Protein AF-0000000083582501 (afdb_homodimer)

InterPro domains:
  IPR013695 Wall-associated receptor kinase [PF08488] (167-245)
  IPR025287 Wall-associated receptor kinase, galacturonan-binding domain [PF13947] (35-90)

Solvent-accessible surface area (backbone atoms only — not comparable to full-atom values): 35432 Å² total; per-residue (Å²): 134,87,72,83,75,77,77,77,78,76,77,77,78,73,78,75,77,75,76,70,76,74,73,76,71,78,72,73,83,39,75,48,90,84,42,56,54,52,31,48,87,65,35,54,37,57,71,54,29,13,46,52,87,80,23,31,46,89,58,72,79,31,44,32,43,66,41,68,88,40,89,62,25,41,31,22,51,85,89,36,39,52,63,42,65,46,83,88,32,37,33,31,28,55,34,72,66,11,28,28,29,41,45,93,84,67,50,73,52,61,45,70,38,72,47,82,48,63,86,84,41,40,51,25,44,26,41,86,45,23,31,38,37,32,40,10,38,40,26,41,29,36,32,23,63,41,67,88,65,78,33,45,21,35,24,19,10,17,42,89,52,73,86,75,42,48,67,67,43,53,33,12,40,37,14,15,41,25,55,43,51,76,75,35,44,33,33,38,36,34,33,40,48,83,62,66,27,66,86,34,47,90,62,31,32,44,24,36,24,33,58,29,24,53,93,78,59,73,54,46,66,66,64,42,37,82,86,19,63,66,73,70,63,48,61,34,52,29,37,30,33,48,38,80,36,80,43,44,46,75,64,40,59,73,39,67,87,73,35,59,57,50,7,88,40,31,40,74,41,68,56,101,63,13,16,43,48,36,44,36,91,70,31,45,72,33,17,55,18,47,71,89,59,3,24,36,68,60,67,55,60,65,57,57,42,43,48,49,46,46,48,42,45,49,45,44,53,47,46,48,49,49,48,52,52,51,55,62,56,59,58,67,77,106,129,92,69,84,66,82,80,73,90,74,80,79,78,74,75,76,74,74,74,72,75,71,74,75,72,78,78,69,84,40,76,48,91,83,42,57,54,52,30,47,87,65,34,56,37,58,69,53,29,13,46,52,88,79,22,31,47,88,59,74,79,30,42,33,45,67,42,68,88,40,90,59,27,42,30,23,51,84,88,35,38,51,63,42,66,45,83,89,32,37,34,32,29,54,35,73,66,11,28,26,27,42,45,92,86,68,51,71,52,62,46,69,36,72,46,82,47,62,87,83,40,39,52,26,44,26,41,86,48,23,30,39,36,31,41,10,37,38,26,42,29,38,32,23,51,44,69,90,64,78,36,44,23,34,24,20,11,16,43,90,50,74,87,75,43,50,67,68,43,55,33,12,42,39,15,15,42,25,56,43,52,76,74,29,43,31,32,39,35,35,33,39,48,82,60,66,27,67,88,34,48,90,62,29,30,45,23,37,23,34,58,28,24,54,91,77,59,74,55,46,66,66,64,43,37,83,86,19,61,67,74,70,63,49,61,33,52,28,39,32,32,49,37,78,36,81,44,46,47,72,64,39,58,72,38,69,86,73,36,59,56,50,7,88,40,32,40,74,42,67,56,98,63,12,18,42,46,38,43,37,89,70,31,45,74,31,17,53,20,48,70,91,59,4,24,36,69,60,66,54,60,65,57,55,45,44,46,51,46,45,47,42,45,48,45,45,52,47,46,48,48,49,48,51,54,50,53,61,58,60,58,65,80,104

Sequence (668 aa):
MACRQQYLLLLQLTPLIWLALAAAAAAASGAKSDCPQSCGNNVSIPFPFGIGDECHIGEPWFNLSCNDSFNPAKPFWGDLEILNISLQGQLTFSSPVAKDCYNRSGETEGYDVSIELDDDAPFTLSSTRTIFAAIGCDSQAYIYPFIDRNDATGCLSTCQGMGMVENKSCSGIGCCQASIPSGVKNLVMRVRSFYNHSKVLDFNPCSYAFLIDKDHFEFSVDDLSVNTRYERDEPVQVVLDWTIANQTCETARRDAKTFACKSENSLCNDTDHGYRCYCRGGYRGNPYLNGGDGCVGMISTNAMKMSTVAEKKYVKTQMEVITASAALTNLWHIMACRQQYLLLLQLTPLIWLALAAAAAAASGAKSDCPQSCGNNVSIPFPFGIGDECHIGEPWFNLSCNDSFNPAKPFWGDLEILNISLQGQLTFSSPVAKDCYNRSGETEGYDVSIELDDDAPFTLSSTRTIFAAIGCDSQAYIYPFIDRNDATGCLSTCQGMGMVENKSCSGIGCCQASIPSGVKNLVMRVRSFYNHSKVLDFNPCSYAFLIDKDHFEFSVDDLSVNTRYERDEPVQVVLDWTIANQTCETARRDAKTFACKSENSLCNDTDHGYRCYCRGGYRGNPYLNGGDGCVGMISTNAMKMSTVAEKKYVKTQMEVITASAALTNLWHI

pLDDT: mean 79.52, std 23.26, range [22.78, 97.88]

Radius of gyration: 39.03 Å; Cα contacts (8 Å, |Δi|>4): 1450; chains: 2; bounding box: 83×117×131 Å

Nearest PDB structures (foldseek):
  1znp-assembly4_D  TM=3.313E-01  e=1.031E+00  Agrobacterium fabrum str. C58
  7lzj-assembly1_C  TM=2.224E-01  e=4.431E-01  Klebsiella phage GH-K3
  7vyv-assembly1_B  TM=1.772E-01  e=5.871E-01  Klebsiella phage GH-K3
  6ey5-assembly1_A  TM=2.893E-01  e=5.271E+00  Porphyromonas gingivalis
  1znp-assembly4_D  TM=3.385E-01  e=1.033E+00  Agrobacterium fabrum str. C58

Foldseek 3Di:
DPPDPVPPCPPPPPPPPPPPPPPPPPPDQFQDPPWDQAAFPGAGLDPCATEDPSRHADDCQRYWHFAVVDHRTFIDRVPWTWDHDDLVFKTKTWAWKWKWFADPVGDIDTDKGKFADDPFAQKAFDLVFKKKKKFFAFKDKWKAQPVVPSDIDGAAAHEQDLVVDDWQDAPRHRMHIDTDDPPGRIMMMHMDGPVCCPRPCVAARMMIIDMAGPVPDIDDSCCRGPPHCNNVRGTHMTMMGGEPGQDAPVVLVVDVVNNQQSEPQKDWDADPRGIHIDGDPQWDADRRRYDPRHTHGPPPVVVVVCVVVVVVVVVVVVVCVVVVVVVVVVVPPD/DPDDCPDDDPPPPVPPPPPPPPPPPPPDQFQDPPWDQAAFPGAGLDPCATEDPSRHADDCQRYWHFAVVDHRTFIDRVPWTWDHDDLVFKTKTWAWKWKWFADPVGDIDTDKGKFADDPFAQKAFDQVFKKKKKFFQFKDKWKFQDVVPPDIDGAAAHEQDLVVDDWQDAPRHRMHIDTDDPPGRIMMMHMDGPVCCPRPCVAARMMIIDMAGPVPDIDDSCCRGPPHCNNVRGTHMTMMGGEPGQDAPVVLVVDVVNNQQAEPQKDWDADPRGIHIDGDPQWDADRRRYDPRHTHGPPPVVVVVCVVCVVVVVVVVVVCVVVVVVVVVVVPVD

Structure (mmCIF, N/CA/C/O backbone):
data_AF-0000000083582501-model_v1
#
loop_
_entity.id
_entity.type
_entity.pdbx_description
1 polymer 'Serine/threonine protein kinase'
#
loop_
_atom_site.group_PDB
_atom_site.id
_atom_site.type_symbol
_atom_site.label_atom_id
_atom_site.label_alt_id
_atom_site.label_comp_id
_atom_site.label_asym_id
_atom_site.label_entity_id
_atom_site.label_seq_id
_atom_site.pdbx_PDB_ins_code
_atom_site.Cartn_x
_atom_site.Cartn_y
_atom_site.Cartn_z
_atom_site.occupancy
_atom_site.B_iso_or_equiv
_atom_site.auth_seq_id
_atom_site.auth_comp_id
_atom_site.auth_asym_id
_atom_site.auth_atom_id
_atom_site.pdbx_PDB_model_num
ATOM 1 N N . MET A 1 1 ? 28.188 -22.578 -107.312 1 26.2 1 MET A N 1
ATOM 2 C CA . MET A 1 1 ? 29.234 -22.531 -106.312 1 26.2 1 MET A CA 1
ATOM 3 C C . MET A 1 1 ? 28.641 -22.641 -104.938 1 26.2 1 MET A C 1
ATOM 5 O O . MET A 1 1 ? 27.516 -22.219 -104.688 1 26.2 1 MET A O 1
ATOM 9 N N . ALA A 1 2 ? 29.406 -23.406 -104.062 1 26.7 2 ALA A N 1
ATOM 10 C CA . ALA A 1 2 ? 29.312 -24.297 -102.938 1 26.7 2 ALA A CA 1
ATOM 11 C C . ALA A 1 2 ? 29.109 -23.516 -101.625 1 26.7 2 ALA A C 1
ATOM 13 O O . ALA A 1 2 ? 30.078 -23.078 -101 1 26.7 2 ALA A O 1
ATOM 14 N N . CYS A 1 3 ? 28.297 -22.453 -101.812 1 25.05 3 CYS A N 1
ATOM 15 C CA . CYS A 1 3 ? 28.094 -21.484 -100.75 1 25.05 3 CYS A CA 1
ATOM 16 C C . CYS A 1 3 ? 27.844 -22.188 -99.438 1 25.05 3 CYS A C 1
ATOM 18 O O . CYS A 1 3 ? 27.094 -23.172 -99.375 1 25.05 3 CYS A O 1
ATOM 20 N N . ARG A 1 4 ? 28.719 -21.859 -98.5 1 25.12 4 ARG A N 1
ATOM 21 C CA . ARG A 1 4 ? 29.094 -22.094 -97.125 1 25.12 4 ARG A CA 1
ATOM 22 C C . ARG A 1 4 ? 27.875 -22.109 -96.188 1 25.12 4 ARG A C 1
ATOM 24 O O . ARG A 1 4 ? 27.188 -21.094 -96.062 1 25.12 4 ARG A O 1
ATOM 31 N N . GLN A 1 5 ? 27.094 -23.234 -96.188 1 26.12 5 GLN A N 1
ATOM 32 C CA . GLN A 1 5 ? 25.984 -23.844 -95.438 1 26.12 5 GLN A CA 1
ATOM 33 C C . GLN A 1 5 ? 26.188 -23.688 -93.938 1 26.12 5 GLN A C 1
ATOM 35 O O . GLN A 1 5 ? 26.578 -24.641 -93.25 1 26.12 5 GLN A O 1
ATOM 40 N N . GLN A 1 6 ? 27 -22.516 -93.562 1 27.92 6 GLN A N 1
ATOM 41 C CA . GLN A 1 6 ? 27.344 -22.531 -92.188 1 27.92 6 GLN A CA 1
ATOM 42 C C . GLN A 1 6 ? 26.109 -22.75 -91.312 1 27.92 6 GLN A C 1
ATOM 44 O O . GLN A 1 6 ? 25.109 -22.031 -91.438 1 27.92 6 GLN A O 1
ATOM 49 N N . TYR A 1 7 ? 25.875 -24.031 -90.875 1 26.28 7 TYR A N 1
ATOM 50 C CA . TYR A 1 7 ? 25.047 -24.812 -89.938 1 26.28 7 TYR A CA 1
ATOM 51 C C . TYR A 1 7 ? 24.984 -24.156 -88.562 1 26.28 7 TYR A C 1
ATOM 53 O O . TYR A 1 7 ? 25.953 -24.234 -87.812 1 26.28 7 TYR A O 1
ATOM 61 N N . LEU A 1 8 ? 24.781 -22.766 -88.5 1 27.66 8 LEU A N 1
ATOM 62 C CA . LEU A 1 8 ? 24.688 -22.094 -87.25 1 27.66 8 LEU A CA 1
ATOM 63 C C . LEU A 1 8 ? 23.781 -22.875 -86.25 1 27.66 8 LEU A C 1
ATOM 65 O O . LEU A 1 8 ? 22.625 -23.141 -86.562 1 27.66 8 LEU A O 1
ATOM 69 N N . LEU A 1 9 ? 24.391 -23.766 -85.375 1 27.27 9 LEU A N 1
ATOM 70 C CA . LEU A 1 9 ? 24.109 -24.594 -84.188 1 27.27 9 LEU A CA 1
ATOM 71 C C . LEU A 1 9 ? 23.281 -23.828 -83.188 1 27.27 9 LEU A C 1
ATOM 73 O O . LEU A 1 9 ? 23.812 -22.969 -82.5 1 27.27 9 LEU A O 1
ATOM 77 N N . LEU A 1 10 ? 22.234 -23.172 -83.562 1 27.42 10 LEU A N 1
ATOM 78 C CA . LEU A 1 10 ? 21.344 -22.516 -82.625 1 27.42 10 LEU A CA 1
ATOM 79 C C . LEU A 1 10 ? 20.906 -23.484 -81.562 1 27.42 10 LEU A C 1
ATOM 81 O O . LEU A 1 10 ? 20.172 -24.438 -81.812 1 27.42 10 LEU A O 1
ATOM 85 N N . LEU A 1 11 ? 21.844 -23.781 -80.5 1 27.53 11 LEU A N 1
ATOM 86 C CA . LEU A 1 11 ? 21.719 -24.5 -79.25 1 27.53 11 LEU A CA 1
ATOM 87 C C . LEU A 1 11 ? 20.469 -24.062 -78.5 1 27.53 11 LEU A C 1
ATOM 89 O O . LEU A 1 11 ? 20.312 -22.891 -78.125 1 27.53 11 LEU A O 1
ATOM 93 N N . GLN A 1 12 ? 19.359 -24.656 -78.75 1 29.11 12 GLN A N 1
ATOM 94 C CA . GLN A 1 12 ? 18.062 -24.656 -78.062 1 29.11 12 GLN A CA 1
ATOM 95 C C . GLN A 1 12 ? 18.219 -24.953 -76.562 1 29.11 12 GLN A C 1
ATOM 97 O O . GLN A 1 12 ? 18.547 -26.078 -76.188 1 29.11 12 GLN A O 1
ATOM 102 N N . LEU A 1 13 ? 18.953 -24.078 -75.75 1 29.7 13 LEU A N 1
ATOM 103 C CA . LEU A 1 13 ? 19.031 -24.234 -74.312 1 29.7 13 LEU A CA 1
ATOM 104 C C . LEU A 1 13 ? 17.641 -24.359 -73.688 1 29.7 13 LEU A C 1
ATOM 106 O O . LEU A 1 13 ? 16.828 -23.438 -73.812 1 29.7 13 LEU A O 1
ATOM 110 N N . THR A 1 14 ? 17.047 -25.516 -73.812 1 29.91 14 THR A N 1
ATOM 111 C CA . THR A 1 14 ? 15.812 -25.906 -73.125 1 29.91 14 THR A CA 1
ATOM 112 C C . THR A 1 14 ? 15.883 -25.594 -71.625 1 29.91 14 THR A C 1
ATOM 114 O O . THR A 1 14 ? 16.797 -26.062 -70.938 1 29.91 14 THR A O 1
ATOM 117 N N . PRO A 1 15 ? 15.43 -24.406 -71.188 1 32.72 15 PRO A N 1
ATOM 118 C CA . PRO A 1 15 ? 15.367 -24.094 -69.75 1 32.72 15 PRO A CA 1
ATOM 119 C C . PRO A 1 15 ? 14.656 -25.188 -68.938 1 32.72 15 PRO A C 1
ATOM 121 O O . PRO A 1 15 ? 13.492 -25.5 -69.188 1 32.72 15 PRO A O 1
ATOM 124 N N . LEU A 1 16 ? 15.344 -26.297 -68.562 1 29.67 16 LEU A N 1
ATOM 125 C CA . LEU A 1 16 ? 14.844 -27.25 -67.562 1 29.67 16 LEU A CA 1
ATOM 126 C C . LEU A 1 16 ? 14.289 -26.531 -66.375 1 29.67 16 LEU A C 1
ATOM 128 O O . LEU A 1 16 ? 15.023 -25.828 -65.688 1 29.67 16 LEU A O 1
ATOM 132 N N . ILE A 1 17 ? 13.062 -26.078 -66.438 1 30.77 17 ILE A N 1
ATOM 133 C CA . ILE A 1 17 ? 12.219 -25.609 -65.312 1 30.77 17 ILE A CA 1
ATOM 134 C C . ILE A 1 17 ? 12.32 -26.547 -64.125 1 30.77 17 ILE A C 1
ATOM 136 O O . ILE A 1 17 ? 11.914 -27.703 -64.25 1 30.77 17 ILE A O 1
ATOM 140 N N . TRP A 1 18 ? 13.508 -26.5 -63.406 1 28.08 18 TRP A N 1
ATOM 141 C CA . TRP A 1 18 ? 13.68 -27.156 -62.125 1 28.08 18 TRP A CA 1
ATOM 142 C C . TRP A 1 18 ? 12.461 -26.953 -61.25 1 28.08 18 TRP A C 1
ATOM 144 O O . TRP A 1 18 ? 12.141 -25.828 -60.875 1 28.08 18 TRP A O 1
ATOM 154 N N . LEU A 1 19 ? 11.469 -27.812 -61.406 1 29.83 19 LEU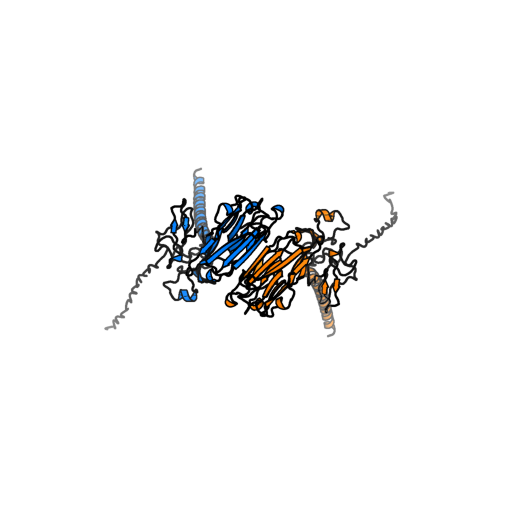 A N 1
ATOM 155 C CA . LEU A 1 19 ? 10.391 -28.031 -60.438 1 29.83 19 LEU A CA 1
ATOM 156 C C . LEU A 1 19 ? 10.945 -28.203 -59.031 1 29.83 19 LEU A C 1
ATOM 158 O O . LEU A 1 19 ? 11.539 -29.234 -58.719 1 29.83 19 LEU A O 1
ATOM 162 N N . ALA A 1 20 ? 11.672 -27.172 -58.531 1 27.52 20 ALA A N 1
ATOM 163 C CA . ALA A 1 20 ? 12.078 -27.281 -57.125 1 27.52 20 ALA A CA 1
ATOM 164 C C . ALA A 1 20 ? 10.914 -27.719 -56.25 1 27.52 20 ALA A C 1
ATOM 166 O O . ALA A 1 20 ? 9.883 -27.062 -56.188 1 27.52 20 ALA A O 1
ATOM 167 N N . LEU A 1 21 ? 10.727 -29.016 -56.062 1 27.2 21 LEU A N 1
ATOM 168 C CA . LEU A 1 21 ? 9.945 -29.625 -55 1 27.2 21 LEU A CA 1
ATOM 169 C C . LEU A 1 21 ? 10.203 -28.906 -53.656 1 27.2 21 LEU A C 1
ATOM 171 O O . LEU A 1 21 ? 11.32 -28.953 -53.125 1 27.2 21 LEU A O 1
ATOM 175 N N . ALA A 1 22 ? 9.688 -27.703 -53.531 1 27.77 22 ALA A N 1
ATOM 176 C CA . ALA A 1 22 ? 9.703 -27.094 -52.219 1 27.77 22 ALA A CA 1
ATOM 177 C C . ALA A 1 22 ? 9.25 -28.078 -51.156 1 27.77 22 ALA A C 1
ATOM 179 O O . ALA A 1 22 ? 8.125 -28.578 -51.188 1 27.77 22 ALA A O 1
ATOM 180 N N . ALA A 1 23 ? 10.133 -28.906 -50.625 1 28.11 23 ALA A N 1
ATOM 181 C CA . ALA A 1 23 ? 9.914 -29.719 -49.438 1 28.11 23 ALA A CA 1
ATOM 182 C C . ALA A 1 23 ? 9.305 -28.891 -48.312 1 28.11 23 ALA A C 1
ATOM 184 O O . ALA A 1 23 ? 9.883 -27.875 -47.906 1 28.11 23 ALA A O 1
ATOM 185 N N . ALA A 1 24 ? 7.969 -28.75 -48.312 1 27.25 24 ALA A N 1
ATOM 186 C CA . ALA A 1 24 ? 7.27 -28.312 -47.094 1 27.25 24 ALA A CA 1
ATOM 187 C C . ALA A 1 24 ? 7.867 -28.969 -45.875 1 27.25 24 ALA A C 1
ATOM 189 O O . ALA A 1 24 ? 7.809 -30.188 -45.688 1 27.25 24 ALA A O 1
ATOM 190 N N . ALA A 1 25 ? 9.023 -28.531 -45.469 1 29.78 25 ALA A N 1
ATOM 191 C CA . ALA A 1 25 ? 9.43 -28.969 -44.125 1 29.78 25 ALA A CA 1
ATOM 192 C C . ALA A 1 25 ? 8.258 -28.906 -43.156 1 29.78 25 ALA A C 1
ATOM 194 O O . ALA A 1 25 ? 7.551 -27.891 -43.062 1 29.78 25 ALA A O 1
ATOM 195 N N . ALA A 1 26 ? 7.691 -30.047 -42.812 1 29.16 26 ALA A N 1
ATOM 196 C CA . ALA A 1 26 ? 6.773 -30.281 -41.688 1 29.16 26 ALA A CA 1
ATOM 197 C C . ALA A 1 26 ? 7.207 -29.516 -40.438 1 29.16 26 ALA A C 1
ATOM 199 O O . ALA A 1 26 ? 8.25 -29.812 -39.844 1 29.16 26 ALA A O 1
ATOM 200 N N . ALA A 1 27 ? 7.242 -28.281 -40.5 1 32.94 27 ALA A N 1
ATOM 201 C CA . ALA A 1 27 ? 7.395 -27.484 -39.281 1 32.94 27 ALA A CA 1
ATOM 202 C C . ALA A 1 27 ? 6.621 -28.109 -38.125 1 32.94 27 ALA A C 1
ATOM 204 O O . ALA A 1 27 ? 5.414 -28.328 -38.219 1 32.94 27 ALA A O 1
ATOM 205 N N . ALA A 1 28 ? 7.227 -28.688 -37.188 1 35.44 28 ALA A N 1
ATOM 206 C CA . ALA A 1 28 ? 6.914 -29.469 -36 1 35.44 28 ALA A CA 1
ATOM 207 C C . ALA A 1 28 ? 5.738 -28.875 -35.25 1 35.44 28 ALA A C 1
ATOM 209 O O . ALA A 1 28 ? 5.301 -27.766 -35.531 1 35.44 28 ALA A O 1
ATOM 210 N N . SER A 1 29 ? 5.863 -28.766 -33.688 1 37.03 29 SER A N 1
ATOM 211 C CA . SER A 1 29 ? 4.941 -29.25 -32.656 1 37.03 29 SER A CA 1
ATOM 212 C C . SER A 1 29 ? 3.811 -28.25 -32.438 1 37.03 29 SER A C 1
ATOM 214 O O . SER A 1 29 ? 4 -27.234 -31.766 1 37.03 29 SER A O 1
ATOM 216 N N . GLY A 1 30 ? 3.273 -27.703 -33.312 1 45.03 30 GLY A N 1
ATOM 217 C CA . GLY A 1 30 ? 1.952 -27.125 -33.125 1 45.03 30 GLY A CA 1
ATOM 218 C C . GLY A 1 30 ? 1.086 -27.953 -32.188 1 45.03 30 GLY A C 1
ATOM 219 O O . GLY A 1 30 ? 1.403 -29.109 -31.891 1 45.03 30 GLY A O 1
ATOM 220 N N . ALA A 1 31 ? 0.278 -27.281 -31.281 1 53.59 31 ALA A N 1
ATOM 221 C CA . ALA A 1 31 ? -0.659 -28.094 -30.516 1 53.59 31 ALA A CA 1
ATOM 222 C C . ALA A 1 31 ? -1.246 -29.203 -31.375 1 53.59 31 ALA A C 1
ATOM 224 O O . ALA A 1 31 ? -1.714 -28.953 -32.5 1 53.59 31 ALA A O 1
ATOM 225 N N . LYS A 1 32 ? -0.812 -30.422 -31.203 1 59.59 32 LYS A N 1
ATOM 226 C CA . LYS A 1 32 ? -1.451 -31.562 -31.859 1 59.59 32 LYS A CA 1
ATOM 227 C C . LYS A 1 32 ? -2.971 -31.438 -31.812 1 59.59 32 LYS A C 1
ATOM 229 O O . LYS A 1 32 ? -3.533 -30.922 -30.844 1 59.59 32 LYS A O 1
ATOM 234 N N . SER A 1 33 ? -3.691 -31.547 -32.875 1 64.56 33 SER A N 1
ATOM 235 C CA . SER A 1 33 ? -5.137 -31.438 -33.031 1 64.56 33 SER A CA 1
ATOM 236 C C . SER A 1 33 ? -5.883 -32.188 -31.953 1 64.56 33 SER A C 1
ATOM 238 O O . SER A 1 33 ? -7.012 -31.828 -31.594 1 64.56 33 SER A O 1
ATOM 240 N N . ASP A 1 34 ? -5.234 -33.062 -31.203 1 84.19 34 ASP A N 1
ATOM 241 C CA . ASP A 1 34 ? -5.973 -33.906 -30.266 1 84.19 34 ASP A CA 1
ATOM 242 C C . ASP A 1 34 ? -5.809 -33.406 -28.844 1 84.19 34 ASP A C 1
ATOM 244 O O . ASP A 1 34 ? -6.301 -34.031 -27.891 1 84.19 34 ASP A O 1
ATOM 248 N N . CYS A 1 35 ? -5.23 -32.219 -28.734 1 91.88 35 CYS A N 1
ATOM 249 C CA . CYS A 1 35 ? -5.016 -31.703 -27.375 1 91.88 35 CYS A CA 1
ATOM 250 C C . CYS A 1 35 ? -6.223 -30.922 -26.891 1 91.88 35 CYS A C 1
ATOM 252 O O . CYS A 1 35 ? -6.742 -30.062 -27.594 1 91.88 35 CYS A O 1
ATOM 254 N N . PRO A 1 36 ? -6.734 -31.219 -25.656 1 93.06 36 PRO A N 1
ATOM 255 C CA . PRO A 1 36 ? -7.832 -30.406 -25.109 1 93.06 36 PRO A CA 1
ATOM 256 C C . PRO A 1 36 ? -7.484 -28.922 -25.047 1 93.06 36 PRO A C 1
ATOM 258 O O . PRO A 1 36 ? -6.391 -28.562 -24.594 1 93.06 36 PRO A O 1
ATOM 261 N N . GLN A 1 37 ? -8.43 -28.156 -25.453 1 92.75 37 GLN A N 1
ATOM 262 C CA . GLN A 1 37 ? -8.188 -26.719 -25.453 1 92.75 37 GLN A CA 1
ATOM 263 C C . GLN A 1 37 ? -8.852 -26.031 -24.266 1 92.75 37 GLN A C 1
ATOM 265 O O . GLN A 1 37 ? -8.711 -24.828 -24.078 1 92.75 37 GLN A O 1
ATOM 270 N N . SER A 1 38 ? -9.625 -26.766 -23.516 1 95.62 38 SER A N 1
ATOM 271 C CA . SER A 1 38 ? -10.297 -26.25 -22.344 1 95.62 38 SER A CA 1
ATOM 272 C C . SER A 1 38 ? -10.531 -27.344 -21.297 1 95.62 38 SER A C 1
ATOM 274 O O . SER A 1 38 ? -10.359 -28.516 -21.594 1 95.62 38 SER A O 1
ATOM 276 N N . CYS A 1 39 ? -10.766 -26.922 -20.141 1 96.81 39 CYS A N 1
ATOM 277 C CA . CYS A 1 39 ? -11.102 -27.828 -19.031 1 96.81 39 CYS A CA 1
ATOM 278 C C . CYS A 1 39 ? -12.344 -27.328 -18.297 1 96.81 39 CYS A C 1
ATOM 280 O O . CYS A 1 39 ? -12.453 -26.156 -17.969 1 96.81 39 CYS A O 1
ATOM 282 N N . GLY A 1 40 ? -13.266 -28.25 -18.031 1 93.5 40 GLY A N 1
ATOM 283 C CA . GLY A 1 40 ? -14.453 -27.922 -17.25 1 93.5 40 GLY A CA 1
ATOM 284 C C . GLY A 1 40 ? -15.328 -26.875 -17.906 1 93.5 40 GLY A C 1
ATOM 285 O O . GLY A 1 40 ? -15.68 -27 -19.078 1 93.5 40 GLY A O 1
ATOM 286 N N . ASN A 1 41 ? -15.727 -25.859 -17 1 84.19 41 ASN A N 1
ATOM 287 C CA . ASN A 1 41 ? -16.594 -24.781 -17.453 1 84.19 41 ASN A CA 1
ATOM 288 C C . ASN A 1 41 ? -15.852 -23.781 -18.312 1 84.19 41 ASN A C 1
ATOM 290 O O . ASN A 1 41 ? -15.883 -22.578 -18.047 1 84.19 41 ASN A O 1
ATOM 294 N N . ASN A 1 42 ? -15.141 -24.297 -19.219 1 86 42 ASN A N 1
ATOM 295 C CA . ASN A 1 42 ? -14.555 -23.562 -20.344 1 86 42 ASN A CA 1
ATOM 296 C C . ASN A 1 42 ? -13.359 -22.734 -19.906 1 86 42 ASN A C 1
ATOM 298 O O . ASN A 1 42 ? -13.211 -21.594 -20.344 1 86 42 ASN A O 1
ATOM 302 N N . VAL A 1 43 ? -12.578 -23.281 -18.969 1 95.44 43 VAL A N 1
ATOM 303 C CA . VAL A 1 43 ? -11.289 -22.641 -18.75 1 95.44 43 VAL A CA 1
ATOM 304 C C . VAL A 1 43 ? -10.359 -22.922 -19.922 1 95.44 43 VAL A C 1
ATOM 306 O O . VAL A 1 43 ? -10.023 -24.078 -20.188 1 95.44 43 VAL A O 1
ATOM 309 N N . SER A 1 44 ? -10.016 -21.875 -20.594 1 96.25 44 SER A N 1
ATOM 310 C CA . SER A 1 44 ? -9.164 -22.031 -21.766 1 96.25 44 SER A CA 1
ATOM 311 C C . SER A 1 44 ? -7.742 -22.406 -21.375 1 96.25 44 SER A C 1
ATOM 313 O O . SER A 1 44 ? -7.188 -21.859 -20.422 1 96.25 44 SER A O 1
ATOM 315 N N . ILE A 1 45 ? -7.211 -23.391 -22.125 1 96.81 45 ILE A N 1
ATOM 316 C CA . ILE A 1 45 ? -5.836 -23.844 -21.922 1 96.81 45 ILE A CA 1
ATOM 317 C C . ILE A 1 45 ? -5.027 -23.625 -23.188 1 96.81 45 ILE A C 1
ATOM 319 O O . ILE A 1 45 ? -4.84 -24.547 -23.984 1 96.81 45 ILE A O 1
ATOM 323 N N . PRO A 1 46 ? -4.535 -22.469 -23.297 1 95.38 46 PRO A N 1
ATOM 324 C CA . PRO A 1 46 ? -3.791 -22.188 -24.531 1 95.38 46 PRO A CA 1
ATOM 325 C C . PRO A 1 46 ? -2.354 -22.703 -24.469 1 95.38 46 PRO A C 1
ATOM 327 O O . PRO A 1 46 ? -1.726 -22.688 -23.406 1 95.38 46 PRO A O 1
ATOM 330 N N . PHE A 1 47 ? -1.908 -23.172 -25.609 1 94.12 47 PHE A N 1
ATOM 331 C CA . PHE A 1 47 ? -0.469 -23.391 -25.703 1 94.12 47 PHE A CA 1
ATOM 332 C C . PHE A 1 47 ? 0.293 -22.109 -25.375 1 94.12 47 PHE A C 1
ATOM 334 O O . PHE A 1 47 ? -0.128 -21.016 -25.75 1 94.12 47 PHE A O 1
ATOM 341 N N . PRO A 1 48 ? 1.37 -22.156 -24.578 1 95.06 48 PRO A N 1
ATOM 342 C CA . PRO A 1 48 ? 2.25 -23.312 -24.406 1 95.06 48 PRO A CA 1
ATOM 343 C C . PRO A 1 48 ? 1.794 -24.234 -23.281 1 95.06 48 PRO A C 1
ATOM 345 O O . PRO A 1 48 ? 2.426 -25.266 -23.031 1 95.06 48 PRO A O 1
ATOM 348 N N . PHE A 1 49 ? 0.707 -23.812 -22.594 1 96.38 49 PHE A N 1
ATOM 349 C CA . PHE A 1 49 ? 0.138 -24.734 -21.641 1 96.38 49 PHE A CA 1
ATOM 350 C C . PHE A 1 49 ? -0.613 -25.859 -22.344 1 96.38 49 PHE A C 1
ATOM 352 O O . PHE A 1 49 ? -1.032 -25.703 -23.484 1 96.38 49 PHE A O 1
ATOM 359 N N . GLY A 1 50 ? -0.725 -26.953 -21.656 1 95.94 50 GLY A N 1
ATOM 360 C CA . GLY A 1 50 ? -1.477 -28.062 -22.25 1 95.94 50 GLY A CA 1
ATOM 361 C C . GLY A 1 50 ? -1.881 -29.109 -21.219 1 95.94 50 GLY A C 1
ATOM 362 O O . GLY A 1 50 ? -1.428 -29.078 -20.078 1 95.94 50 GLY A O 1
ATOM 363 N N . ILE A 1 51 ? -2.805 -29.953 -21.609 1 94.56 51 ILE A N 1
ATOM 364 C CA . ILE A 1 51 ? -3.229 -31.094 -20.812 1 94.56 51 ILE A CA 1
ATOM 365 C C . ILE A 1 51 ? -2.754 -32.375 -21.469 1 94.56 51 ILE A C 1
ATOM 367 O O . ILE A 1 51 ? -3.189 -32.719 -22.562 1 94.56 51 ILE A O 1
ATOM 371 N N . GLY A 1 52 ? -1.924 -33.094 -20.766 1 89.25 52 GLY A N 1
ATOM 372 C CA . GLY A 1 52 ? -1.435 -34.344 -21.312 1 89.25 52 GLY A CA 1
ATOM 373 C C . GLY A 1 52 ? -0.069 -34.219 -21.953 1 89.25 52 GLY A C 1
ATOM 374 O O . GLY A 1 52 ? 0.372 -33.125 -22.281 1 89.25 52 GLY A O 1
ATOM 375 N N . ASP A 1 53 ? 0.424 -35.375 -22.172 1 85.12 53 ASP A N 1
ATOM 376 C CA . ASP A 1 53 ? 1.764 -35.438 -22.75 1 85.12 53 ASP A CA 1
ATOM 377 C C . ASP A 1 53 ? 1.771 -34.906 -24.172 1 85.12 53 ASP A C 1
ATOM 379 O O . ASP A 1 53 ? 0.824 -35.125 -24.938 1 85.12 53 ASP A O 1
ATOM 383 N N . GLU A 1 54 ? 2.691 -34.156 -24.625 1 87.69 54 GLU A N 1
ATOM 384 C CA . GLU A 1 54 ? 2.953 -33.625 -25.969 1 87.69 54 GLU A CA 1
ATOM 385 C C . GLU A 1 54 ? 2.016 -32.469 -26.312 1 87.69 54 GLU A C 1
ATOM 387 O O . GLU A 1 54 ? 1.913 -32.094 -27.484 1 87.69 54 GLU A O 1
ATOM 392 N N . CYS A 1 55 ? 1.242 -32.062 -25.297 1 93.44 55 CYS A N 1
ATOM 393 C CA . CYS A 1 55 ? 0.297 -31 -25.562 1 93.44 55 CYS A CA 1
ATOM 394 C C . CYS A 1 55 ? 0.81 -29.672 -25.016 1 93.44 55 CYS A C 1
ATOM 396 O O . CYS A 1 55 ? 0.098 -28.656 -25.047 1 93.44 55 CYS A O 1
ATOM 398 N N . HIS A 1 56 ? 1.936 -29.656 -24.484 1 94.12 56 HIS A N 1
ATOM 399 C CA . HIS A 1 56 ? 2.541 -28.469 -23.891 1 94.12 56 HIS A CA 1
ATOM 400 C C . HIS A 1 56 ? 3.98 -28.297 -24.359 1 94.12 56 HIS A C 1
ATOM 402 O O . HIS A 1 56 ? 4.551 -29.203 -24.984 1 94.12 56 HIS A O 1
ATOM 408 N N . ILE A 1 57 ? 4.418 -27.156 -24.031 1 90.38 57 ILE A N 1
ATOM 409 C CA . ILE A 1 57 ? 5.785 -26.891 -24.469 1 90.38 57 ILE A CA 1
ATOM 410 C C . ILE A 1 57 ? 6.77 -27.609 -23.547 1 90.38 57 ILE A C 1
ATOM 412 O O . ILE A 1 57 ? 6.676 -27.516 -22.328 1 90.38 57 ILE A O 1
ATOM 416 N N . GLY A 1 58 ? 7.746 -28.281 -24.125 1 76.81 58 GLY A N 1
ATOM 417 C CA . GLY A 1 58 ? 8.961 -28.75 -23.484 1 76.81 58 GLY A CA 1
ATOM 418 C C . GLY A 1 58 ? 8.711 -29.344 -22.109 1 76.81 58 GLY A C 1
ATOM 419 O O . GLY A 1 58 ? 7.887 -30.234 -21.938 1 76.81 58 GLY A O 1
ATOM 420 N N . GLU A 1 59 ? 9.047 -28.5 -20.984 1 71.62 59 GLU A N 1
ATOM 421 C CA . GLU A 1 59 ? 9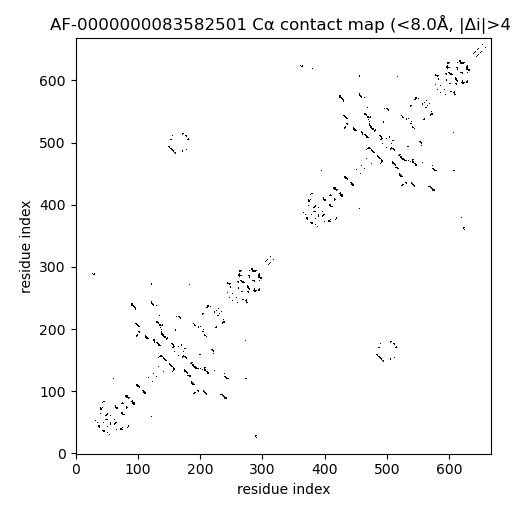.188 -28.891 -19.578 1 71.62 59 GLU A CA 1
ATOM 422 C C . GLU A 1 59 ? 7.828 -29.125 -18.938 1 71.62 59 GLU A C 1
ATOM 424 O O . GLU A 1 59 ? 6.832 -28.531 -19.344 1 71.62 59 GLU A O 1
ATOM 429 N N . PRO A 1 60 ? 7.871 -29.812 -17.859 1 84.31 60 PRO A N 1
ATOM 430 C CA . PRO A 1 60 ? 6.613 -30.25 -17.25 1 84.31 60 PRO A CA 1
ATOM 431 C C . PRO A 1 60 ? 5.848 -29.109 -16.594 1 84.31 60 PRO A C 1
ATOM 433 O O . PRO A 1 60 ? 4.68 -29.266 -16.234 1 84.31 60 PRO A O 1
ATOM 436 N N . TRP A 1 61 ? 6.398 -27.969 -16.656 1 89.38 61 TRP A N 1
ATOM 437 C CA . TRP A 1 61 ? 5.773 -26.875 -15.922 1 89.38 61 TRP A CA 1
ATOM 438 C C . TRP A 1 61 ? 4.523 -26.375 -16.641 1 89.38 61 TRP A C 1
ATOM 440 O O . TRP A 1 61 ? 3.664 -25.734 -16.047 1 89.38 61 TRP A O 1
ATOM 450 N N . PHE A 1 62 ? 4.445 -26.688 -17.844 1 94.69 62 PHE A N 1
ATOM 451 C CA . PHE A 1 62 ? 3.324 -26.172 -18.625 1 94.69 62 PHE A CA 1
ATOM 452 C C . PHE A 1 62 ? 2.266 -27.25 -18.812 1 94.69 62 PHE A C 1
ATOM 454 O O . PHE A 1 62 ? 1.274 -27.031 -19.516 1 94.69 62 PHE A O 1
ATOM 461 N N . ASN A 1 63 ? 2.49 -28.328 -18.172 1 94.94 63 ASN A N 1
ATOM 462 C CA . ASN A 1 63 ? 1.521 -29.422 -18.203 1 94.94 63 ASN A CA 1
ATOM 463 C C . ASN A 1 63 ? 0.489 -29.297 -17.094 1 94.94 63 ASN A C 1
ATOM 465 O O . ASN A 1 63 ? 0.84 -29.328 -15.914 1 94.94 63 ASN A O 1
ATOM 469 N N . LEU A 1 64 ? -0.746 -29.203 -17.438 1 95.62 64 LEU A N 1
ATOM 470 C CA . LEU A 1 64 ? -1.839 -29.141 -16.484 1 95.62 64 LEU A CA 1
ATOM 471 C C . LEU A 1 64 ? -2.633 -30.438 -16.453 1 95.62 64 LEU A C 1
ATOM 473 O O . LEU A 1 64 ? -2.543 -31.234 -17.391 1 95.62 64 LEU A O 1
ATOM 477 N N . SER A 1 65 ? -3.258 -30.625 -15.406 1 95.19 65 SER A N 1
ATOM 478 C CA . SER A 1 65 ? -4.219 -31.719 -15.32 1 95.19 65 SER A CA 1
ATOM 479 C C . SER A 1 65 ? -5.652 -31.188 -15.312 1 95.19 65 SER A C 1
ATOM 481 O O . SER A 1 65 ? -5.922 -30.109 -14.789 1 95.19 65 SER A O 1
ATOM 483 N N . CYS A 1 66 ? -6.496 -31.922 -15.914 1 97 66 CYS A N 1
ATOM 484 C CA . CYS A 1 66 ? -7.926 -31.641 -15.844 1 97 66 CYS A CA 1
ATOM 485 C C . CYS A 1 66 ? -8.633 -32.656 -14.945 1 97 66 CYS A C 1
ATOM 487 O O . CYS A 1 66 ? -8.906 -33.781 -15.359 1 97 66 CYS A O 1
ATOM 489 N N . ASN A 1 67 ? -8.922 -32.25 -13.742 1 96.56 67 ASN A N 1
ATOM 490 C CA . ASN A 1 67 ? -9.469 -33.125 -12.719 1 96.56 67 ASN A CA 1
ATOM 491 C C . ASN A 1 67 ? -10.977 -33.312 -12.867 1 96.56 67 ASN A C 1
ATOM 493 O O . ASN A 1 67 ? -11.734 -32.375 -12.562 1 96.56 67 ASN A O 1
ATOM 497 N N . ASP A 1 68 ? -11.406 -34.469 -13.211 1 93.88 68 ASP A N 1
ATOM 498 C CA . ASP A 1 68 ? -12.812 -34.719 -13.523 1 93.88 68 ASP A CA 1
ATOM 499 C C . ASP A 1 68 ? -13.57 -35.219 -12.297 1 93.88 68 ASP A C 1
ATOM 501 O O . ASP A 1 68 ? -14.758 -35.562 -12.383 1 93.88 68 ASP A O 1
ATOM 505 N N . SER A 1 69 ? -12.875 -35.25 -11.234 1 95.06 69 SER A N 1
ATOM 506 C CA . SER A 1 69 ? -13.594 -35.562 -10 1 95.06 69 SER A CA 1
ATOM 507 C C . SER A 1 69 ? -14.469 -34.406 -9.555 1 95.06 69 SER A C 1
ATOM 509 O O . SER A 1 69 ? -15.367 -34.562 -8.727 1 95.06 69 SER A O 1
ATOM 511 N N . PHE A 1 70 ? -14.07 -33.312 -10.047 1 93.62 70 PHE A N 1
ATOM 512 C CA . PHE A 1 70 ? -14.93 -32.156 -9.844 1 93.62 70 PHE A CA 1
ATOM 513 C C . PHE A 1 70 ? -15.961 -32.031 -10.961 1 93.62 70 PHE A C 1
ATOM 515 O O . PHE A 1 70 ? -15.742 -32.531 -12.062 1 93.62 70 PHE A O 1
ATOM 522 N N . ASN A 1 71 ? -17.109 -31.406 -10.578 1 93.44 71 ASN A N 1
ATOM 523 C CA . ASN A 1 71 ? -18.141 -31.141 -11.57 1 93.44 71 ASN A CA 1
ATOM 524 C C . ASN A 1 71 ? -18.562 -29.688 -11.586 1 93.44 71 ASN A C 1
ATOM 526 O O . ASN A 1 71 ? -19.25 -29.219 -10.672 1 93.44 71 ASN A O 1
ATOM 530 N N . PRO A 1 72 ? -18.266 -29.047 -12.555 1 94.94 72 PRO A N 1
ATOM 531 C CA . PRO A 1 72 ? -17.453 -29.375 -13.742 1 94.94 72 PRO A CA 1
ATOM 532 C C . PRO A 1 72 ? -15.992 -29.625 -13.406 1 94.94 72 PRO A C 1
ATOM 534 O O . PRO A 1 72 ? -15.523 -29.266 -12.328 1 94.94 72 PRO A O 1
ATOM 537 N N . ALA A 1 73 ? -15.32 -30.266 -14.359 1 96.62 73 ALA A N 1
ATOM 538 C CA . ALA A 1 73 ? -13.898 -30.547 -14.188 1 96.62 73 ALA A CA 1
ATOM 539 C C . ALA A 1 73 ? -13.109 -29.266 -13.969 1 96.62 73 ALA A C 1
ATOM 541 O O . ALA A 1 73 ? -13.508 -28.188 -14.438 1 96.62 73 ALA A O 1
ATOM 542 N N . LYS A 1 74 ? -11.969 -29.359 -13.219 1 96.81 74 LYS A N 1
ATOM 543 C CA . LYS A 1 74 ? -11.141 -28.203 -12.898 1 96.81 74 LYS A CA 1
ATOM 544 C C . LYS A 1 74 ? -9.688 -28.422 -13.305 1 96.81 74 LYS A C 1
ATOM 546 O O . LYS A 1 74 ? -9.148 -29.516 -13.109 1 96.81 74 LYS A O 1
ATOM 551 N N . PRO A 1 75 ? -9.125 -27.406 -13.898 1 97.19 75 PRO A N 1
ATOM 552 C CA . PRO A 1 75 ? -7.699 -27.531 -14.219 1 97.19 75 PRO A CA 1
ATOM 553 C C . PRO A 1 75 ? -6.797 -27.281 -13.016 1 97.19 75 PRO A C 1
ATOM 555 O O . PRO A 1 75 ? -7.09 -26.406 -12.195 1 97.19 75 PRO A O 1
ATOM 558 N N . PHE A 1 76 ? -5.676 -28.062 -12.945 1 95.88 76 PHE A N 1
ATOM 559 C CA . PHE A 1 76 ? -4.754 -27.938 -11.828 1 95.88 76 PHE A CA 1
ATOM 560 C C . PHE A 1 76 ? -3.309 -27.922 -12.305 1 95.88 76 PHE A C 1
ATOM 562 O O . PHE A 1 76 ? -2.951 -28.656 -13.234 1 95.88 76 PHE A O 1
ATOM 569 N N . TRP A 1 77 ? -2.549 -27.094 -11.75 1 93.38 77 TRP A N 1
ATOM 570 C CA . TRP A 1 77 ? -1.096 -27.234 -11.734 1 93.38 77 TRP A CA 1
ATOM 571 C C . TRP A 1 77 ? -0.608 -27.734 -10.375 1 93.38 77 TRP A C 1
ATOM 573 O O . TRP A 1 77 ? -0.592 -26.984 -9.398 1 93.38 77 TRP A O 1
ATOM 583 N N . GLY A 1 78 ? -0.2 -28.938 -10.422 1 88.94 78 GLY A N 1
ATOM 584 C CA . GLY A 1 78 ? -0.037 -29.516 -9.094 1 88.94 78 GLY A CA 1
ATOM 585 C C . GLY A 1 78 ? -1.305 -29.469 -8.266 1 88.94 78 GLY A C 1
ATOM 586 O O . GLY A 1 78 ? -2.361 -29.922 -8.711 1 88.94 78 GLY A O 1
ATOM 587 N N . ASP A 1 79 ? -1.199 -28.781 -7.172 1 89.19 79 ASP A N 1
ATOM 588 C CA . ASP A 1 79 ? -2.35 -28.688 -6.277 1 89.19 79 ASP A CA 1
ATOM 589 C C . ASP A 1 79 ? -3.062 -27.344 -6.441 1 89.19 79 ASP A C 1
ATOM 591 O O . ASP A 1 79 ? -4.086 -27.094 -5.805 1 89.19 79 ASP A O 1
ATOM 595 N N . LEU A 1 80 ? -2.588 -26.609 -7.363 1 92.69 80 LEU A N 1
ATOM 596 C CA . LEU A 1 80 ? -3.17 -25.281 -7.547 1 92.69 80 LEU A CA 1
ATOM 597 C C . LEU A 1 80 ? -4.254 -25.312 -8.617 1 92.69 80 LEU A C 1
ATOM 599 O O . LEU A 1 80 ? -3.988 -25.672 -9.773 1 92.69 80 LEU A O 1
ATOM 603 N N . GLU A 1 81 ? -5.422 -24.969 -8.242 1 95.56 81 GLU A N 1
ATOM 604 C CA . GLU A 1 81 ? -6.488 -24.844 -9.234 1 95.56 81 GLU A CA 1
ATOM 605 C C . GLU A 1 81 ? -6.289 -23.594 -10.109 1 95.56 81 GLU A C 1
ATOM 607 O O . GLU A 1 81 ? -6.246 -22.484 -9.602 1 95.56 81 GLU A O 1
ATOM 612 N N . ILE A 1 82 ? -6.242 -23.828 -11.375 1 96.62 82 ILE A N 1
ATOM 613 C CA . ILE A 1 82 ? -6.047 -22.734 -12.32 1 96.62 82 ILE A CA 1
ATOM 614 C C . ILE A 1 82 ? -7.402 -22.172 -12.758 1 96.62 82 ILE A C 1
ATOM 616 O O . ILE A 1 82 ? -8.305 -22.938 -13.109 1 96.62 82 ILE A O 1
ATOM 620 N N . LEU A 1 83 ? -7.461 -20.844 -12.719 1 96.38 83 LEU A N 1
ATOM 621 C CA . LEU A 1 83 ? -8.734 -20.203 -13.039 1 96.38 83 LEU A CA 1
ATOM 622 C C . LEU A 1 83 ? -8.695 -19.578 -14.43 1 96.38 83 LEU A C 1
ATOM 624 O O . LEU A 1 83 ? -9.711 -19.531 -15.125 1 96.38 83 LEU A O 1
ATOM 628 N N . ASN A 1 84 ? -7.625 -19.062 -14.75 1 96.38 84 ASN A N 1
ATOM 629 C CA . ASN A 1 84 ? -7.461 -18.406 -16.047 1 96.38 84 ASN A CA 1
ATOM 630 C C . ASN A 1 84 ? -5.992 -18.328 -16.453 1 96.38 84 ASN A C 1
ATOM 632 O O . ASN A 1 84 ? -5.109 -18.234 -15.602 1 96.38 84 ASN A O 1
ATOM 636 N N . ILE A 1 85 ? -5.789 -18.391 -17.797 1 96.56 85 ILE A N 1
ATOM 637 C CA . ILE A 1 85 ? -4.445 -18.25 -18.344 1 96.56 85 ILE A CA 1
ATOM 638 C C . ILE A 1 85 ? -4.453 -17.188 -19.438 1 96.56 85 ILE A C 1
ATOM 640 O O . ILE A 1 85 ? -5.246 -17.266 -20.391 1 96.56 85 ILE A O 1
ATOM 644 N N . SER A 1 86 ? -3.615 -16.219 -19.266 1 94.81 86 SER A N 1
ATOM 645 C CA . SER A 1 86 ? -3.428 -15.219 -20.312 1 94.81 86 SER A CA 1
ATOM 646 C C . SER A 1 86 ? -2.094 -15.398 -21.016 1 94.81 86 SER A C 1
ATOM 648 O O . SER A 1 86 ? -1.068 -15.641 -20.375 1 94.81 86 SER A O 1
ATOM 650 N N . LEU A 1 87 ? -2.1 -15.242 -22.312 1 93.5 87 LEU A N 1
ATOM 651 C CA . LEU A 1 87 ? -0.877 -15.367 -23.094 1 93.5 87 LEU A CA 1
ATOM 652 C C . LEU A 1 87 ? 0.038 -14.172 -22.875 1 93.5 87 LEU A C 1
ATOM 654 O O . LEU A 1 87 ? 1.206 -14.195 -23.281 1 93.5 87 LEU A O 1
ATOM 658 N N . GLN A 1 88 ? -0.477 -13.203 -22.172 1 90.12 88 GLN A N 1
ATOM 659 C CA . GLN A 1 88 ? 0.322 -12.016 -21.875 1 90.12 88 GLN A CA 1
ATOM 660 C C . GLN A 1 88 ? 1.212 -12.242 -20.656 1 90.12 88 GLN A C 1
ATOM 662 O O . GLN A 1 88 ? 1.942 -11.344 -20.234 1 90.12 88 GLN A O 1
ATOM 667 N N . GLY A 1 89 ? 1.158 -13.398 -20.109 1 94.75 89 GLY A N 1
ATOM 668 C CA . GLY A 1 89 ? 2.178 -13.734 -19.141 1 94.75 89 GLY A CA 1
ATOM 669 C C . GLY A 1 89 ? 1.622 -13.906 -17.734 1 94.75 89 GLY A C 1
ATOM 670 O O . GLY A 1 89 ? 2.377 -13.914 -16.75 1 94.75 89 GLY A O 1
ATOM 671 N N . GLN A 1 90 ? 0.312 -14.031 -17.641 1 96.31 90 GLN A N 1
ATOM 672 C CA . GLN A 1 90 ? -0.256 -14.156 -16.312 1 96.31 90 GLN A CA 1
ATOM 673 C C . GLN A 1 90 ? -1.239 -15.32 -16.234 1 96.31 90 GLN A C 1
ATOM 675 O O . GLN A 1 90 ? -1.85 -15.688 -17.234 1 96.31 90 GLN A O 1
ATOM 680 N N . LEU A 1 91 ? -1.255 -15.914 -15.109 1 96.5 91 LEU A N 1
ATOM 681 C CA . LEU A 1 91 ? -2.297 -16.891 -14.812 1 96.5 91 LEU A CA 1
ATOM 682 C C . LEU A 1 91 ? -2.871 -16.672 -13.422 1 96.5 91 LEU A C 1
ATOM 684 O O . LEU A 1 91 ? -2.17 -16.203 -12.523 1 96.5 91 LEU A O 1
ATOM 688 N N . THR A 1 92 ? -4.098 -16.906 -13.273 1 97.19 92 THR A N 1
ATOM 689 C CA . THR A 1 92 ? -4.762 -16.766 -11.984 1 97.19 92 THR A CA 1
ATOM 690 C C . THR A 1 92 ? -5.078 -18.125 -11.383 1 97.19 92 THR A C 1
ATOM 692 O O . THR A 1 92 ? -5.406 -19.078 -12.102 1 97.19 92 THR A O 1
ATOM 695 N N . PHE A 1 93 ? -4.957 -18.234 -10.117 1 96.81 93 PHE A N 1
ATOM 696 C CA . PHE A 1 93 ? -5.242 -19.484 -9.445 1 96.81 93 PHE A CA 1
ATOM 697 C C . PHE A 1 93 ? -5.961 -19.25 -8.125 1 96.81 93 PHE A C 1
ATOM 699 O O . PHE A 1 93 ? -6.023 -18.109 -7.645 1 96.81 93 PHE A O 1
ATOM 706 N N . SER A 1 94 ? -6.539 -20.297 -7.613 1 96.06 94 SER A N 1
ATOM 707 C CA . SER A 1 94 ? -7.25 -20.266 -6.34 1 96.06 94 SER A CA 1
ATOM 708 C C . SER A 1 94 ? -6.301 -20.5 -5.168 1 96.06 94 SER A C 1
ATOM 710 O O . SER A 1 94 ? -5.551 -21.484 -5.168 1 96.06 94 SER A O 1
ATOM 712 N N . SER A 1 95 ? -6.367 -19.609 -4.203 1 94.75 95 SER A N 1
ATOM 713 C CA . SER A 1 95 ? -5.469 -19.703 -3.057 1 94.75 95 SER A CA 1
ATOM 714 C C . SER A 1 95 ? -6.246 -19.766 -1.747 1 94.75 95 SER A C 1
ATOM 716 O O . SER A 1 95 ? -7.281 -19.125 -1.601 1 94.75 95 SER A O 1
ATOM 718 N N . PRO A 1 96 ? -5.676 -20.5 -0.854 1 93.19 96 PRO A N 1
ATOM 719 C CA . PRO A 1 96 ? -6.332 -20.594 0.451 1 93.19 96 PRO A CA 1
ATOM 720 C C . PRO A 1 96 ? -6.121 -19.344 1.302 1 93.19 96 PRO A C 1
ATOM 722 O O . PRO A 1 96 ? -5.32 -18.469 0.943 1 93.19 96 PRO A O 1
ATOM 725 N N . VAL A 1 97 ? -6.914 -19.312 2.438 1 95.38 97 VAL A N 1
ATOM 726 C CA . VAL A 1 97 ? -6.902 -18.203 3.373 1 95.38 97 VAL A CA 1
ATOM 727 C C . VAL A 1 97 ? -6.457 -18.672 4.75 1 95.38 97 VAL A C 1
ATOM 729 O O . VAL A 1 97 ? -6.953 -19.688 5.254 1 95.38 97 VAL A O 1
ATOM 732 N N . ALA A 1 98 ? -5.441 -17.969 5.281 1 96 98 ALA A N 1
ATOM 733 C CA . ALA A 1 98 ? -5.066 -18.234 6.668 1 96 98 ALA A CA 1
ATOM 734 C C . ALA A 1 98 ? -6.078 -17.641 7.637 1 96 98 ALA A C 1
ATOM 736 O O . ALA A 1 98 ? -6.688 -16.594 7.348 1 96 98 ALA A O 1
ATOM 737 N N . LYS A 1 99 ? -6.246 -18.25 8.805 1 94.44 99 LYS A N 1
ATOM 738 C CA . LYS A 1 99 ? -7.223 -17.719 9.75 1 94.44 99 LYS A CA 1
ATOM 739 C C . LYS A 1 99 ? -6.797 -17.969 11.188 1 94.44 99 LYS A C 1
ATOM 741 O O . LYS A 1 99 ? -5.973 -18.844 11.453 1 94.44 99 LYS A O 1
ATOM 746 N N . ASP A 1 100 ? -7.172 -17.172 12.023 1 95 100 ASP A N 1
ATOM 747 C CA . ASP A 1 100 ? -7.082 -17.25 13.477 1 95 100 ASP A CA 1
ATOM 748 C C . ASP A 1 100 ? -8.391 -16.828 14.133 1 95 100 ASP A C 1
ATOM 750 O O . ASP A 1 100 ? -8.766 -15.648 14.086 1 95 100 ASP A O 1
ATOM 754 N N . CYS A 1 101 ? -9.062 -17.859 14.68 1 92.19 101 CYS A N 1
ATOM 755 C CA . CYS A 1 101 ? -10.367 -17.609 15.273 1 92.19 101 CYS A CA 1
ATOM 756 C C . CYS A 1 101 ? -10.406 -18.047 16.734 1 92.19 101 CYS A C 1
ATOM 758 O O . CYS A 1 101 ? -9.719 -18.984 17.109 1 92.19 101 CYS A O 1
ATOM 760 N N . TYR A 1 102 ? -11.141 -17.234 17.406 1 85.5 102 TYR A N 1
ATOM 761 C CA . TYR A 1 102 ? -11.367 -17.594 18.812 1 85.5 102 TYR A CA 1
ATOM 762 C C . TYR A 1 102 ? -12.852 -17.781 19.094 1 85.5 102 TYR A C 1
ATOM 764 O O . TYR A 1 102 ? -13.68 -16.969 18.688 1 85.5 102 TYR A O 1
ATOM 772 N N . ASN A 1 103 ? -13.164 -18.953 19.469 1 71.19 103 ASN A N 1
ATOM 773 C CA . ASN A 1 103 ? -14.562 -19.156 19.859 1 71.19 103 ASN A CA 1
ATOM 774 C C . ASN A 1 103 ? -14.781 -18.844 21.328 1 71.19 103 ASN A C 1
ATOM 776 O O . ASN A 1 103 ? -13.828 -18.672 22.094 1 71.19 103 ASN A O 1
ATOM 780 N N . ARG A 1 104 ? -15.953 -18.625 21.609 1 62.34 104 ARG A N 1
ATOM 781 C CA . ARG A 1 104 ? -16.391 -18.25 22.953 1 62.34 104 ARG A CA 1
ATOM 782 C C . ARG A 1 104 ? -15.961 -19.312 23.969 1 62.34 104 ARG A C 1
ATOM 784 O O . ARG A 1 104 ? -15.781 -19 25.156 1 62.34 104 ARG A O 1
ATOM 791 N N . SER A 1 105 ? -15.852 -20.406 23.469 1 62.19 105 SER A N 1
ATOM 792 C CA . SER A 1 105 ? -15.484 -21.453 24.422 1 62.19 105 SER A CA 1
ATOM 793 C C . SER A 1 105 ? -13.984 -21.453 24.688 1 62.19 105 SER A C 1
ATOM 795 O O . SER A 1 105 ? -13.492 -22.25 25.5 1 62.19 105 SER A O 1
ATOM 797 N N . GLY A 1 106 ? -13.266 -20.625 24.109 1 60.62 106 GLY A N 1
ATOM 798 C CA . GLY A 1 106 ? -11.844 -20.453 24.375 1 60.62 106 GLY A CA 1
ATOM 799 C C . GLY A 1 106 ? -10.969 -21.219 23.391 1 60.62 106 GLY A C 1
ATOM 800 O O . GLY A 1 106 ? -9.742 -21.219 23.531 1 60.62 106 GLY A O 1
ATOM 801 N N . GLU A 1 107 ? -11.57 -21.922 22.531 1 65.81 107 GLU A N 1
ATOM 802 C CA . GLU A 1 107 ? -10.719 -22.703 21.625 1 65.81 107 GLU A CA 1
ATOM 803 C C . GLU A 1 107 ? -10.312 -21.875 20.406 1 65.81 107 GLU A C 1
ATOM 805 O O . GLU A 1 107 ? -11.117 -21.109 19.859 1 65.81 107 GLU A O 1
ATOM 810 N N . THR A 1 108 ? -9.008 -21.828 20.25 1 69 108 THR A N 1
ATOM 811 C CA . THR A 1 108 ? -8.438 -21.156 19.078 1 69 108 THR A CA 1
ATOM 812 C C . THR A 1 108 ? -8.375 -22.094 17.891 1 69 108 THR A C 1
ATOM 814 O O . THR A 1 108 ? -7.973 -23.25 18.016 1 69 108 THR A O 1
ATOM 817 N N . GLU A 1 109 ? -9.133 -21.672 16.859 1 82.38 109 GLU A N 1
ATOM 818 C CA . GLU A 1 109 ? -8.977 -22.375 15.578 1 82.38 109 GLU A CA 1
ATOM 819 C C . GLU A 1 109 ? -8.242 -21.5 14.562 1 82.38 109 GLU A C 1
ATOM 821 O O . GLU A 1 109 ? -8.633 -20.359 14.32 1 82.38 109 GLU A O 1
ATOM 826 N N . GLY A 1 110 ? -7.004 -21.922 14.266 1 84.81 110 GLY A N 1
ATOM 827 C CA . GLY A 1 110 ? -6.246 -21.188 13.266 1 84.81 110 GLY A CA 1
ATOM 828 C C . GLY A 1 110 ? -5.281 -22.062 12.492 1 84.81 110 GLY A C 1
ATOM 829 O O . GLY A 1 110 ? -4.902 -23.141 12.953 1 84.81 110 GLY A O 1
ATOM 830 N N . TYR A 1 111 ? -5.121 -21.75 11.273 1 88.94 111 TYR A N 1
ATOM 831 C CA . TYR A 1 111 ? -4.09 -22.438 10.508 1 88.94 111 TYR A CA 1
ATOM 832 C C . TYR A 1 111 ? -3.344 -21.469 9.594 1 88.94 111 TYR A C 1
ATOM 834 O O . TYR A 1 111 ? -3.908 -20.469 9.148 1 88.94 111 TYR A O 1
ATOM 842 N N . ASP A 1 112 ? -2.121 -21.781 9.461 1 93.12 112 ASP A N 1
ATOM 843 C CA . ASP A 1 112 ? -1.253 -21.109 8.484 1 93.12 112 ASP A CA 1
ATOM 844 C C . ASP A 1 112 ? -1.413 -21.734 7.102 1 93.12 112 ASP A C 1
ATOM 846 O O . ASP A 1 112 ? -1.908 -22.859 6.969 1 93.12 112 ASP A O 1
ATOM 850 N N . VAL A 1 113 ? -1.108 -20.938 6.145 1 93.38 113 VAL A N 1
ATOM 851 C CA . VAL A 1 113 ? -1.198 -21.453 4.781 1 93.38 113 VAL A CA 1
ATOM 852 C C . VAL A 1 113 ? 0.115 -21.188 4.043 1 93.38 113 VAL A C 1
ATOM 854 O O . VAL A 1 113 ? 0.809 -20.219 4.324 1 93.38 113 VAL A O 1
ATOM 857 N N . SER A 1 114 ? 0.363 -22.141 3.139 1 92.5 114 SER A N 1
ATOM 858 C CA . SER A 1 114 ? 1.573 -22 2.336 1 92.5 114 SER A CA 1
ATOM 859 C C . SER A 1 114 ? 1.265 -22.094 0.846 1 92.5 114 SER A C 1
ATOM 861 O O . SER A 1 114 ? 0.292 -22.75 0.449 1 92.5 114 SER A O 1
ATOM 863 N N . ILE A 1 115 ? 1.988 -21.328 0.14 1 91.56 115 ILE A N 1
ATOM 864 C CA . ILE A 1 115 ? 2.059 -21.484 -1.31 1 91.56 115 ILE A CA 1
ATOM 865 C C . ILE A 1 115 ? 3.465 -21.922 -1.716 1 91.56 115 ILE A C 1
ATOM 867 O O . ILE A 1 115 ? 4.449 -21.266 -1.349 1 91.56 115 ILE A O 1
ATOM 871 N N . GLU A 1 116 ? 3.467 -22.984 -2.424 1 89.56 116 GLU A N 1
ATOM 872 C CA . GLU A 1 116 ? 4.75 -23.547 -2.832 1 89.56 116 GLU A CA 1
ATOM 873 C C . GLU A 1 116 ? 4.801 -23.781 -4.34 1 89.56 116 GLU A C 1
ATOM 875 O O . GLU A 1 116 ? 4.082 -24.625 -4.867 1 89.56 116 GLU A O 1
ATOM 880 N N . LEU A 1 117 ? 5.656 -22.969 -4.871 1 89.06 117 LEU A N 1
ATOM 881 C CA . LEU A 1 117 ? 5.949 -23.188 -6.285 1 89.06 117 LEU A CA 1
ATOM 882 C C . LEU A 1 117 ? 7.312 -23.844 -6.465 1 89.06 117 LEU A C 1
ATOM 884 O O . LEU A 1 117 ? 8.211 -23.641 -5.645 1 89.06 117 LEU A O 1
ATOM 888 N N . ASP A 1 118 ? 7.395 -24.688 -7.43 1 85.5 118 ASP A N 1
ATOM 889 C CA . ASP A 1 118 ? 8.688 -25.266 -7.746 1 85.5 118 ASP A CA 1
ATOM 890 C C . ASP A 1 118 ? 9.719 -24.188 -8.07 1 85.5 118 ASP A C 1
ATOM 892 O O . ASP A 1 118 ? 9.453 -23.297 -8.875 1 85.5 118 ASP A O 1
ATOM 896 N N . ASP A 1 119 ? 10.898 -24.312 -7.457 1 85 119 ASP A N 1
ATOM 897 C CA . ASP A 1 119 ? 11.945 -23.312 -7.625 1 85 119 ASP A CA 1
ATOM 898 C C . ASP A 1 119 ? 12.375 -23.203 -9.086 1 85 119 ASP A C 1
ATOM 900 O O . ASP A 1 119 ? 12.781 -22.125 -9.547 1 85 119 ASP A O 1
ATOM 904 N N . ASP A 1 120 ? 12.234 -24.266 -9.766 1 86.38 120 ASP A N 1
ATOM 905 C CA . ASP A 1 120 ? 12.695 -24.297 -11.148 1 86.38 120 ASP A CA 1
ATOM 906 C C . ASP A 1 120 ? 11.594 -23.844 -12.109 1 86.38 120 ASP A C 1
ATOM 908 O O . ASP A 1 120 ? 11.852 -23.578 -13.281 1 86.38 120 ASP A O 1
ATOM 912 N N . ALA A 1 121 ? 10.414 -23.766 -11.539 1 88.75 121 ALA A N 1
ATOM 913 C CA . ALA A 1 121 ? 9.312 -23.328 -12.391 1 88.75 121 ALA A CA 1
ATOM 914 C C . ALA A 1 121 ? 9.484 -21.859 -12.797 1 88.75 121 ALA A C 1
ATOM 916 O O . ALA A 1 121 ? 9.891 -21.031 -11.984 1 88.75 121 ALA A O 1
ATOM 917 N N . PRO A 1 122 ? 9.234 -21.609 -14.078 1 91.25 122 PRO A N 1
ATOM 918 C CA . PRO A 1 122 ? 9.367 -20.219 -14.516 1 91.25 122 PRO A CA 1
ATOM 919 C C . PRO A 1 122 ? 8.148 -19.375 -14.156 1 91.25 122 PRO A C 1
ATOM 921 O O . PRO A 1 122 ? 7.641 -18.625 -15 1 91.25 122 PRO A O 1
ATOM 924 N N . PHE A 1 123 ? 7.68 -19.547 -12.938 1 92.69 123 PHE A N 1
ATOM 925 C CA . PHE A 1 123 ? 6.535 -18.844 -12.383 1 92.69 123 PHE A CA 1
ATOM 926 C C . PHE A 1 123 ? 6.922 -18.094 -11.117 1 92.69 123 PHE A C 1
ATOM 928 O O . PHE A 1 123 ? 7.762 -18.562 -10.344 1 92.69 123 PHE A O 1
ATOM 935 N N . THR A 1 124 ? 6.391 -16.922 -10.93 1 93.38 124 THR A N 1
ATOM 936 C CA . THR A 1 124 ? 6.496 -16.172 -9.68 1 93.38 124 THR A CA 1
ATOM 937 C C . THR A 1 124 ? 5.164 -15.523 -9.32 1 93.38 124 THR A C 1
ATOM 939 O O . THR A 1 124 ? 4.336 -15.266 -10.203 1 93.38 124 THR A O 1
ATOM 942 N N . LEU A 1 125 ? 5.035 -15.312 -8.055 1 94.75 125 LEU A N 1
ATOM 943 C CA . LEU A 1 125 ? 3.893 -14.492 -7.676 1 94.75 125 LEU A CA 1
ATOM 944 C C . LEU A 1 125 ? 4.016 -13.086 -8.258 1 94.75 125 LEU A C 1
ATOM 946 O O . LEU A 1 125 ? 5.098 -12.5 -8.242 1 94.75 125 LEU A O 1
ATOM 950 N N . SER A 1 126 ? 2.896 -12.641 -8.812 1 96.12 126 SER A N 1
ATOM 951 C CA . SER A 1 126 ? 2.926 -11.312 -9.406 1 96.12 126 SER A CA 1
ATOM 952 C C . SER A 1 126 ? 2.977 -10.227 -8.344 1 96.12 126 SER A C 1
ATOM 954 O O . SER A 1 126 ? 1.979 -9.969 -7.668 1 96.12 126 SER A O 1
ATOM 956 N N . SER A 1 127 ? 4.051 -9.492 -8.25 1 92.56 127 SER A N 1
ATOM 957 C CA . SER A 1 127 ? 4.188 -8.453 -7.242 1 92.56 127 SER A CA 1
ATOM 958 C C . SER A 1 127 ? 3.414 -7.195 -7.637 1 92.56 127 SER A C 1
ATOM 960 O O . SER A 1 127 ? 3.17 -6.324 -6.801 1 92.56 127 SER A O 1
ATOM 962 N N . THR A 1 128 ? 3.027 -7.121 -8.891 1 92.31 128 THR A N 1
ATOM 963 C CA . THR A 1 128 ? 2.324 -5.934 -9.359 1 92.31 128 THR A CA 1
ATOM 964 C C . THR A 1 128 ? 0.813 -6.125 -9.266 1 92.31 128 THR A C 1
ATOM 966 O O . THR A 1 128 ? 0.067 -5.152 -9.133 1 92.31 128 THR A O 1
ATOM 969 N N . ARG A 1 129 ? 0.412 -7.332 -9.266 1 96.62 129 ARG A N 1
ATOM 970 C CA . ARG A 1 129 ? -1.028 -7.559 -9.32 1 96.62 129 ARG A CA 1
ATOM 971 C C . ARG A 1 129 ? -1.532 -8.203 -8.031 1 96.62 129 ARG A C 1
ATOM 973 O O . ARG A 1 129 ? -2.738 -8.227 -7.773 1 96.62 129 ARG A O 1
ATOM 980 N N . THR A 1 130 ? -0.624 -8.68 -7.328 1 96.12 130 THR A N 1
ATOM 981 C CA . THR A 1 130 ? -1 -9.391 -6.109 1 96.12 130 THR A CA 1
ATOM 982 C C . THR A 1 130 ? -0.643 -8.57 -4.871 1 96.12 130 THR A C 1
ATOM 984 O O . THR A 1 130 ? 0.438 -7.98 -4.805 1 96.12 130 THR A O 1
ATOM 987 N N . ILE A 1 131 ? -1.611 -8.547 -3.898 1 95.81 131 ILE A N 1
ATOM 988 C CA . ILE A 1 131 ? -1.348 -7.91 -2.613 1 95.81 131 ILE A CA 1
ATOM 989 C C . ILE A 1 131 ? -1.605 -8.898 -1.481 1 95.81 131 ILE A C 1
ATOM 991 O O . ILE A 1 131 ? -2.357 -9.867 -1.649 1 95.81 131 ILE A O 1
ATOM 995 N N . PHE A 1 132 ? -0.849 -8.656 -0.443 1 96.75 132 PHE A N 1
ATOM 996 C CA . PHE A 1 132 ? -1.116 -9.352 0.809 1 96.75 132 PHE A CA 1
ATOM 997 C C . PHE A 1 132 ? -2.098 -8.562 1.669 1 96.75 132 PHE A C 1
ATOM 999 O O . PHE A 1 132 ? -1.858 -7.398 1.984 1 96.75 132 PHE A O 1
ATOM 1006 N N . ALA A 1 133 ? -3.227 -9.211 2.057 1 97.31 133 ALA A N 1
ATOM 1007 C CA . ALA A 1 133 ? -4.254 -8.508 2.822 1 97.31 133 ALA A CA 1
ATOM 1008 C C . ALA A 1 133 ? -4.641 -9.305 4.07 1 97.31 133 ALA A C 1
ATOM 1010 O O . ALA A 1 133 ? -4.5 -10.523 4.102 1 97.31 133 ALA A O 1
ATOM 1011 N N . ALA A 1 134 ? -5.082 -8.578 5.027 1 97.44 134 ALA A N 1
ATOM 1012 C CA . ALA A 1 134 ? -5.645 -9.195 6.227 1 97.44 134 ALA A CA 1
ATOM 1013 C C . ALA A 1 134 ? -6.914 -8.469 6.664 1 97.44 134 ALA A C 1
ATOM 1015 O O . ALA A 1 134 ? -7.012 -7.25 6.547 1 97.44 134 ALA A O 1
ATOM 1016 N N . ILE A 1 135 ? -7.828 -9.242 7.117 1 97.12 135 ILE A N 1
ATOM 1017 C CA . ILE A 1 135 ? -9.102 -8.727 7.609 1 97.12 135 ILE A CA 1
ATOM 1018 C C . ILE A 1 135 ? -9.289 -9.125 9.07 1 97.12 135 ILE A C 1
ATOM 1020 O O . ILE A 1 135 ? -9.133 -10.297 9.422 1 97.12 135 ILE A O 1
ATOM 1024 N N . GLY A 1 136 ? -9.609 -8.133 9.844 1 96.31 136 GLY A N 1
ATOM 1025 C CA . GLY A 1 136 ? -9.875 -8.375 11.25 1 96.31 136 GLY A CA 1
ATOM 1026 C C . GLY A 1 136 ? -9.656 -7.152 12.117 1 96.31 136 GLY A C 1
ATOM 1027 O O . GLY A 1 136 ? -8.93 -6.234 11.727 1 96.31 136 GLY A O 1
ATOM 1028 N N . CYS A 1 137 ? -10.203 -7.164 13.289 1 94.75 137 CYS A N 1
ATOM 1029 C CA . CYS A 1 137 ? -10.102 -6.016 14.188 1 94.75 137 CYS A CA 1
ATOM 1030 C C . CYS A 1 137 ? -9.109 -6.285 15.312 1 94.75 137 CYS A C 1
ATOM 1032 O O . CYS A 1 137 ? -9.016 -5.508 16.266 1 94.75 137 CYS A O 1
ATOM 1034 N N . ASP A 1 138 ? -8.422 -7.328 15.273 1 94.19 138 ASP A N 1
ATOM 1035 C CA . ASP A 1 138 ? -7.348 -7.738 16.172 1 94.19 138 ASP A CA 1
ATOM 1036 C C . ASP A 1 138 ? -6.363 -8.664 15.461 1 94.19 138 ASP A C 1
ATOM 1038 O O . ASP A 1 138 ? -6.23 -9.836 15.82 1 94.19 138 ASP A O 1
ATOM 1042 N N . SER A 1 139 ? -5.668 -8.086 14.5 1 95.44 139 SER A N 1
ATOM 1043 C CA . SER A 1 139 ? -4.988 -8.977 13.562 1 95.44 139 SER A CA 1
ATOM 1044 C C . SER A 1 139 ? -3.557 -8.516 13.305 1 95.44 139 SER A C 1
ATOM 1046 O O . SER A 1 139 ? -3.324 -7.355 12.953 1 95.44 139 SER A O 1
ATOM 1048 N N . GLN A 1 140 ? -2.648 -9.383 13.492 1 94.44 140 GLN A N 1
ATOM 1049 C CA . GLN A 1 140 ? -1.276 -9.297 13 1 94.44 140 GLN A CA 1
ATOM 1050 C C . GLN A 1 140 ? -1.023 -10.312 11.891 1 94.44 140 GLN A C 1
ATOM 1052 O O . GLN A 1 140 ? -1.014 -11.516 12.133 1 94.44 140 GLN A O 1
ATOM 1057 N N . ALA A 1 141 ? -0.803 -9.773 10.727 1 96.81 141 ALA A N 1
ATOM 1058 C CA . ALA A 1 141 ? -0.644 -10.664 9.586 1 96.81 141 ALA A CA 1
ATOM 1059 C C . ALA A 1 141 ? 0.8 -10.672 9.094 1 96.81 141 ALA A C 1
ATOM 1061 O O . ALA A 1 141 ? 1.415 -9.617 8.938 1 96.81 141 ALA A O 1
ATOM 1062 N N . TYR A 1 142 ? 1.258 -11.891 8.812 1 94.06 142 TYR A N 1
ATOM 1063 C CA . TYR A 1 142 ? 2.646 -12.086 8.406 1 94.06 142 TYR A CA 1
ATOM 1064 C C . TYR A 1 142 ? 2.732 -12.883 7.117 1 94.06 142 TYR A C 1
ATOM 1066 O O . TYR A 1 142 ? 1.943 -13.805 6.898 1 94.06 142 TYR A O 1
ATOM 1074 N N . ILE A 1 143 ? 3.625 -12.508 6.379 1 93.56 143 ILE A N 1
ATOM 1075 C CA . ILE A 1 143 ? 4.016 -13.352 5.262 1 93.56 143 ILE A CA 1
ATOM 1076 C C . ILE A 1 143 ? 5.523 -13.602 5.305 1 93.56 143 ILE A C 1
ATOM 1078 O O . ILE A 1 143 ? 6.297 -12.703 5.645 1 93.56 143 ILE A O 1
ATOM 1082 N N . TYR A 1 144 ? 5.926 -14.695 5.105 1 90.44 144 TYR A N 1
ATOM 1083 C CA . TYR A 1 144 ? 7.324 -15.109 5.043 1 90.44 144 TYR A CA 1
ATOM 1084 C C . TYR A 1 144 ? 7.727 -15.461 3.617 1 90.44 144 TYR A C 1
ATOM 1086 O O . TYR A 1 144 ? 7.602 -16.625 3.197 1 90.44 144 TYR A O 1
ATOM 1094 N N . PRO A 1 145 ? 8.266 -14.148 3.088 1 79.12 145 PRO A N 1
ATOM 1095 C CA . PRO A 1 145 ? 8.648 -14.383 1.693 1 79.12 145 PRO A CA 1
ATOM 1096 C C . PRO A 1 145 ? 9.992 -15.094 1.562 1 79.12 145 PRO A C 1
ATOM 1098 O O . PRO A 1 145 ? 10.945 -14.773 2.283 1 79.12 145 PRO A O 1
ATOM 1101 N N . PHE A 1 146 ? 10.211 -16.188 1.276 1 71.75 146 PHE A N 1
ATOM 1102 C CA . PHE A 1 146 ? 11.414 -17 1.106 1 71.75 146 PHE A CA 1
ATOM 1103 C C . PHE A 1 146 ? 11.633 -17.906 2.311 1 71.75 146 PHE A C 1
ATOM 1105 O O . PHE A 1 146 ? 12.469 -17.625 3.168 1 71.75 146 PHE A O 1
ATOM 1112 N N . ILE A 1 147 ? 10.914 -18.797 2.4 1 62.59 147 ILE A N 1
ATOM 1113 C CA . ILE A 1 147 ? 10.75 -19.703 3.523 1 62.59 147 ILE A CA 1
ATOM 1114 C C . ILE A 1 147 ? 12.109 -20 4.152 1 62.59 147 ILE A C 1
ATOM 1116 O O . ILE A 1 147 ? 12.227 -20.125 5.375 1 62.59 147 ILE A O 1
ATOM 1120 N N . ASP A 1 148 ? 13.07 -19.969 3.459 1 62.12 148 ASP A N 1
ATOM 1121 C CA . ASP A 1 148 ? 14.383 -20.344 3.971 1 62.12 148 ASP A CA 1
ATOM 1122 C C . ASP A 1 148 ? 15 -19.219 4.797 1 62.12 148 ASP A C 1
ATOM 1124 O O . ASP A 1 148 ? 15.969 -19.438 5.527 1 62.12 148 ASP A O 1
ATOM 1128 N N . ARG A 1 149 ? 14.484 -18.062 4.777 1 63.72 149 ARG A N 1
ATOM 1129 C CA . ARG A 1 149 ? 15.18 -16.938 5.375 1 63.72 149 ARG A CA 1
ATOM 1130 C C . ARG A 1 149 ? 14.469 -16.453 6.637 1 63.72 149 ARG A C 1
ATOM 1132 O O . ARG A 1 149 ? 15.039 -15.695 7.426 1 63.72 149 ARG A O 1
ATOM 1139 N N . ASN A 1 150 ? 13.492 -16.969 7.066 1 65.38 150 ASN A N 1
ATOM 1140 C CA . ASN A 1 150 ? 12.711 -16.609 8.25 1 65.38 150 ASN A CA 1
ATOM 1141 C C . ASN A 1 150 ? 12.414 -15.117 8.281 1 65.38 150 ASN A C 1
ATOM 1143 O O . ASN A 1 150 ? 12.258 -14.531 9.359 1 65.38 150 ASN A O 1
ATOM 1147 N N . ASP A 1 151 ? 12.508 -14.391 7.227 1 76.88 151 ASP A N 1
ATOM 1148 C CA . ASP A 1 151 ? 12.148 -12.977 7.125 1 76.88 151 ASP A CA 1
ATOM 1149 C C . ASP A 1 151 ? 10.641 -12.805 6.926 1 76.88 151 ASP A C 1
ATOM 1151 O O . ASP A 1 151 ? 10.039 -13.492 6.102 1 76.88 151 ASP A O 1
ATOM 1155 N N . ALA A 1 152 ? 10.094 -12.008 7.875 1 84.69 152 ALA A N 1
ATOM 1156 C CA . ALA A 1 152 ? 8.656 -11.812 7.773 1 84.69 152 ALA A CA 1
ATOM 1157 C C . ALA A 1 152 ? 8.328 -10.375 7.379 1 84.69 152 ALA A C 1
ATOM 1159 O O . ALA A 1 152 ? 9.055 -9.445 7.738 1 84.69 152 ALA A O 1
ATOM 1160 N N . THR A 1 153 ? 7.426 -10.227 6.496 1 88.81 153 THR A N 1
ATOM 1161 C CA . THR A 1 153 ? 6.75 -8.953 6.262 1 88.81 153 THR A CA 1
ATOM 1162 C C . THR A 1 153 ? 5.25 -9.086 6.512 1 88.81 153 THR A C 1
ATOM 1164 O O . THR A 1 153 ? 4.762 -10.172 6.816 1 88.81 153 THR A O 1
ATOM 1167 N N . GLY A 1 154 ? 4.598 -7.922 6.527 1 94.44 154 GLY A N 1
ATOM 1168 C CA . GLY A 1 154 ? 3.17 -8.008 6.785 1 94.44 154 GLY A CA 1
ATOM 1169 C C . GLY A 1 154 ? 2.549 -6.672 7.152 1 94.44 154 GLY A C 1
ATOM 1170 O O . GLY A 1 154 ? 3.092 -5.617 6.82 1 94.44 154 GLY A O 1
ATOM 1171 N N . CYS A 1 155 ? 1.337 -6.793 7.68 1 95.12 155 CYS A N 1
ATOM 1172 C CA . CYS A 1 155 ? 0.558 -5.617 8.047 1 95.12 155 CYS A CA 1
ATOM 1173 C C . CYS A 1 155 ? -0.297 -5.891 9.281 1 95.12 155 CYS A C 1
ATOM 1175 O O . CYS A 1 155 ? -0.406 -7.039 9.719 1 95.12 155 CYS A O 1
ATOM 1177 N N . LEU A 1 156 ? -0.8 -4.84 9.828 1 94.5 156 LEU A N 1
ATOM 1178 C CA . LEU A 1 156 ? -1.585 -4.922 11.055 1 94.5 156 LEU A CA 1
ATOM 1179 C C . LEU A 1 156 ? -2.939 -4.242 10.875 1 94.5 156 LEU A C 1
ATOM 1181 O O . LEU A 1 156 ? -3.031 -3.193 10.234 1 94.5 156 LEU A O 1
ATOM 1185 N N . SER A 1 157 ? -3.957 -4.836 11.477 1 94.94 157 SER A N 1
ATOM 1186 C CA . SER A 1 157 ? -5.297 -4.258 11.43 1 94.94 157 SER A CA 1
ATOM 1187 C C . SER A 1 157 ? -5.992 -4.359 12.781 1 94.94 157 SER A C 1
ATOM 1189 O O . SER A 1 157 ? -6.016 -5.43 13.398 1 94.94 157 SER A O 1
ATOM 1191 N N . THR A 1 158 ? -6.543 -3.246 13.227 1 93.25 158 THR A N 1
ATOM 1192 C CA . THR A 1 158 ? -7.301 -3.221 14.477 1 93.25 158 THR A CA 1
ATOM 1193 C C . THR A 1 158 ? -8.547 -2.348 14.336 1 93.25 158 THR A C 1
ATOM 1195 O O . THR A 1 158 ? -8.609 -1.484 13.453 1 93.25 158 THR A O 1
ATOM 1198 N N . CYS A 1 159 ? -9.547 -2.627 15.078 1 91.38 159 CYS A N 1
ATOM 1199 C CA . CYS A 1 159 ? -10.703 -1.76 15.25 1 91.38 159 CYS A CA 1
ATOM 1200 C C . CYS A 1 159 ? -11.484 -2.129 16.5 1 91.38 159 CYS A C 1
ATOM 1202 O O . CYS A 1 159 ? -11.414 -3.268 16.969 1 91.38 159 CYS A O 1
ATOM 1204 N N . GLN A 1 160 ? -12.156 -1.213 17.062 1 88.38 160 GLN A N 1
ATOM 1205 C CA . GLN A 1 160 ? -12.891 -1.455 18.297 1 88.38 160 GLN A CA 1
ATOM 1206 C C . GLN A 1 160 ? -14.375 -1.691 18.031 1 88.38 160 GLN A C 1
ATOM 1208 O O . GLN A 1 160 ? -15.125 -2.062 18.922 1 88.38 160 GLN A O 1
ATOM 1213 N N . GLY A 1 161 ? -14.781 -1.419 16.859 1 87.56 161 GLY A N 1
ATOM 1214 C CA . GLY A 1 161 ? -16.172 -1.607 16.469 1 87.56 161 GLY A CA 1
ATOM 1215 C C . GLY A 1 161 ? -16.406 -1.41 14.984 1 87.56 161 GLY A C 1
ATOM 1216 O O . GLY A 1 161 ? -15.555 -0.838 14.289 1 87.56 161 GLY A O 1
ATOM 1217 N N . MET A 1 162 ? -17.578 -1.785 14.617 1 86.06 162 MET A N 1
ATOM 1218 C CA . MET A 1 162 ? -17.906 -1.748 13.195 1 86.06 162 MET A CA 1
ATOM 1219 C C . MET A 1 162 ? -18.125 -0.315 12.719 1 86.06 162 MET A C 1
ATOM 1221 O O . MET A 1 162 ? -17.938 -0.009 11.539 1 86.06 162 MET A O 1
ATOM 1225 N N . GLY A 1 163 ? -18.438 0.511 13.609 1 83.19 163 GLY A N 1
ATOM 1226 C CA . GLY A 1 163 ? -18.734 1.893 13.266 1 83.19 163 GLY A CA 1
ATOM 1227 C C . GLY A 1 163 ? -17.516 2.658 12.789 1 83.19 163 GLY A C 1
ATOM 1228 O O . GLY A 1 163 ? -17.641 3.693 12.133 1 83.19 163 GLY A O 1
ATOM 1229 N N . MET A 1 164 ? -16.406 2.176 13.023 1 81.31 164 MET A N 1
ATOM 1230 C CA . MET A 1 164 ? -15.164 2.871 12.672 1 81.31 164 MET A CA 1
ATOM 1231 C C . MET A 1 164 ? -14.641 2.404 11.32 1 81.31 164 MET A C 1
ATOM 1233 O O . MET A 1 164 ? -13.695 2.984 10.773 1 81.31 164 MET A O 1
ATOM 1237 N N . VAL A 1 165 ? -15.289 1.376 10.867 1 88.69 165 VAL A N 1
ATOM 1238 C CA . VAL A 1 165 ? -14.766 0.727 9.672 1 88.69 165 VAL A CA 1
ATOM 1239 C C . VAL A 1 165 ? -15.461 1.291 8.43 1 88.69 165 VAL A C 1
ATOM 1241 O O . VAL A 1 165 ? -16.672 1.548 8.453 1 88.69 165 VAL A O 1
ATOM 1244 N N . GLU A 1 166 ? -14.656 1.545 7.48 1 88.94 166 GLU A N 1
ATOM 1245 C CA . GLU A 1 166 ? -15.18 2.098 6.234 1 88.94 166 GLU A CA 1
ATOM 1246 C C . GLU A 1 166 ? -15.023 1.106 5.082 1 88.94 166 GLU A C 1
ATOM 1248 O O . GLU A 1 166 ? -13.961 0.504 4.914 1 88.94 166 GLU A O 1
ATOM 1253 N N . ASN A 1 167 ? -16.156 1.002 4.328 1 91.94 167 ASN A N 1
ATOM 1254 C CA . ASN A 1 167 ? -16.078 0.169 3.131 1 91.94 167 ASN A CA 1
ATOM 1255 C C . ASN A 1 167 ? -14.992 0.661 2.174 1 91.94 167 ASN A C 1
ATOM 1257 O O . ASN A 1 167 ? -14.766 1.866 2.053 1 91.94 167 ASN A O 1
ATOM 1261 N N . LYS A 1 168 ? -14.297 -0.27 1.542 1 91.88 168 LYS A N 1
ATOM 1262 C CA . LYS A 1 168 ? -13.336 -0.037 0.471 1 91.88 168 LYS A CA 1
ATOM 1263 C C . LYS A 1 168 ? -12.047 0.582 1.014 1 91.88 168 LYS A C 1
ATOM 1265 O O . LYS A 1 168 ? -11.195 1.027 0.243 1 91.88 168 LYS A O 1
ATOM 1270 N N . SER A 1 169 ? -12.008 0.681 2.33 1 90.94 169 SER A N 1
ATOM 1271 C CA . SER A 1 169 ? -10.781 1.167 2.963 1 90.94 169 SER A CA 1
ATOM 1272 C C . SER A 1 169 ? -10.016 0.029 3.625 1 90.94 169 SER A C 1
ATOM 1274 O O . SER A 1 169 ? -10.547 -0.661 4.496 1 90.94 169 SER A O 1
ATOM 1276 N N . CYS A 1 170 ? -8.797 -0.115 3.201 1 95.06 170 CYS A N 1
ATOM 1277 C CA . CYS A 1 170 ? -7.945 -1.146 3.785 1 95.06 170 CYS A CA 1
ATOM 1278 C C . CYS A 1 170 ? -6.629 -0.555 4.273 1 95.06 170 CYS A C 1
ATOM 1280 O O . CYS A 1 170 ? -5.559 -0.931 3.789 1 95.06 170 CYS A O 1
ATOM 1282 N N . SER A 1 171 ? -6.84 0.284 5.27 1 91.25 171 SER A N 1
ATOM 1283 C CA . SER A 1 171 ? -5.715 1.098 5.711 1 91.25 171 SER A CA 1
ATOM 1284 C C . SER A 1 171 ? -5.406 0.861 7.188 1 91.25 171 SER A C 1
ATOM 1286 O O . SER A 1 171 ? -4.941 1.766 7.883 1 91.25 171 SER A O 1
ATOM 1288 N N . GLY A 1 172 ? -5.871 -0.325 7.668 1 92.62 172 GLY A N 1
ATOM 1289 C CA . GLY A 1 172 ? -5.453 -0.689 9.008 1 92.62 172 GLY A CA 1
ATOM 1290 C C . GLY A 1 172 ? -6.602 -0.737 10 1 92.62 172 GLY A C 1
ATOM 1291 O O . GLY A 1 172 ? -6.426 -1.158 11.148 1 92.62 172 GLY A O 1
ATOM 1292 N N . ILE A 1 173 ? -7.723 -0.225 9.594 1 92.44 173 ILE A N 1
ATOM 1293 C CA . ILE A 1 173 ? -8.914 -0.308 10.43 1 92.44 173 ILE A CA 1
ATOM 1294 C C . ILE A 1 173 ? -9.859 -1.375 9.883 1 92.44 173 ILE A C 1
ATOM 1296 O O . ILE A 1 173 ? -10.617 -1.117 8.945 1 92.44 173 ILE A O 1
ATOM 1300 N N . GLY A 1 174 ? -9.789 -2.549 10.5 1 95 174 GLY A N 1
ATOM 1301 C CA . GLY A 1 174 ? -10.617 -3.66 10.055 1 95 174 GLY A CA 1
ATOM 1302 C C . GLY A 1 174 ? -10.016 -4.414 8.875 1 95 174 GLY A C 1
ATOM 1303 O O . GLY A 1 174 ? -10.391 -5.559 8.609 1 95 174 GLY A O 1
ATOM 1304 N N . CYS A 1 175 ? -9.141 -3.775 8.188 1 96.62 175 CYS A N 1
ATOM 1305 C CA . CYS A 1 175 ? -8.445 -4.352 7.039 1 96.62 175 CYS A CA 1
ATOM 1306 C C . CYS A 1 175 ? -7.09 -3.689 6.824 1 96.62 175 CYS A C 1
ATOM 1308 O O . CYS A 1 175 ? -6.969 -2.469 6.934 1 96.62 175 CYS A O 1
ATOM 1310 N N . CYS A 1 176 ? -6.082 -4.453 6.5 1 96.75 176 CYS A N 1
ATOM 1311 C CA . CYS A 1 176 ? -4.777 -3.914 6.137 1 96.75 176 CYS A CA 1
ATOM 1312 C C . CYS A 1 176 ? -4.203 -4.641 4.926 1 96.75 176 CYS A C 1
ATOM 1314 O O . CYS A 1 176 ? -4.688 -5.711 4.551 1 96.75 176 CYS A O 1
ATOM 1316 N N . GLN A 1 177 ? -3.225 -4.02 4.352 1 95.81 177 GLN A N 1
ATOM 1317 C CA . GLN A 1 177 ? -2.607 -4.652 3.191 1 95.81 177 GLN A CA 1
ATOM 1318 C C . GLN A 1 177 ? -1.136 -4.266 3.07 1 95.81 177 GLN A C 1
ATOM 1320 O O . GLN A 1 177 ? -0.707 -3.256 3.633 1 95.81 177 GLN A O 1
ATOM 1325 N N . ALA A 1 178 ? -0.425 -5.09 2.367 1 94.06 178 ALA A N 1
ATOM 1326 C CA . ALA A 1 178 ? 0.99 -4.875 2.072 1 94.06 178 ALA A CA 1
ATOM 1327 C C . ALA A 1 178 ? 1.354 -5.43 0.699 1 94.06 178 ALA A C 1
ATOM 1329 O O . ALA A 1 178 ? 0.725 -6.375 0.218 1 94.06 178 ALA A O 1
ATOM 1330 N N . SER A 1 179 ? 2.371 -4.793 0.141 1 91.81 179 SER A N 1
ATOM 1331 C CA . SER A 1 179 ? 2.896 -5.336 -1.107 1 91.81 179 SER A CA 1
ATOM 1332 C C . SER A 1 179 ? 3.799 -6.539 -0.852 1 91.81 179 SER A C 1
ATOM 1334 O O . SER A 1 179 ? 4.305 -6.715 0.259 1 91.81 179 SER A O 1
ATOM 1336 N N . ILE A 1 180 ? 3.941 -7.301 -1.887 1 91.38 180 ILE A N 1
ATOM 1337 C CA . ILE A 1 180 ? 4.859 -8.43 -1.771 1 91.38 180 ILE A CA 1
ATOM 1338 C C . ILE A 1 180 ? 6.105 -8.164 -2.613 1 91.38 180 ILE A C 1
ATOM 1340 O O . ILE A 1 180 ? 6.031 -7.527 -3.664 1 91.38 180 ILE A O 1
ATOM 1344 N N . PRO A 1 181 ? 7.188 -8.688 -2.178 1 87.88 181 PRO A N 1
ATOM 1345 C CA . PRO A 1 181 ? 8.406 -8.5 -2.969 1 87.88 181 PRO A CA 1
ATOM 1346 C C . PRO A 1 181 ? 8.352 -9.219 -4.312 1 87.88 181 PRO A C 1
ATOM 1348 O O . PRO A 1 181 ? 7.602 -10.188 -4.469 1 87.88 181 PRO A O 1
ATOM 1351 N N . SER A 1 182 ? 9.188 -8.758 -5.18 1 86.81 182 SER A N 1
ATOM 1352 C CA . SER A 1 182 ? 9.297 -9.422 -6.477 1 86.81 182 SER A CA 1
ATOM 1353 C C . SER A 1 182 ? 10.047 -10.742 -6.363 1 86.81 182 SER A C 1
ATOM 1355 O O . SER A 1 182 ? 10.891 -10.914 -5.488 1 86.81 182 SER A O 1
ATOM 1357 N N . GLY A 1 183 ? 9.609 -11.656 -7.223 1 85.81 183 GLY A N 1
ATOM 1358 C CA . GLY A 1 183 ? 10.367 -12.891 -7.363 1 85.81 183 GLY A CA 1
ATOM 1359 C C . GLY A 1 183 ? 9.961 -13.961 -6.359 1 85.81 183 GLY A C 1
ATOM 1360 O O . GLY A 1 183 ? 10.602 -15 -6.266 1 85.81 183 GLY A O 1
ATOM 1361 N N . VAL A 1 184 ? 8.883 -13.727 -5.691 1 89.75 184 VAL A N 1
ATOM 1362 C CA . VAL A 1 184 ? 8.461 -14.672 -4.66 1 89.75 184 VAL A CA 1
ATOM 1363 C C . VAL A 1 184 ? 7.852 -15.906 -5.316 1 89.75 184 VAL A C 1
ATOM 1365 O O . VAL A 1 184 ? 7 -15.797 -6.199 1 89.75 184 VAL A O 1
ATOM 1368 N N . LYS A 1 185 ? 8.32 -17.094 -4.844 1 90.19 185 LYS A N 1
ATOM 1369 C CA . LYS A 1 185 ? 7.797 -18.359 -5.332 1 90.19 185 LYS A CA 1
ATOM 1370 C C . LYS A 1 185 ? 7.125 -19.156 -4.207 1 90.19 185 LYS A C 1
ATOM 1372 O O . LYS A 1 185 ? 6.113 -19.812 -4.426 1 90.19 185 LYS A O 1
ATOM 1377 N N . ASN A 1 186 ? 7.773 -19.016 -3.174 1 90.88 186 ASN A N 1
ATOM 1378 C CA . ASN A 1 186 ? 7.309 -19.75 -1.997 1 90.88 186 ASN A CA 1
ATOM 1379 C C . ASN A 1 186 ? 7.074 -18.797 -0.817 1 90.88 186 ASN A C 1
ATOM 1381 O O . ASN A 1 186 ? 7.844 -17.859 -0.602 1 90.88 186 ASN A O 1
ATOM 1385 N N . LEU A 1 187 ? 5.914 -19.156 -0.14 1 92.31 187 LEU A N 1
ATOM 1386 C CA . LEU A 1 187 ? 5.695 -18.312 1.036 1 92.31 187 LEU A CA 1
ATOM 1387 C C . LEU A 1 187 ? 4.75 -19 2.02 1 92.31 187 LEU A C 1
ATOM 1389 O O . LEU A 1 187 ? 4.078 -19.969 1.667 1 92.31 187 LEU A O 1
ATOM 1393 N N . VAL A 1 188 ? 4.867 -18.516 3.215 1 93.81 188 VAL A N 1
ATOM 1394 C CA . VAL A 1 188 ? 3.932 -18.875 4.27 1 93.81 188 VAL A CA 1
ATOM 1395 C C . VAL A 1 188 ? 3.176 -17.641 4.75 1 93.81 188 VAL A C 1
ATOM 1397 O O . VAL A 1 188 ? 3.764 -16.578 4.91 1 93.81 188 VAL A O 1
ATOM 1400 N N . MET A 1 189 ? 1.91 -17.781 4.863 1 94.94 189 MET A N 1
ATOM 1401 C CA . MET A 1 189 ? 1.069 -16.734 5.414 1 94.94 189 MET A CA 1
ATOM 1402 C C . MET A 1 189 ? 0.533 -17.125 6.789 1 94.94 189 MET A C 1
ATOM 1404 O O . MET A 1 189 ? 0.097 -18.266 6.988 1 94.94 189 MET A O 1
ATOM 1408 N N . ARG A 1 190 ? 0.663 -16.156 7.609 1 95.12 190 ARG A N 1
ATOM 1409 C CA . ARG A 1 190 ? 0.212 -16.359 8.984 1 95.12 190 ARG A CA 1
ATOM 1410 C C . ARG A 1 190 ? -0.532 -15.141 9.508 1 95.12 190 ARG A C 1
ATOM 1412 O O . ARG A 1 190 ? -0.169 -14.008 9.188 1 95.12 190 ARG A O 1
ATOM 1419 N N . VAL A 1 191 ? -1.611 -15.461 10.32 1 96.44 191 VAL A N 1
ATOM 1420 C CA . VAL A 1 191 ? -2.289 -14.367 11.008 1 96.44 191 VAL A CA 1
ATOM 1421 C C . VAL A 1 191 ? -2.543 -14.75 12.461 1 96.44 191 VAL A C 1
ATOM 1423 O O . VAL A 1 191 ? -2.826 -15.914 12.766 1 96.44 191 VAL A O 1
ATOM 1426 N N . ARG A 1 192 ? -2.32 -13.758 13.312 1 93.56 192 ARG A N 1
ATOM 1427 C CA . ARG A 1 192 ? -2.529 -13.945 14.75 1 93.56 192 ARG A CA 1
ATOM 1428 C C . ARG A 1 192 ? -3.225 -12.734 15.359 1 93.56 192 ARG A C 1
ATOM 1430 O O . ARG A 1 192 ? -3.146 -11.625 14.82 1 93.56 192 ARG A O 1
ATOM 1437 N N . SER A 1 193 ? -3.896 -13.023 16.406 1 93.31 193 SER A N 1
ATOM 1438 C CA . SER A 1 193 ? -4.512 -11.945 17.172 1 93.31 193 SER A CA 1
ATOM 1439 C C . SER A 1 193 ? -3.539 -11.375 18.203 1 93.31 193 SER A C 1
ATOM 1441 O O . SER A 1 193 ? -2.729 -12.109 18.766 1 93.31 193 SER A O 1
ATOM 1443 N N . PHE A 1 194 ? -3.668 -10.039 18.469 1 89 194 PHE A N 1
ATOM 1444 C CA . PHE A 1 194 ? -2.885 -9.398 19.516 1 89 194 PHE A CA 1
ATOM 1445 C C . PHE A 1 194 ? -3.33 -9.883 20.891 1 89 194 PHE A C 1
ATOM 1447 O O . PHE A 1 194 ? -2.5 -10.109 21.781 1 89 194 PHE A O 1
ATOM 1454 N N . TYR A 1 195 ? -4.648 -10.062 21.031 1 88.75 195 TYR A N 1
ATOM 1455 C CA . TYR A 1 195 ? -5.23 -10.312 22.359 1 88.75 195 TYR A CA 1
ATOM 1456 C C . TYR A 1 195 ? -6.199 -11.484 22.312 1 88.75 195 TYR A C 1
ATOM 1458 O O . TYR A 1 195 ? -7.227 -11.477 22.984 1 88.75 195 TYR A O 1
ATOM 1466 N N . ASN A 1 196 ? -6 -12.336 21.5 1 89.25 196 ASN A N 1
ATOM 1467 C CA . ASN A 1 196 ? -6.844 -13.508 21.328 1 89.25 196 ASN A CA 1
ATOM 1468 C C . ASN A 1 196 ? -8.297 -13.125 21.062 1 89.25 196 ASN A C 1
ATOM 1470 O O . ASN A 1 196 ? -9.219 -13.758 21.578 1 89.25 196 ASN A O 1
ATOM 1474 N N . HIS A 1 197 ? -8.516 -12.023 20.484 1 91.5 197 HIS A N 1
ATOM 1475 C CA . HIS A 1 197 ? -9.82 -11.508 20.062 1 91.5 197 HIS A CA 1
ATOM 1476 C C . HIS A 1 197 ? -10.703 -11.219 21.281 1 91.5 197 HIS A C 1
ATOM 1478 O O . HIS A 1 197 ? -11.93 -11.172 21.156 1 91.5 197 HIS A O 1
ATOM 1484 N N . SER A 1 198 ? -10.156 -11.078 22.359 1 88.88 198 SER A N 1
ATOM 1485 C CA . SER A 1 198 ? -10.93 -10.914 23.594 1 88.88 198 SER A CA 1
ATOM 1486 C C . SER A 1 198 ? -11.711 -9.609 23.578 1 88.88 198 SER A C 1
ATOM 1488 O O . SER A 1 198 ? -12.836 -9.539 24.094 1 88.88 198 SER A O 1
ATOM 1490 N N . LYS A 1 199 ? -11.203 -8.617 22.969 1 87.31 199 LYS A N 1
ATOM 1491 C CA . LYS A 1 199 ? -11.828 -7.301 23 1 87.31 199 LYS A CA 1
ATOM 1492 C C . LYS A 1 199 ? -12.836 -7.141 21.875 1 87.31 199 LYS A C 1
ATOM 1494 O O . LYS A 1 199 ? -13.625 -6.191 21.859 1 87.31 199 LYS A O 1
ATOM 1499 N N . VAL A 1 200 ? -12.781 -8.094 20.922 1 91.56 200 VAL A N 1
ATOM 1500 C CA . VAL A 1 200 ? -13.617 -7.91 19.75 1 91.56 200 VAL A CA 1
ATOM 1501 C C . VAL A 1 200 ? -14.469 -9.156 19.516 1 91.56 200 VAL A C 1
ATOM 1503 O O . VAL A 1 200 ? -15.039 -9.336 18.438 1 91.56 200 VAL A O 1
ATOM 1506 N N . LEU A 1 201 ? -14.586 -9.977 20.453 1 90.31 201 LEU A N 1
ATOM 1507 C CA . LEU A 1 201 ? -15.195 -11.297 20.312 1 90.31 201 LEU A CA 1
ATOM 1508 C C . LEU A 1 201 ? -16.656 -11.18 19.906 1 90.31 201 LEU A C 1
ATOM 1510 O O . LEU A 1 201 ? -17.172 -12.039 19.188 1 90.31 201 LEU A O 1
ATOM 1514 N N . ASP A 1 202 ? -17.297 -10.188 20.25 1 89 202 ASP A N 1
ATOM 1515 C CA . ASP A 1 202 ? -18.734 -10.055 20.047 1 89 202 ASP A CA 1
ATOM 1516 C C . ASP A 1 202 ? -19.047 -9.75 18.578 1 89 202 ASP A C 1
ATOM 1518 O O . ASP A 1 202 ? -20.141 -10.078 18.094 1 89 202 ASP A O 1
ATOM 1522 N N . PHE A 1 203 ? -18.062 -9.148 17.875 1 90.25 203 PHE A N 1
ATOM 1523 C CA . PHE A 1 203 ? -18.422 -8.734 16.516 1 90.25 203 PHE A CA 1
ATOM 1524 C C . PHE A 1 203 ? -17.422 -9.242 15.508 1 90.25 203 PHE A C 1
ATOM 1526 O O . PHE A 1 203 ? -17.688 -9.25 14.305 1 90.25 203 PHE A O 1
ATOM 1533 N N . ASN A 1 204 ? -16.25 -9.578 15.906 1 92.88 204 ASN A N 1
ATOM 1534 C CA . ASN A 1 204 ? -15.203 -10.039 15 1 92.88 204 ASN A CA 1
ATOM 1535 C C . ASN A 1 204 ? -14.305 -11.078 15.672 1 92.88 204 ASN A C 1
ATOM 1537 O O . ASN A 1 204 ? -13.172 -10.773 16.047 1 92.88 204 ASN A O 1
ATOM 1541 N N . PRO A 1 205 ? -14.688 -12.305 15.719 1 92.12 205 PRO A N 1
ATOM 1542 C CA . PRO A 1 205 ? -13.961 -13.336 16.469 1 92.12 205 PRO A CA 1
ATOM 1543 C C . PRO A 1 205 ? -12.836 -13.969 15.648 1 92.12 205 PRO A C 1
ATOM 1545 O O . PRO A 1 205 ? -12.141 -14.867 16.141 1 92.12 205 PRO A O 1
ATOM 1548 N N . CYS A 1 206 ? -12.711 -13.516 14.398 1 94 206 CYS A N 1
ATOM 1549 C CA . CYS A 1 206 ? -11.734 -14.18 13.547 1 94 206 CYS A CA 1
ATOM 1550 C C . CYS A 1 206 ? -10.891 -13.156 12.797 1 94 206 CYS A C 1
ATOM 1552 O O . CYS A 1 206 ? -11.352 -12.055 12.492 1 94 206 CYS A O 1
ATOM 1554 N N . SER A 1 207 ? -9.625 -13.531 12.547 1 96.12 207 SER A N 1
ATOM 1555 C CA . SER A 1 207 ? -8.727 -12.828 11.633 1 96.12 207 SER A CA 1
ATOM 1556 C C . SER A 1 207 ? -8.391 -13.68 10.414 1 96.12 207 SER A C 1
ATOM 1558 O O . SER A 1 207 ? -8.25 -14.898 10.531 1 96.12 207 SER A O 1
ATOM 1560 N N . TYR A 1 208 ? -8.273 -13.047 9.297 1 96.56 208 TYR A N 1
ATOM 1561 C CA . TYR A 1 208 ? -7.938 -13.734 8.047 1 96.56 208 TYR A CA 1
ATOM 1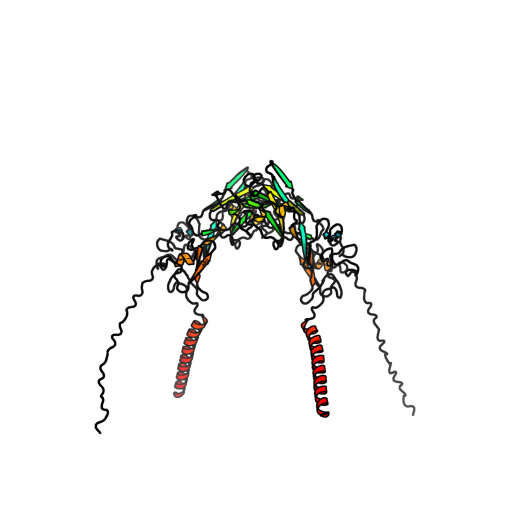562 C C . TYR A 1 208 ? -6.77 -13.055 7.348 1 96.56 208 TYR A C 1
ATOM 1564 O O . TYR A 1 208 ? -6.652 -11.828 7.363 1 96.56 208 TYR A O 1
ATOM 1572 N N . ALA A 1 209 ? -5.895 -13.805 6.727 1 97.25 209 ALA A N 1
ATOM 1573 C CA . ALA A 1 209 ? -4.797 -13.297 5.902 1 97.25 209 ALA A CA 1
ATOM 1574 C C . ALA A 1 209 ? -4.672 -14.086 4.605 1 97.25 209 ALA A C 1
ATOM 1576 O O . ALA A 1 209 ? -4.828 -15.312 4.602 1 97.25 209 ALA A O 1
ATOM 1577 N N . PHE A 1 210 ? -4.434 -13.344 3.527 1 96.94 210 PHE A N 1
ATOM 1578 C CA . PHE A 1 210 ? -4.41 -14 2.225 1 96.94 210 PHE A CA 1
ATOM 1579 C C . PHE A 1 210 ? -3.715 -13.125 1.188 1 96.94 210 PHE A C 1
ATOM 1581 O O . PHE A 1 210 ? -3.643 -11.906 1.347 1 96.94 210 PHE A O 1
ATOM 1588 N N . LEU A 1 211 ? -3.189 -13.766 0.195 1 97 211 LEU A N 1
ATOM 1589 C CA . LEU A 1 211 ? -2.852 -13.062 -1.04 1 97 211 LEU A CA 1
ATOM 1590 C C . LEU A 1 211 ? -4.078 -12.93 -1.939 1 97 211 LEU A C 1
ATOM 1592 O O . LEU A 1 211 ? -4.91 -13.836 -1.999 1 97 211 LEU A O 1
ATOM 1596 N N . ILE A 1 212 ? -4.109 -11.789 -2.682 1 97.5 212 ILE A N 1
ATOM 1597 C CA . ILE A 1 212 ? -5.281 -11.633 -3.535 1 97.5 212 ILE A CA 1
ATOM 1598 C C . ILE A 1 212 ? -4.945 -10.711 -4.707 1 97.5 212 ILE A C 1
ATOM 1600 O O . ILE A 1 212 ? -4.078 -9.844 -4.59 1 97.5 212 ILE A O 1
ATOM 1604 N N . ASP A 1 213 ? -5.551 -10.961 -5.797 1 97.69 213 ASP A N 1
ATOM 1605 C CA . ASP A 1 213 ? -5.5 -10.055 -6.945 1 97.69 213 ASP A CA 1
ATOM 1606 C C . ASP A 1 213 ? -6.113 -8.695 -6.602 1 97.69 213 ASP A C 1
ATOM 1608 O O . ASP A 1 213 ? -7.305 -8.609 -6.289 1 97.69 213 ASP A O 1
ATOM 1612 N N . LYS A 1 214 ? -5.301 -7.688 -6.773 1 95 214 LYS A N 1
ATOM 1613 C CA . LYS A 1 214 ? -5.719 -6.355 -6.348 1 95 214 LYS A CA 1
ATOM 1614 C C . LYS A 1 214 ? -6.984 -5.918 -7.07 1 95 214 LYS A C 1
ATOM 1616 O O . LYS A 1 214 ? -7.812 -5.199 -6.508 1 95 214 LYS A O 1
ATOM 1621 N N . ASP A 1 215 ? -7.164 -6.34 -8.266 1 92.94 215 ASP A N 1
ATOM 1622 C CA . ASP A 1 215 ? -8.312 -5.934 -9.07 1 92.94 215 ASP A CA 1
ATOM 1623 C C . ASP A 1 215 ? -9.57 -6.68 -8.648 1 92.94 215 ASP A C 1
ATOM 1625 O O . ASP A 1 215 ? -10.68 -6.305 -9.031 1 92.94 215 ASP A O 1
ATOM 1629 N N . HIS A 1 216 ? -9.398 -7.66 -7.898 1 93.12 216 HIS A N 1
ATOM 1630 C CA . HIS A 1 216 ? -10.547 -8.469 -7.488 1 93.12 216 HIS A CA 1
ATOM 1631 C C . HIS A 1 216 ? -10.781 -8.367 -5.988 1 93.12 216 HIS A C 1
ATOM 1633 O O . HIS A 1 216 ? -11.398 -9.258 -5.391 1 93.12 216 HIS A O 1
ATOM 1639 N N . PHE A 1 217 ? -10.234 -7.379 -5.406 1 94.81 217 PHE A N 1
ATOM 1640 C CA . PHE A 1 217 ? -10.391 -7.234 -3.965 1 94.81 217 PHE A CA 1
ATOM 1641 C C . PHE A 1 217 ? -11.008 -5.887 -3.623 1 94.81 217 PHE A C 1
ATOM 1643 O O . PHE A 1 217 ? -10.492 -4.84 -4.016 1 94.81 217 PHE A O 1
ATOM 1650 N N . GLU A 1 218 ? -12.086 -5.973 -2.949 1 94.75 218 GLU A N 1
ATOM 1651 C CA . GLU A 1 218 ? -12.727 -4.809 -2.342 1 94.75 218 GLU A CA 1
ATOM 1652 C C . GLU A 1 218 ? -13.234 -5.129 -0.939 1 94.75 218 GLU A C 1
ATOM 1654 O O . GLU A 1 218 ? -14.102 -5.992 -0.769 1 94.75 218 GLU A O 1
ATOM 1659 N N . PHE A 1 219 ? -12.68 -4.445 -0.04 1 96.06 219 PHE A N 1
ATOM 1660 C CA . PHE A 1 219 ? -13.039 -4.688 1.352 1 96.06 219 PHE A CA 1
ATOM 1661 C C . PHE A 1 219 ? -14.453 -4.191 1.638 1 96.06 219 PHE A C 1
ATOM 1663 O O . PHE A 1 219 ? -14.844 -3.115 1.184 1 96.06 219 PHE A O 1
ATOM 1670 N N . SER A 1 220 ? -15.125 -4.996 2.363 1 94.69 220 SER A N 1
ATOM 1671 C CA . SER A 1 220 ? -16.438 -4.645 2.877 1 94.69 220 SER A CA 1
ATOM 1672 C C . SER A 1 220 ? -16.516 -4.855 4.387 1 94.69 220 SER A C 1
ATOM 1674 O O . SER A 1 220 ? -15.953 -5.816 4.914 1 94.69 220 SER A O 1
ATOM 1676 N N . VAL A 1 221 ? -17.266 -4.02 4.98 1 93.44 221 VAL A N 1
ATOM 1677 C CA . VAL A 1 221 ? -17.453 -4.141 6.422 1 93.44 221 VAL A CA 1
ATOM 1678 C C . VAL A 1 221 ? -18.062 -5.504 6.75 1 93.44 221 VAL A C 1
ATOM 1680 O O . VAL A 1 221 ? -17.75 -6.09 7.793 1 93.44 221 VAL A O 1
ATOM 1683 N N . ASP A 1 222 ? -18.766 -6.02 5.801 1 92.5 222 ASP A N 1
ATOM 1684 C CA . ASP A 1 222 ? -19.391 -7.324 5.992 1 92.5 222 ASP A CA 1
ATOM 1685 C C . ASP A 1 222 ? -18.344 -8.43 6.086 1 92.5 222 ASP A C 1
ATOM 1687 O O . ASP A 1 222 ? -18.641 -9.523 6.578 1 92.5 222 ASP A O 1
ATOM 1691 N N . ASP A 1 223 ? -17.188 -8.18 5.664 1 94.25 223 ASP A N 1
ATOM 1692 C CA . ASP A 1 223 ? -16.109 -9.172 5.711 1 94.25 223 ASP A CA 1
ATOM 1693 C C . ASP A 1 223 ? -15.664 -9.43 7.148 1 94.25 223 ASP A C 1
ATOM 1695 O O . ASP A 1 223 ? -14.961 -10.414 7.418 1 94.25 223 ASP A O 1
ATOM 1699 N N . LEU A 1 224 ? -16.062 -8.555 8.031 1 94.25 224 LEU A N 1
ATOM 1700 C CA . LEU A 1 224 ? -15.68 -8.688 9.43 1 94.25 224 LEU A CA 1
ATOM 1701 C C . LEU A 1 224 ? -16.672 -9.539 10.195 1 94.25 224 LEU A C 1
ATOM 1703 O O . LEU A 1 224 ? -16.391 -9.984 11.312 1 94.25 224 LEU A O 1
ATOM 1707 N N . SER A 1 225 ? -17.766 -9.75 9.617 1 87.56 225 SER A N 1
ATOM 1708 C CA . SER A 1 225 ? -18.844 -10.469 10.305 1 87.56 225 SER A CA 1
ATOM 1709 C C . SER A 1 225 ? -18.609 -11.969 10.289 1 87.56 225 SER A C 1
ATOM 1711 O O . SER A 1 225 ? -17.641 -12.445 9.688 1 87.56 225 SER A O 1
ATOM 1713 N N . VAL A 1 226 ? -19.516 -12.555 11.07 1 78.44 226 VAL A N 1
ATOM 1714 C CA . VAL A 1 226 ? -19.484 -14.016 11.07 1 78.44 226 VAL A CA 1
ATOM 1715 C C . VAL A 1 226 ? -20.125 -14.539 9.781 1 78.44 226 VAL A C 1
ATOM 1717 O O . VAL A 1 226 ? -20.906 -13.844 9.141 1 78.44 226 VAL A O 1
ATOM 1720 N N . ASN A 1 227 ? -19.656 -15.633 9.281 1 78.44 227 ASN A N 1
ATOM 1721 C CA . ASN A 1 227 ? -20.172 -16.328 8.102 1 78.44 227 ASN A CA 1
ATOM 1722 C C . ASN A 1 227 ? -19.703 -15.648 6.816 1 78.44 227 ASN A C 1
ATOM 1724 O O . ASN A 1 227 ? -20.5 -15.453 5.891 1 78.44 227 ASN A O 1
ATOM 1728 N N . THR A 1 228 ? -18.5 -15.094 6.934 1 84.25 228 THR A N 1
ATOM 1729 C CA . THR A 1 228 ? -17.906 -14.484 5.754 1 84.25 228 THR A CA 1
ATOM 1730 C C . THR A 1 228 ? -17.391 -15.555 4.789 1 84.25 228 THR A C 1
ATOM 1732 O O . THR A 1 228 ? -17.312 -16.734 5.145 1 84.25 228 THR A O 1
ATOM 1735 N N . ARG A 1 229 ? -17.141 -15.109 3.578 1 85.12 229 ARG A N 1
ATOM 1736 C CA . ARG A 1 229 ? -16.562 -16.031 2.605 1 85.12 229 ARG A CA 1
ATOM 1737 C C . ARG A 1 229 ? -15.242 -16.609 3.123 1 85.12 229 ARG A C 1
ATOM 1739 O O . ARG A 1 229 ? -14.883 -17.734 2.795 1 85.12 229 ARG A O 1
ATOM 1746 N N . TYR A 1 230 ? -14.609 -15.891 3.939 1 88.5 230 TYR A N 1
ATOM 1747 C CA . TYR A 1 230 ? -13.328 -16.344 4.48 1 88.5 230 TYR A CA 1
ATOM 1748 C C . TYR A 1 230 ? -13.523 -17.406 5.551 1 88.5 230 TYR A C 1
ATOM 1750 O O . TYR A 1 230 ? -12.75 -18.359 5.641 1 88.5 230 TYR A O 1
ATOM 1758 N N . GLU A 1 231 ? -14.523 -17.234 6.262 1 83 231 GLU A N 1
ATOM 1759 C CA . GLU A 1 231 ? -14.852 -18.25 7.262 1 83 231 GLU A CA 1
ATOM 1760 C C . GLU A 1 231 ? -15.234 -19.578 6.602 1 83 231 GLU A C 1
ATOM 1762 O O . GLU A 1 231 ? -14.945 -20.641 7.141 1 83 231 GLU A O 1
ATOM 1767 N N . ARG A 1 232 ? -15.859 -19.469 5.473 1 82.94 232 ARG A N 1
ATOM 1768 C CA . ARG A 1 232 ? -16.281 -20.656 4.746 1 82.94 232 ARG A CA 1
ATOM 1769 C C . ARG A 1 232 ? -15.141 -21.25 3.934 1 82.94 232 ARG A C 1
ATOM 1771 O O . ARG A 1 232 ? -15.352 -22.125 3.1 1 82.94 232 ARG A O 1
ATOM 1778 N N . ASP A 1 233 ? -13.992 -20.672 4.062 1 81.38 233 ASP A N 1
ATOM 1779 C CA . ASP A 1 233 ? -12.781 -21.156 3.418 1 81.38 233 ASP A CA 1
ATOM 1780 C C . ASP A 1 233 ? -12.883 -21.047 1.898 1 81.38 233 ASP A C 1
ATOM 1782 O O . ASP A 1 233 ? -12.375 -21.906 1.174 1 81.38 233 ASP A O 1
ATOM 1786 N N . GLU A 1 234 ? -13.656 -20.062 1.517 1 87.94 234 GLU A N 1
ATOM 1787 C CA . GLU A 1 234 ? -13.68 -19.812 0.077 1 87.94 234 GLU A CA 1
ATOM 1788 C C . GLU A 1 234 ? -12.336 -19.281 -0.41 1 87.94 234 GLU A C 1
ATOM 1790 O O . GLU A 1 234 ? -11.805 -18.328 0.155 1 87.94 234 GLU A O 1
ATOM 1795 N N . PRO A 1 235 ? -11.891 -19.969 -1.432 1 90.44 235 PRO A N 1
ATOM 1796 C CA . PRO A 1 235 ? -10.578 -19.516 -1.906 1 90.44 235 PRO A CA 1
ATOM 1797 C C . PRO A 1 235 ? -10.641 -18.141 -2.58 1 90.44 235 PRO A C 1
ATOM 1799 O O . PRO A 1 235 ? -11.719 -17.672 -2.93 1 90.44 235 PRO A O 1
ATOM 1802 N N . VAL A 1 236 ? -9.445 -17.562 -2.633 1 95.44 236 VAL A N 1
ATOM 1803 C CA . VAL A 1 236 ? -9.328 -16.266 -3.289 1 95.44 236 VAL A CA 1
ATOM 1804 C C . VAL A 1 236 ? -8.445 -16.391 -4.527 1 95.44 236 VAL A C 1
ATOM 1806 O O . VAL A 1 236 ? -7.684 -17.359 -4.664 1 95.44 236 VAL A O 1
ATOM 1809 N N . GLN A 1 237 ? -8.617 -15.383 -5.375 1 96.44 237 GLN A N 1
ATOM 1810 C CA . GLN A 1 237 ? -7.867 -15.422 -6.629 1 96.44 237 GLN A CA 1
ATOM 1811 C C . GLN A 1 237 ? -6.531 -14.688 -6.496 1 96.44 237 GLN A C 1
ATOM 1813 O O . GLN A 1 237 ? -6.484 -13.555 -6.012 1 96.44 237 GLN A O 1
ATOM 1818 N N . VAL A 1 238 ? -5.473 -15.344 -6.926 1 97.88 238 VAL A N 1
ATOM 1819 C CA . VAL A 1 238 ? -4.129 -14.781 -6.906 1 97.88 238 VAL A CA 1
ATOM 1820 C C . VAL A 1 238 ? -3.514 -14.859 -8.305 1 97.88 238 VAL A C 1
ATOM 1822 O O . VAL A 1 238 ? -3.914 -15.695 -9.117 1 97.88 238 VAL A O 1
ATOM 1825 N N . VAL A 1 239 ? -2.553 -13.992 -8.555 1 97.81 239 VAL A N 1
ATOM 1826 C CA . VAL A 1 239 ? -1.993 -13.914 -9.898 1 97.81 239 VAL A CA 1
ATOM 1827 C C . VAL A 1 239 ? -0.536 -14.367 -9.883 1 97.81 239 VAL A C 1
ATOM 1829 O O . VAL A 1 239 ? 0.235 -13.977 -9.008 1 97.81 239 VAL A O 1
ATOM 1832 N N . LEU A 1 240 ? -0.205 -15.148 -10.852 1 96.56 240 LEU A N 1
ATOM 1833 C CA . LEU A 1 240 ? 1.175 -15.531 -11.133 1 96.56 240 LEU A CA 1
ATOM 1834 C C . LEU A 1 240 ? 1.655 -14.906 -12.438 1 96.56 240 LEU A C 1
ATOM 1836 O O . LEU A 1 240 ? 0.876 -14.742 -13.383 1 96.56 240 LEU A O 1
ATOM 1840 N N . ASP A 1 241 ? 2.928 -14.57 -12.406 1 96.06 241 ASP A N 1
ATOM 1841 C CA . ASP A 1 241 ? 3.621 -14.258 -13.648 1 96.06 241 ASP A CA 1
ATOM 1842 C C . ASP A 1 241 ? 4.375 -15.477 -14.172 1 96.06 241 ASP A C 1
ATOM 1844 O O . ASP A 1 241 ? 5.066 -16.156 -13.414 1 96.06 241 ASP A O 1
ATOM 1848 N N . TRP A 1 242 ? 4.191 -15.734 -15.461 1 95.12 242 TRP A N 1
ATOM 1849 C CA . TRP A 1 242 ? 4.922 -16.859 -16.016 1 95.12 242 TRP A CA 1
ATOM 1850 C C . TRP A 1 242 ? 5.75 -16.438 -17.234 1 95.12 242 TRP A C 1
ATOM 1852 O O . TRP A 1 242 ? 5.43 -15.438 -17.891 1 95.12 242 TRP A O 1
ATOM 1862 N N . THR A 1 243 ? 6.844 -17.172 -17.422 1 94.31 243 THR A N 1
ATOM 1863 C CA . THR A 1 243 ? 7.699 -17.062 -18.594 1 94.31 243 THR A CA 1
ATOM 1864 C C . THR A 1 243 ? 7.957 -18.453 -19.203 1 94.31 243 THR A C 1
ATOM 1866 O O . THR A 1 243 ? 7.562 -19.469 -18.625 1 94.31 243 THR A O 1
ATOM 1869 N N . ILE A 1 244 ? 8.562 -18.438 -20.375 1 91.69 244 ILE A N 1
ATOM 1870 C CA . ILE A 1 244 ? 8.82 -19.703 -21.047 1 91.69 244 ILE A CA 1
ATOM 1871 C C . ILE A 1 244 ? 10 -20.406 -20.375 1 91.69 244 ILE A C 1
ATOM 1873 O O . ILE A 1 244 ? 9.992 -21.641 -20.219 1 91.69 244 ILE A O 1
ATOM 1877 N N . ALA A 1 245 ? 10.977 -19.703 -20.078 1 85.62 245 ALA A N 1
ATOM 1878 C CA . ALA A 1 245 ? 12.195 -20.203 -19.453 1 85.62 245 ALA A CA 1
ATOM 1879 C C . ALA A 1 245 ? 12.938 -19.078 -18.719 1 85.62 245 ALA A C 1
ATOM 1881 O O . ALA A 1 245 ? 12.672 -17.891 -18.969 1 85.62 245 ALA A O 1
ATOM 1882 N N . ASN A 1 246 ? 13.766 -19.578 -17.828 1 85 246 ASN A N 1
ATOM 1883 C CA . ASN A 1 246 ? 14.578 -18.625 -17.078 1 85 246 ASN A CA 1
ATOM 1884 C C . ASN A 1 246 ? 15.82 -18.219 -17.875 1 85 246 ASN A C 1
ATOM 1886 O O . ASN A 1 246 ? 16.953 -18.453 -17.422 1 85 246 ASN A O 1
ATOM 1890 N N . GLN A 1 247 ? 15.586 -17.75 -19.078 1 88.69 247 GLN A N 1
ATOM 1891 C CA . GLN A 1 247 ? 16.656 -17.266 -19.938 1 88.69 247 GLN A CA 1
ATOM 1892 C C . GLN A 1 247 ? 16.203 -16.047 -20.75 1 88.69 247 GLN A C 1
ATOM 1894 O O . GLN A 1 247 ? 15.008 -15.797 -20.906 1 88.69 247 GLN A O 1
ATOM 1899 N N . THR A 1 248 ? 17.156 -15.289 -21.219 1 93 248 THR A N 1
ATOM 1900 C CA . THR A 1 248 ? 16.844 -14.109 -22.016 1 93 248 THR A CA 1
ATOM 1901 C C . THR A 1 248 ? 16.516 -14.508 -23.453 1 93 248 THR A C 1
ATOM 1903 O O . THR A 1 248 ? 16.828 -15.609 -23.891 1 93 248 THR A O 1
ATOM 1906 N N . CYS A 1 249 ? 15.945 -13.531 -24.156 1 95.12 249 CYS A N 1
ATOM 1907 C CA . CYS A 1 249 ? 15.648 -13.734 -25.562 1 95.12 249 CYS A CA 1
ATOM 1908 C C . CYS A 1 249 ? 16.922 -14.031 -26.359 1 95.12 249 CYS A C 1
ATOM 1910 O O . CYS A 1 249 ? 16.938 -14.898 -27.234 1 95.12 249 CYS A O 1
ATOM 1912 N N . GLU A 1 250 ? 17.938 -13.344 -26.078 1 94.06 250 GLU A N 1
ATOM 1913 C CA . GLU A 1 250 ? 19.219 -13.523 -26.766 1 94.06 250 GLU A CA 1
ATOM 1914 C C . GLU A 1 250 ? 19.734 -14.953 -26.625 1 94.06 250 GLU A C 1
ATOM 1916 O O . GLU A 1 250 ? 20.125 -15.578 -27.609 1 94.06 250 GLU A O 1
ATOM 1921 N N . THR A 1 251 ? 19.688 -15.445 -25.422 1 94 251 THR A N 1
ATOM 1922 C CA . THR A 1 251 ? 20.172 -16.797 -25.141 1 94 251 THR A CA 1
ATOM 1923 C C . THR A 1 251 ? 19.25 -17.844 -25.766 1 94 251 THR A C 1
ATOM 1925 O O . THR A 1 251 ? 19.703 -18.812 -26.359 1 94 251 THR A O 1
ATOM 1928 N N . ALA A 1 252 ? 18 -17.625 -25.672 1 92.88 252 ALA A N 1
ATOM 1929 C CA . ALA A 1 252 ? 17 -18.578 -26.172 1 92.88 252 ALA A CA 1
ATOM 1930 C C . ALA A 1 252 ? 17.094 -18.719 -27.688 1 92.88 252 ALA A C 1
ATOM 1932 O O . ALA A 1 252 ? 16.906 -19.812 -28.219 1 92.88 252 ALA A O 1
ATOM 1933 N N . ARG A 1 253 ? 17.422 -17.703 -28.344 1 92.56 253 ARG A N 1
ATOM 1934 C CA . ARG A 1 253 ? 17.438 -17.688 -29.812 1 92.56 253 ARG A CA 1
ATOM 1935 C C . ARG A 1 253 ? 18.609 -18.484 -30.344 1 92.56 253 ARG A C 1
ATOM 1937 O O . ARG A 1 253 ? 18.625 -18.859 -31.531 1 92.56 253 ARG A O 1
ATOM 1944 N N . ARG A 1 254 ? 19.516 -18.672 -29.531 1 92.56 254 ARG A N 1
ATOM 1945 C CA . ARG A 1 254 ? 20.703 -19.406 -29.984 1 92.56 254 ARG A CA 1
ATOM 1946 C C . ARG A 1 254 ? 20.359 -20.859 -30.297 1 92.56 254 ARG A C 1
ATOM 1948 O O . ARG A 1 254 ? 21.062 -21.516 -31.078 1 92.56 254 ARG A O 1
ATOM 1955 N N . ASP A 1 255 ? 19.406 -21.312 -29.641 1 89.12 255 ASP A N 1
ATOM 1956 C CA . ASP A 1 255 ? 18.938 -22.656 -29.938 1 89.12 255 ASP A CA 1
ATOM 1957 C C . ASP A 1 255 ? 17.594 -22.625 -30.656 1 89.12 255 ASP A C 1
ATOM 1959 O O . ASP A 1 255 ? 16.547 -22.594 -30.016 1 89.12 255 ASP A O 1
ATOM 1963 N N . ALA A 1 256 ? 17.641 -22.812 -31.875 1 84 256 ALA A N 1
ATOM 1964 C CA . ALA A 1 256 ? 16.453 -22.672 -32.719 1 84 256 ALA A CA 1
ATOM 1965 C C . ALA A 1 256 ? 15.438 -23.766 -32.406 1 84 256 ALA A C 1
ATOM 1967 O O . ALA A 1 256 ? 14.234 -23.562 -32.562 1 84 256 ALA A O 1
ATOM 1968 N N . LYS A 1 257 ? 15.977 -24.828 -32.031 1 84.06 257 LYS A N 1
ATOM 1969 C CA . LYS A 1 257 ? 15.094 -25.969 -31.797 1 84.06 257 LYS A CA 1
ATOM 1970 C C . LYS A 1 257 ? 14.227 -25.75 -30.562 1 84.06 257 LYS A C 1
ATOM 1972 O O . LYS A 1 257 ? 13.062 -26.141 -30.531 1 84.06 257 LYS A O 1
ATOM 1977 N N . THR A 1 258 ? 14.773 -25.078 -29.641 1 85.25 258 THR A N 1
ATOM 1978 C CA . THR A 1 258 ? 14.078 -24.969 -28.359 1 85.25 258 THR A CA 1
ATOM 1979 C C . THR A 1 258 ? 13.461 -23.578 -28.203 1 85.25 258 THR A C 1
ATOM 1981 O O . THR A 1 258 ? 12.688 -23.344 -27.266 1 85.25 258 THR A O 1
ATOM 1984 N N . PHE A 1 259 ? 13.797 -22.781 -29.156 1 92.5 259 PHE A N 1
ATOM 1985 C CA . PHE A 1 259 ? 13.234 -21.438 -29.094 1 92.5 259 PHE A CA 1
ATOM 1986 C C . PHE A 1 259 ? 11.711 -21.469 -29.234 1 92.5 259 PHE A C 1
ATOM 1988 O O . PHE A 1 259 ? 11.188 -22.078 -30.172 1 92.5 259 PHE A O 1
ATOM 1995 N N . ALA A 1 260 ? 11.047 -20.812 -28.344 1 93.75 260 ALA A N 1
ATOM 1996 C CA . ALA A 1 260 ? 9.625 -21.062 -28.172 1 93.75 260 ALA A CA 1
ATOM 1997 C C . ALA A 1 260 ? 8.789 -20.188 -29.109 1 93.75 260 ALA A C 1
ATOM 1999 O O . ALA A 1 260 ? 7.641 -20.516 -29.406 1 93.75 260 ALA A O 1
ATOM 2000 N N . CYS A 1 261 ? 9.266 -19.016 -29.484 1 95.12 261 CYS A N 1
ATOM 2001 C CA . CYS A 1 261 ? 8.492 -18.125 -30.344 1 95.12 261 CYS A CA 1
ATOM 2002 C C . CYS A 1 261 ? 8.492 -18.641 -31.781 1 95.12 261 CYS A C 1
ATOM 2004 O O . CYS A 1 261 ? 9.297 -18.203 -32.594 1 95.12 261 CYS A O 1
ATOM 2006 N N . LYS A 1 262 ? 7.516 -19.391 -32.125 1 92.81 262 LYS A N 1
ATOM 2007 C CA . LYS A 1 262 ? 7.539 -20.188 -33.344 1 92.81 262 LYS A CA 1
ATOM 2008 C C . LYS A 1 262 ? 6.82 -19.453 -34.469 1 92.81 262 LYS A C 1
ATOM 2010 O O . LYS A 1 262 ? 7.125 -19.672 -35.656 1 92.81 262 LYS A O 1
ATOM 2015 N N . SER A 1 263 ? 5.957 -18.625 -34.062 1 93.19 263 SER A N 1
ATOM 2016 C CA . SER A 1 263 ? 5.191 -17.938 -35.094 1 93.19 263 SER A CA 1
ATOM 2017 C C . SER A 1 263 ? 6.066 -16.969 -35.875 1 93.19 263 SER A C 1
ATOM 2019 O O . SER A 1 263 ? 6.91 -16.281 -35.281 1 93.19 263 SER A O 1
ATOM 2021 N N . GLU A 1 264 ? 5.82 -16.906 -37.125 1 90.38 264 GLU A N 1
ATOM 2022 C CA . GLU A 1 264 ? 6.594 -16.016 -38 1 90.38 264 GLU A CA 1
ATOM 2023 C C . GLU A 1 264 ? 6.457 -14.555 -37.531 1 90.38 264 GLU A C 1
ATOM 2025 O O . GLU A 1 264 ? 7.402 -13.781 -37.656 1 90.38 264 GLU A O 1
ATOM 2030 N N . ASN A 1 265 ? 5.352 -14.242 -37.062 1 93.38 265 ASN A N 1
ATOM 2031 C CA . ASN A 1 265 ? 5.086 -12.859 -36.688 1 93.38 265 ASN A CA 1
ATOM 2032 C C . ASN A 1 265 ? 5.078 -12.68 -35.156 1 93.38 265 ASN A C 1
ATOM 2034 O O . ASN A 1 265 ? 4.316 -11.867 -34.625 1 93.38 265 ASN A O 1
ATOM 2038 N N . SER A 1 266 ? 5.891 -13.445 -34.531 1 95.06 266 SER A N 1
ATOM 2039 C CA . SER A 1 266 ? 6.043 -13.32 -33.094 1 95.06 266 SER A CA 1
ATOM 2040 C C . SER A 1 266 ? 7.352 -12.625 -32.719 1 95.06 266 SER A C 1
ATOM 2042 O O . SER A 1 266 ? 8.281 -12.586 -33.531 1 95.06 266 SER A O 1
ATOM 2044 N N . LEU A 1 267 ? 7.32 -11.992 -31.641 1 95.31 267 LEU A N 1
ATOM 2045 C CA . LEU A 1 267 ? 8.5 -11.352 -31.062 1 95.31 267 LEU A CA 1
ATOM 2046 C C . LEU A 1 267 ? 8.789 -11.922 -29.672 1 95.31 267 LEU A C 1
ATOM 2048 O O . LEU A 1 267 ? 7.914 -12.516 -29.047 1 95.31 267 LEU A O 1
ATOM 2052 N N . CYS A 1 268 ? 10.047 -11.742 -29.328 1 95.56 268 CYS A N 1
ATOM 2053 C CA . CYS A 1 268 ? 10.492 -12.156 -28 1 95.56 268 CYS A CA 1
ATOM 2054 C C . CYS A 1 268 ? 10.781 -10.953 -27.125 1 95.56 268 CYS A C 1
ATOM 2056 O O . CYS A 1 268 ? 11.375 -9.969 -27.578 1 95.56 268 CYS A O 1
ATOM 2058 N N . ASN A 1 269 ? 10.219 -11.016 -25.859 1 94.5 269 ASN A N 1
ATOM 2059 C CA . ASN A 1 269 ? 10.492 -9.953 -24.891 1 94.5 269 ASN A CA 1
ATOM 2060 C C . ASN A 1 269 ? 11.062 -10.516 -23.594 1 94.5 269 ASN A C 1
ATOM 2062 O O . ASN A 1 269 ? 10.539 -11.484 -23.047 1 94.5 269 ASN A O 1
ATOM 2066 N N . ASP A 1 270 ? 12.148 -9.836 -23.125 1 93.75 270 ASP A N 1
ATOM 2067 C CA . ASP A 1 270 ? 12.719 -10.211 -21.844 1 93.75 270 ASP A CA 1
ATOM 2068 C C . ASP A 1 270 ? 11.891 -9.656 -20.688 1 93.75 270 ASP A C 1
ATOM 2070 O O . ASP A 1 270 ? 11.328 -8.562 -20.797 1 93.75 270 ASP A O 1
ATOM 2074 N N . THR A 1 271 ? 11.727 -10.438 -19.656 1 88.44 271 THR A N 1
ATOM 2075 C CA . THR A 1 271 ? 11.188 -10 -18.375 1 88.44 271 THR A CA 1
ATOM 2076 C C . THR A 1 271 ? 12.25 -10.094 -17.281 1 88.44 271 THR A C 1
ATOM 2078 O O . THR A 1 271 ? 13.398 -10.453 -17.547 1 88.44 271 THR A O 1
ATOM 2081 N N . ASP A 1 272 ? 11.844 -9.766 -16.031 1 80.56 272 ASP A N 1
ATOM 2082 C CA . ASP A 1 272 ? 12.781 -9.844 -14.922 1 80.56 272 ASP A CA 1
ATOM 2083 C C . ASP A 1 272 ? 13.18 -11.289 -14.641 1 80.56 272 ASP A C 1
ATOM 2085 O O . ASP A 1 272 ? 14.242 -11.555 -14.086 1 80.56 272 ASP A O 1
ATOM 2089 N N . HIS A 1 273 ? 12.367 -12.195 -15.148 1 83.56 273 HIS A N 1
ATOM 2090 C CA . HIS A 1 273 ? 12.617 -13.57 -14.727 1 83.56 273 HIS A CA 1
ATOM 2091 C C . HIS A 1 273 ? 12.609 -14.523 -15.914 1 83.56 273 HIS A C 1
ATOM 2093 O O . HIS A 1 273 ? 12.477 -15.742 -15.742 1 83.56 273 HIS A O 1
ATOM 2099 N N . GLY A 1 274 ? 12.734 -13.984 -17.156 1 91.12 274 GLY A N 1
ATOM 2100 C CA . GLY A 1 274 ? 12.727 -14.797 -18.359 1 91.12 274 GLY A CA 1
ATOM 2101 C C . GLY A 1 274 ? 12.164 -14.07 -19.562 1 91.12 274 GLY A C 1
ATOM 2102 O O . GLY A 1 274 ? 12.188 -12.844 -19.625 1 91.12 274 GLY A O 1
ATOM 2103 N N . TYR A 1 275 ? 11.82 -14.953 -20.547 1 94.19 275 TYR A N 1
ATOM 2104 C CA . TYR A 1 275 ? 11.297 -14.305 -21.734 1 94.19 275 TYR A CA 1
ATOM 2105 C C . TYR A 1 275 ? 9.906 -14.828 -22.078 1 94.19 275 TYR A C 1
ATOM 2107 O O . TYR A 1 275 ? 9.492 -15.883 -21.578 1 94.19 275 TYR A O 1
ATOM 2115 N N . ARG A 1 276 ? 9.242 -14.039 -22.859 1 95.75 276 ARG A N 1
ATOM 2116 C CA . ARG A 1 276 ? 7.93 -14.398 -23.406 1 95.75 276 ARG A CA 1
ATOM 2117 C C . ARG A 1 276 ? 7.812 -13.992 -24.875 1 95.75 276 ARG A C 1
ATOM 2119 O O . ARG A 1 276 ? 8.586 -13.172 -25.359 1 95.75 276 ARG A O 1
ATOM 2126 N N . CYS A 1 277 ? 6.93 -14.672 -25.453 1 95.94 277 CYS A N 1
ATOM 2127 C CA . CYS A 1 277 ? 6.664 -14.352 -26.844 1 95.94 277 CYS A CA 1
ATOM 2128 C C . CYS A 1 277 ? 5.402 -13.508 -26.984 1 95.94 277 CYS A C 1
ATOM 2130 O O . CYS A 1 277 ? 4.488 -13.609 -26.156 1 95.94 277 CYS A O 1
ATOM 2132 N N . TYR A 1 278 ? 5.391 -12.656 -27.984 1 95.81 278 TYR A N 1
ATOM 2133 C CA . TYR A 1 278 ? 4.215 -11.852 -28.281 1 95.81 278 TYR A CA 1
ATOM 2134 C C . TYR A 1 278 ? 4.055 -11.664 -29.781 1 95.81 278 TYR A C 1
ATOM 2136 O O . TYR A 1 278 ? 5.027 -11.773 -30.547 1 95.81 278 TYR A O 1
ATOM 2144 N N . CYS A 1 279 ? 2.844 -11.492 -30.156 1 95 279 CYS A N 1
ATOM 2145 C CA . CYS A 1 279 ? 2.615 -11.172 -31.562 1 95 279 CYS A CA 1
ATOM 2146 C C . CYS A 1 279 ? 2.955 -9.719 -31.859 1 95 279 CYS A C 1
ATOM 2148 O O . CYS A 1 279 ? 2.654 -8.828 -31.062 1 95 279 CYS A O 1
ATOM 2150 N N . ARG A 1 280 ? 3.518 -9.602 -32.969 1 92.62 280 ARG A N 1
ATOM 2151 C CA . ARG A 1 280 ? 3.824 -8.25 -33.438 1 92.62 280 ARG A CA 1
ATOM 2152 C C . ARG A 1 280 ? 2.555 -7.414 -33.562 1 92.62 280 ARG A C 1
ATOM 2154 O O . ARG A 1 280 ? 1.464 -7.957 -33.75 1 92.62 280 ARG A O 1
ATOM 2161 N N . GLY A 1 281 ? 2.793 -6.086 -33.438 1 91.12 281 GLY A N 1
ATOM 2162 C CA . GLY A 1 281 ? 1.645 -5.211 -33.625 1 91.12 281 GLY A CA 1
ATOM 2163 C C . GLY A 1 281 ? 0.891 -5.488 -34.906 1 91.12 281 GLY A C 1
ATOM 2164 O O . GLY A 1 281 ? 1.502 -5.707 -35.969 1 91.12 281 GLY A O 1
ATOM 2165 N N . GLY A 1 282 ? -0.445 -5.449 -34.844 1 89.94 282 GLY A N 1
ATOM 2166 C CA . GLY A 1 282 ? -1.266 -5.719 -36 1 89.94 282 GLY A CA 1
ATOM 2167 C C . GLY A 1 282 ? -1.578 -7.191 -36.188 1 89.94 282 GLY A C 1
ATOM 2168 O O . GLY A 1 282 ? -2.34 -7.562 -37.094 1 89.94 282 GLY A O 1
ATOM 2169 N N . TYR A 1 283 ? -0.91 -8.047 -35.469 1 91.56 283 TYR A N 1
ATOM 2170 C CA . TYR A 1 283 ? -1.122 -9.484 -35.531 1 91.56 283 TYR A CA 1
ATOM 2171 C C . TYR A 1 283 ? -1.755 -9.992 -34.25 1 91.56 283 TYR A C 1
ATOM 2173 O O . TYR A 1 283 ? -1.602 -9.375 -33.188 1 91.56 283 TYR A O 1
ATOM 2181 N N . ARG A 1 284 ? -2.586 -11.008 -34.344 1 91.81 284 ARG A N 1
ATOM 2182 C CA . ARG A 1 284 ? -3.211 -11.641 -33.188 1 91.81 284 ARG A CA 1
ATOM 2183 C C . ARG A 1 284 ? -3.107 -13.156 -33.25 1 91.81 284 ARG A C 1
ATOM 2185 O O . ARG A 1 284 ? -2.893 -13.719 -34.344 1 91.81 284 ARG A O 1
ATOM 2192 N N . GLY A 1 285 ? -3.242 -13.719 -32.062 1 93.06 285 GLY A N 1
ATOM 2193 C CA . GLY A 1 285 ? -3.168 -15.172 -32 1 93.06 285 GLY A CA 1
ATOM 2194 C C . GLY A 1 285 ? -2.16 -15.68 -30.984 1 93.06 285 GLY A C 1
ATOM 2195 O O . GLY A 1 285 ? -1.905 -15.023 -29.969 1 93.06 285 GLY A O 1
ATOM 2196 N N . ASN A 1 286 ? -1.644 -16.906 -31.234 1 95.31 286 ASN A N 1
ATOM 2197 C CA . ASN A 1 286 ? -0.73 -17.547 -30.297 1 95.31 286 ASN A CA 1
ATOM 2198 C C . ASN A 1 286 ? 0.708 -17.516 -30.812 1 95.31 286 ASN A C 1
ATOM 2200 O O . ASN A 1 286 ? 1.046 -18.219 -31.781 1 95.31 286 ASN A O 1
ATOM 2204 N N . PRO A 1 287 ? 1.502 -16.766 -30.125 1 96.5 287 PRO A N 1
ATOM 2205 C CA . PRO A 1 287 ? 2.863 -16.562 -30.625 1 96.5 287 PRO A CA 1
ATOM 2206 C C . PRO A 1 287 ? 3.711 -17.828 -30.531 1 96.5 287 PRO A C 1
ATOM 2208 O O . PRO A 1 287 ? 4.805 -17.891 -31.094 1 96.5 287 PRO A O 1
ATOM 2211 N N . TYR A 1 288 ? 3.27 -18.844 -29.891 1 95.38 288 TYR A N 1
ATOM 2212 C CA . TYR A 1 288 ? 4.027 -20.062 -29.656 1 95.38 288 TYR A CA 1
ATOM 2213 C C . TYR A 1 288 ? 3.703 -21.125 -30.703 1 95.38 288 TYR A C 1
ATOM 2215 O O . TYR A 1 288 ? 4.285 -22.219 -30.688 1 95.38 288 TYR A O 1
ATOM 2223 N N . LEU A 1 289 ? 2.842 -20.781 -31.562 1 93.06 289 LEU A N 1
ATOM 2224 C CA . LEU A 1 289 ? 2.398 -21.719 -32.594 1 93.06 289 LEU A CA 1
ATOM 2225 C C . LEU A 1 289 ? 2.729 -21.219 -33.969 1 93.06 289 LEU A C 1
ATOM 2227 O O . LEU 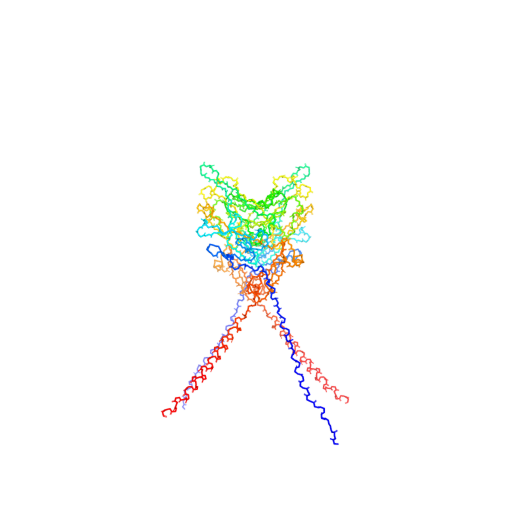A 1 289 ? 2.836 -20 -34.188 1 93.06 289 LEU A O 1
ATOM 2231 N N . ASN A 1 290 ? 2.855 -22.219 -34.844 1 89.19 290 ASN A N 1
ATOM 2232 C CA . ASN A 1 290 ? 3.102 -21.875 -36.219 1 89.19 290 ASN A CA 1
ATOM 2233 C C . ASN A 1 290 ? 1.814 -21.891 -37.031 1 89.19 290 ASN A C 1
ATOM 2235 O O . ASN A 1 290 ? 0.782 -22.359 -36.562 1 89.19 290 ASN A O 1
ATOM 2239 N N . GLY A 1 291 ? 1.961 -21.234 -38.219 1 85.19 291 GLY A N 1
ATOM 2240 C CA . GLY A 1 291 ? 0.895 -21.344 -39.188 1 85.19 291 GLY A CA 1
ATOM 2241 C C . GLY A 1 291 ? -0.335 -20.531 -38.844 1 85.19 291 GLY A C 1
ATOM 2242 O O . GLY A 1 291 ? -0.222 -19.422 -38.312 1 85.19 291 GLY A O 1
ATOM 2243 N N . GLY A 1 292 ? -1.521 -21.047 -39.062 1 84.25 292 GLY A N 1
ATOM 2244 C CA . GLY A 1 292 ? -2.789 -20.359 -38.906 1 84.25 292 GLY A CA 1
ATOM 2245 C C . GLY A 1 292 ? -3.195 -20.172 -37.469 1 84.25 292 GLY A C 1
ATOM 2246 O O . GLY A 1 292 ? -4.023 -19.312 -37.156 1 84.25 292 GLY A O 1
ATOM 2247 N N . ASP A 1 293 ? -2.545 -20.922 -36.719 1 87.06 293 ASP A N 1
ATOM 2248 C CA . ASP A 1 293 ? -2.877 -20.828 -35.281 1 87.06 293 ASP A CA 1
ATOM 2249 C C . ASP A 1 293 ? -1.927 -19.875 -34.562 1 87.06 293 ASP A C 1
ATOM 2251 O O . ASP A 1 293 ? -2.084 -19.625 -33.375 1 87.06 293 ASP A O 1
ATOM 2255 N N . GLY A 1 294 ? -0.973 -19.469 -35.312 1 94.12 294 GLY A N 1
ATOM 2256 C CA . GLY A 1 294 ? 0 -18.547 -34.75 1 94.12 294 GLY A CA 1
ATOM 2257 C C . GLY A 1 294 ? -0.432 -17.094 -34.844 1 94.12 294 GLY A C 1
ATOM 2258 O O . GLY A 1 294 ? -1.617 -16.781 -34.719 1 94.12 294 GLY A O 1
ATOM 2259 N N . CYS A 1 295 ? 0.533 -16.219 -34.906 1 95.25 295 CYS A N 1
ATOM 2260 C CA . CYS A 1 295 ? 0.274 -14.797 -35.062 1 95.25 295 CYS A CA 1
ATOM 2261 C C . CYS A 1 295 ? -0.164 -14.469 -36.469 1 95.25 295 CYS A C 1
ATOM 2263 O O . CYS A 1 295 ? 0.656 -14.461 -37.375 1 95.25 295 CYS A O 1
ATOM 2265 N N . VAL A 1 296 ? -1.418 -14.117 -36.594 1 92.5 296 VAL A N 1
ATOM 2266 C CA . VAL A 1 296 ? -1.971 -13.875 -37.938 1 92.5 296 VAL A CA 1
ATOM 2267 C C . VAL A 1 296 ? -2.443 -12.422 -38.031 1 92.5 296 VAL A C 1
ATOM 2269 O O . VAL A 1 296 ? -2.945 -11.859 -37.062 1 92.5 296 VAL A O 1
ATOM 2272 N N . GLY A 1 297 ? -2.104 -11.812 -39.219 1 86.5 297 GLY A N 1
ATOM 2273 C CA . GLY A 1 297 ? -2.465 -10.422 -39.438 1 86.5 297 GLY A CA 1
ATOM 2274 C C . GLY A 1 297 ? -3.957 -10.172 -39.344 1 86.5 297 GLY A C 1
ATOM 2275 O O . GLY A 1 297 ? -4.762 -11.031 -39.719 1 86.5 297 GLY A O 1
ATOM 2276 N N . MET A 1 298 ? -4.332 -9.188 -38.531 1 72.38 298 MET A N 1
ATOM 2277 C CA . MET A 1 298 ? -5.734 -8.797 -38.438 1 72.38 298 MET A CA 1
ATOM 2278 C C . MET A 1 298 ? -6.234 -8.312 -39.812 1 72.38 298 MET A C 1
ATOM 2280 O O . MET A 1 298 ? -5.594 -7.473 -40.438 1 72.38 298 MET A O 1
ATOM 2284 N N . ILE A 1 299 ? -6.652 -9.148 -40.625 1 54.62 299 ILE A N 1
ATOM 2285 C CA . ILE A 1 299 ? -7.301 -8.594 -41.812 1 54.62 299 ILE A CA 1
ATOM 2286 C C . ILE A 1 299 ? -8.172 -7.402 -41.406 1 54.62 299 ILE A C 1
ATOM 2288 O O . ILE A 1 299 ? -8.977 -7.496 -40.469 1 54.62 299 ILE A O 1
ATOM 2292 N N . SER A 1 300 ? -7.738 -6.234 -41.562 1 46.34 300 SER A N 1
ATOM 2293 C CA . SER A 1 300 ? -8.695 -5.148 -41.406 1 46.34 300 SER A CA 1
ATOM 2294 C C . SER A 1 300 ? -10.094 -5.574 -41.844 1 46.34 300 SER A C 1
ATOM 2296 O O . SER A 1 300 ? -10.297 -6.043 -42.938 1 46.34 300 SER A O 1
ATOM 2298 N N . THR A 1 301 ? -10.773 -6.098 -40.938 1 44.5 301 THR A N 1
ATOM 2299 C CA . THR A 1 301 ? -12.164 -6.352 -41.312 1 44.5 301 THR A CA 1
ATOM 2300 C C . THR A 1 301 ? -12.672 -5.293 -42.281 1 44.5 301 THR A C 1
ATOM 2302 O O . THR A 1 301 ? -13.789 -5.398 -42.781 1 44.5 301 THR A O 1
ATOM 2305 N N . ASN A 1 302 ? -12.078 -4.086 -42.344 1 39.47 302 ASN A N 1
ATOM 2306 C CA . ASN A 1 302 ? -12.594 -3.273 -43.438 1 39.47 302 ASN A CA 1
ATOM 2307 C C . ASN A 1 302 ? -12.273 -3.895 -44.812 1 39.47 302 ASN A C 1
ATOM 2309 O O . ASN A 1 302 ? -12.891 -3.539 -45.812 1 39.47 302 ASN A O 1
ATOM 2313 N N . ALA A 1 303 ? -11.25 -4.672 -45.031 1 38.34 303 ALA A N 1
ATOM 2314 C CA . ALA A 1 303 ? -11.039 -5.297 -46.344 1 38.34 303 ALA A CA 1
ATOM 2315 C C . ALA A 1 303 ? -11.945 -6.508 -46.531 1 38.34 303 ALA A C 1
ATOM 2317 O O . ALA A 1 303 ? -12.406 -6.789 -47.656 1 38.34 303 ALA A O 1
ATOM 2318 N N . MET A 1 304 ? -12.297 -7.246 -45.531 1 35.53 304 MET A N 1
ATOM 2319 C CA . MET A 1 304 ? -13.32 -8.266 -45.719 1 35.53 304 MET A CA 1
ATOM 2320 C C . MET A 1 304 ? -14.703 -7.637 -45.844 1 35.53 304 MET A C 1
ATOM 2322 O O . MET A 1 304 ? -15.578 -8.172 -46.531 1 35.53 304 MET A O 1
ATOM 2326 N N . LYS A 1 305 ? -14.883 -6.539 -45.094 1 40.41 305 LYS A N 1
ATOM 2327 C CA . LYS A 1 305 ? -16.156 -5.871 -45.344 1 40.41 305 LYS A CA 1
ATOM 2328 C C . LYS A 1 305 ? -16.172 -5.227 -46.75 1 40.41 305 LYS A C 1
ATOM 2330 O O . LYS A 1 305 ? -17.219 -5.117 -47.375 1 40.41 305 LYS A O 1
ATOM 2335 N N . MET A 1 306 ? -15.031 -4.746 -47.094 1 37.5 306 MET A N 1
ATOM 2336 C CA . MET A 1 306 ? -15.07 -4.156 -48.438 1 37.5 306 MET A CA 1
ATOM 2337 C C . MET A 1 306 ? -15.25 -5.234 -49.5 1 37.5 306 MET A C 1
ATOM 2339 O O . MET A 1 306 ? -15.805 -4.969 -50.562 1 37.5 306 MET A O 1
ATOM 2343 N N . SER A 1 307 ? -14.727 -6.367 -49.281 1 38.75 307 SER A N 1
ATOM 2344 C CA . SER A 1 307 ? -14.977 -7.402 -50.281 1 38.75 307 SER A CA 1
ATOM 2345 C C . SER A 1 307 ? -16.422 -7.871 -50.25 1 38.75 307 SER A C 1
ATOM 2347 O O . SER A 1 307 ? -17.031 -8.141 -51.281 1 38.75 307 SER A O 1
ATOM 2349 N N . THR A 1 308 ? -16.938 -8.031 -49.031 1 39.41 308 THR A N 1
ATOM 2350 C CA . THR A 1 308 ? -18.328 -8.461 -48.938 1 39.41 308 THR A CA 1
ATOM 2351 C C . THR A 1 308 ? -19.266 -7.324 -49.344 1 39.41 308 THR A C 1
ATOM 2353 O O . THR A 1 308 ? -20.312 -7.559 -49.938 1 39.41 308 THR A O 1
ATOM 2356 N N . VAL A 1 309 ? -18.906 -6.055 -48.875 1 39.38 309 VAL A N 1
ATOM 2357 C CA . VAL A 1 309 ? -19.719 -4.934 -49.344 1 39.38 309 VAL A CA 1
ATOM 2358 C C . VAL A 1 309 ? -19.531 -4.75 -50.844 1 39.38 309 VAL A C 1
ATOM 2360 O O . VAL A 1 309 ? -20.469 -4.379 -51.562 1 39.38 309 VAL A O 1
ATOM 2363 N N . ALA A 1 310 ? -18.188 -4.93 -51.219 1 38.59 310 ALA A N 1
ATOM 2364 C CA . ALA A 1 310 ? -17.938 -4.863 -52.656 1 38.59 310 ALA A CA 1
ATOM 2365 C C . ALA A 1 310 ? -18.672 -5.984 -53.406 1 38.59 310 ALA A C 1
ATOM 2367 O O . ALA A 1 310 ? -19.219 -5.773 -54.5 1 38.59 310 ALA A O 1
ATOM 2368 N N . GLU A 1 311 ? -18.688 -7.121 -52.781 1 38.5 311 GLU A N 1
ATOM 2369 C CA . GLU A 1 311 ? -19.422 -8.242 -53.344 1 38.5 311 GLU A CA 1
ATOM 2370 C C . GLU A 1 311 ? -20.938 -8.016 -53.281 1 38.5 311 GLU A C 1
ATOM 2372 O O . GLU A 1 311 ? -21.672 -8.344 -54.188 1 38.5 311 GLU A O 1
ATOM 2377 N N . LYS A 1 312 ? -21.266 -7.422 -52.125 1 40.59 312 LYS A N 1
ATOM 2378 C CA . LYS A 1 312 ? -22.688 -7.125 -52.031 1 40.59 312 LYS A CA 1
ATOM 2379 C C . LYS A 1 312 ? -23.078 -5.949 -52.938 1 40.59 312 LYS A C 1
ATOM 2381 O O . LYS A 1 312 ? -24.156 -5.938 -53.531 1 40.59 312 LYS A O 1
ATOM 2386 N N . LYS A 1 313 ? -22.188 -4.996 -52.875 1 40.88 313 LYS A N 1
ATOM 2387 C CA . LYS A 1 313 ? -22.5 -3.881 -53.75 1 40.88 313 LYS A CA 1
ATOM 2388 C C . LYS A 1 313 ? -22.484 -4.324 -55.219 1 40.88 313 LYS A C 1
ATOM 2390 O O . LYS A 1 313 ? -23.297 -3.861 -56.031 1 40.88 313 LYS A O 1
ATOM 2395 N N . TYR A 1 314 ? -21.594 -5.16 -55.531 1 38.44 314 TYR A N 1
ATOM 2396 C CA . TYR A 1 314 ? -21.547 -5.723 -56.875 1 38.44 314 TYR A CA 1
ATOM 2397 C C . TYR A 1 314 ? -22.797 -6.547 -57.156 1 38.44 314 TYR A C 1
ATOM 2399 O O . TYR A 1 314 ? -23.359 -6.477 -58.25 1 38.44 314 TYR A O 1
ATOM 2407 N N . VAL A 1 315 ? -23.203 -7.23 -56.125 1 40.59 315 VAL A N 1
ATOM 2408 C CA . VAL A 1 315 ? -24.422 -8.023 -56.281 1 40.59 315 VAL A CA 1
ATOM 2409 C C . VAL A 1 315 ? -25.641 -7.105 -56.344 1 40.59 315 VAL A C 1
ATOM 2411 O O . VAL A 1 315 ? -26.547 -7.332 -57.156 1 40.59 315 VAL A O 1
ATOM 2414 N N . LYS A 1 316 ? -25.438 -6.094 -55.406 1 43.62 316 LYS A N 1
ATOM 2415 C CA . LYS A 1 316 ? -26.562 -5.176 -55.438 1 43.62 316 LYS A CA 1
ATOM 2416 C C . LYS A 1 316 ? -26.641 -4.406 -56.75 1 43.62 316 LYS A C 1
ATOM 2418 O O . LYS A 1 316 ? -27.719 -4.203 -57.281 1 43.62 316 LYS A O 1
ATOM 2423 N N . THR A 1 317 ? -25.5 -3.938 -57.188 1 42.47 317 THR A N 1
ATOM 2424 C CA . THR A 1 317 ? -25.469 -3.238 -58.469 1 42.47 317 THR A CA 1
ATOM 2425 C C . THR A 1 317 ? -25.875 -4.172 -59.625 1 42.47 317 THR A C 1
ATOM 2427 O O . THR A 1 317 ? -26.562 -3.752 -60.562 1 42.47 317 THR A O 1
ATOM 2430 N N . GLN A 1 318 ? -25.531 -5.453 -59.406 1 43.31 318 GLN A N 1
ATOM 2431 C CA . GLN A 1 318 ? -25.953 -6.414 -60.406 1 43.31 318 GLN A CA 1
ATOM 2432 C C . GLN A 1 318 ? -27.453 -6.66 -60.344 1 43.31 318 GLN A C 1
ATOM 2434 O O . GLN A 1 318 ? -28.125 -6.773 -61.375 1 43.31 318 GLN A O 1
ATOM 2439 N N . MET A 1 319 ? -27.906 -6.676 -59.062 1 43.88 319 MET A N 1
ATOM 2440 C CA . MET A 1 319 ? -29.328 -6.922 -58.906 1 43.88 319 MET A CA 1
ATOM 2441 C C . MET A 1 319 ? -30.141 -5.707 -59.344 1 43.88 319 MET A C 1
ATOM 2443 O O . MET A 1 319 ? -31.219 -5.852 -59.938 1 43.88 319 MET A O 1
ATOM 2447 N N . GLU A 1 320 ? -29.656 -4.496 -59 1 46.47 320 GLU A N 1
ATOM 2448 C CA . GLU A 1 320 ? -30.328 -3.287 -59.469 1 46.47 320 GLU A CA 1
ATOM 2449 C C . GLU A 1 320 ? -30.312 -3.203 -61 1 46.47 320 GLU A C 1
ATOM 2451 O O . GLU A 1 320 ? -31.281 -2.758 -61.625 1 46.47 320 GLU A O 1
ATOM 2456 N N . VAL A 1 321 ? -29.203 -3.641 -61.531 1 45.69 321 VAL A N 1
ATOM 2457 C CA . VAL A 1 321 ? -29.125 -3.666 -63 1 45.69 321 VAL A CA 1
ATOM 2458 C C . VAL A 1 321 ? -30.125 -4.68 -63.531 1 45.69 321 VAL A C 1
ATOM 2460 O O . VAL A 1 321 ? -30.781 -4.43 -64.562 1 45.69 321 VAL A O 1
ATOM 2463 N N . ILE A 1 322 ? -30.234 -5.809 -62.75 1 45.75 322 ILE A N 1
ATOM 2464 C CA . ILE A 1 322 ? -31.156 -6.852 -63.219 1 45.75 322 ILE A CA 1
ATOM 2465 C C . ILE A 1 322 ? -32.594 -6.367 -63.062 1 45.75 322 ILE A C 1
ATOM 2467 O O . ILE A 1 322 ? -33.406 -6.562 -63.969 1 45.75 322 ILE A O 1
ATOM 2471 N N . THR A 1 323 ? -32.812 -5.664 -61.938 1 43.94 323 THR A N 1
ATOM 2472 C CA . THR A 1 323 ? -34.156 -5.195 -61.719 1 43.94 323 THR A CA 1
ATOM 2473 C C . THR A 1 323 ? -34.5 -4.027 -62.656 1 43.94 323 THR A C 1
ATOM 2475 O O . THR A 1 323 ? -35.625 -3.887 -63.094 1 43.94 323 THR A O 1
ATOM 2478 N N . ALA A 1 324 ? -33.469 -3.162 -62.781 1 44.53 324 ALA A N 1
ATOM 2479 C CA . ALA A 1 324 ? -33.719 -2.053 -63.688 1 44.53 324 ALA A CA 1
ATOM 2480 C C . ALA A 1 324 ? -33.969 -2.562 -65.125 1 44.53 324 ALA A C 1
ATOM 2482 O O . ALA A 1 324 ? -34.781 -2.014 -65.812 1 44.53 324 ALA A O 1
ATOM 2483 N N . SER A 1 325 ? -33.156 -3.529 -65.438 1 40.62 325 SER A N 1
ATOM 2484 C CA . SER A 1 325 ? -33.375 -4.129 -66.812 1 40.62 325 SER A CA 1
ATOM 2485 C C . SER A 1 325 ? -34.719 -4.812 -66.875 1 40.62 325 SER A C 1
ATOM 2487 O O . SER A 1 325 ? -35.375 -4.793 -67.938 1 40.62 325 SER A O 1
ATOM 2489 N N . ALA A 1 326 ? -35.125 -5.41 -65.75 1 39.53 326 ALA A N 1
ATOM 2490 C CA . ALA A 1 326 ? -36.438 -6.07 -65.75 1 39.53 326 ALA A CA 1
ATOM 2491 C C . ALA A 1 326 ? -37.562 -5.047 -65.875 1 39.53 326 ALA A C 1
ATOM 2493 O O . ALA A 1 326 ? -38.625 -5.34 -66.438 1 39.53 326 ALA A O 1
ATOM 2494 N N . ALA A 1 327 ? -37.281 -3.852 -65.25 1 43.66 327 ALA A N 1
ATOM 2495 C CA . ALA A 1 327 ? -38.312 -2.82 -65.312 1 43.66 327 ALA A CA 1
ATOM 2496 C C . ALA A 1 327 ? -38.5 -2.301 -66.75 1 43.66 327 ALA A C 1
ATOM 2498 O O . ALA A 1 327 ? -39.625 -1.923 -67.125 1 43.66 327 ALA A O 1
ATOM 2499 N N . LEU A 1 328 ? -37.469 -2.242 -67.5 1 37.84 328 LEU A N 1
ATOM 2500 C CA . LEU A 1 328 ? -37.594 -1.77 -68.875 1 37.84 328 LEU A CA 1
ATOM 2501 C C . LEU A 1 328 ? -38.438 -2.748 -69.688 1 37.84 328 LEU A C 1
ATOM 2503 O O . LEU A 1 328 ? -39.062 -2.352 -70.688 1 37.84 328 LEU A O 1
ATOM 2507 N N . THR A 1 329 ? -38.25 -4.031 -69.312 1 37.38 329 THR A N 1
ATOM 2508 C CA . THR A 1 329 ? -38.938 -4.945 -70.25 1 37.38 329 THR A CA 1
ATOM 2509 C C . THR A 1 329 ? -40.469 -4.863 -70 1 37.38 329 THR A C 1
ATOM 2511 O O . THR A 1 329 ? -41.219 -5.246 -70.875 1 37.38 329 THR A O 1
ATOM 2514 N N . ASN A 1 330 ? -40.844 -4.523 -68.75 1 35.88 330 ASN A N 1
ATOM 2515 C CA . ASN A 1 330 ? -42.281 -4.637 -68.625 1 35.88 330 ASN A CA 1
ATOM 2516 C C . ASN A 1 330 ? -43.031 -3.496 -69.312 1 35.88 330 ASN A C 1
ATOM 2518 O O . ASN A 1 330 ? -44.25 -3.377 -69.188 1 35.88 330 ASN A O 1
ATOM 2522 N N . LEU A 1 331 ? -42.375 -2.449 -69.75 1 36.66 331 LEU A N 1
ATOM 2523 C CA . LEU A 1 331 ? -43.188 -1.428 -70.375 1 36.66 331 LEU A CA 1
ATOM 2524 C C . LEU A 1 331 ? -43.781 -1.964 -71.688 1 36.66 331 LEU A C 1
ATOM 2526 O O . LEU A 1 331 ? -44.688 -1.355 -72.25 1 36.66 331 LEU A O 1
ATOM 2530 N N . TRP A 1 332 ? -43.125 -2.967 -72.25 1 35.41 332 TRP A N 1
ATOM 2531 C CA . TRP A 1 332 ? -43.625 -3.238 -73.625 1 35.41 332 TRP A CA 1
ATOM 2532 C C . TRP A 1 332 ? -45.031 -3.836 -73.562 1 35.41 332 TRP A C 1
ATOM 2534 O O . TRP A 1 332 ? -45.75 -3.871 -74.562 1 35.41 332 TRP A O 1
ATOM 2544 N N . HIS A 1 333 ? -45.344 -4.676 -72.438 1 31.34 333 HIS A N 1
ATOM 2545 C CA . HIS A 1 333 ? -46.562 -5.418 -72.75 1 31.34 333 HIS A CA 1
ATOM 2546 C C . HIS A 1 333 ? -47.812 -4.582 -72.438 1 31.34 333 HIS A C 1
ATOM 2548 O O . HIS A 1 333 ? -48.938 -5.027 -72.625 1 31.34 333 HIS A O 1
ATOM 2554 N N . ILE A 1 334 ? -47.719 -3.359 -71.812 1 27.3 334 ILE A N 1
ATOM 2555 C CA . ILE A 1 334 ? -49 -2.736 -72.062 1 27.3 334 ILE A CA 1
ATOM 2556 C C . ILE A 1 334 ? -49.031 -2.082 -73.438 1 27.3 334 ILE A C 1
ATOM 2558 O O . ILE A 1 334 ? -48.094 -1.403 -73.812 1 27.3 334 ILE A O 1
ATOM 2562 N N . MET B 1 1 ? -55.219 80.812 -43.719 1 22.78 1 MET B N 1
ATOM 2563 C CA . MET B 1 1 ? -53.875 81.375 -43.562 1 22.78 1 MET B CA 1
ATOM 2564 C C . MET B 1 1 ? -53.281 81 -42.219 1 22.78 1 MET B C 1
ATOM 2566 O O . MET B 1 1 ? -52.062 80.812 -42.094 1 22.78 1 MET B O 1
ATOM 2570 N N . ALA B 1 2 ? -54 81.375 -41.25 1 28.39 2 ALA B N 1
ATOM 2571 C CA . ALA B 1 2 ? -53.531 81.688 -39.906 1 28.39 2 ALA B CA 1
ATOM 2572 C C . ALA B 1 2 ? -53.188 80.375 -39.188 1 28.39 2 ALA B C 1
ATOM 2574 O O . ALA B 1 2 ? -54.062 79.688 -38.625 1 28.39 2 ALA B O 1
ATOM 2575 N N . CYS B 1 3 ? -52.219 79.562 -39.906 1 22.94 3 CYS B N 1
ATOM 2576 C CA . CYS B 1 3 ? -51.531 78.312 -39.594 1 22.94 3 CYS B CA 1
ATOM 2577 C C . CYS B 1 3 ? -51.094 78.25 -38.156 1 22.94 3 CYS B C 1
ATOM 2579 O O . CYS B 1 3 ? -51 79.312 -37.469 1 22.94 3 CYS B O 1
ATOM 2581 N N . ARG B 1 4 ? -50.312 77.188 -37.969 1 25.75 4 ARG B N 1
ATOM 2582 C CA . ARG B 1 4 ? -49.719 76.062 -37.219 1 25.75 4 ARG B CA 1
ATOM 2583 C C . ARG B 1 4 ? -48.562 76.562 -36.375 1 25.75 4 ARG B C 1
ATOM 2585 O O . ARG B 1 4 ? -47.406 76.188 -36.625 1 25.75 4 ARG B O 1
ATOM 2592 N N . GLN B 1 5 ? -48.625 77.875 -36 1 23.44 5 GLN B N 1
ATOM 2593 C CA . GLN B 1 5 ? -47.438 78.5 -35.438 1 23.44 5 GLN B CA 1
ATOM 2594 C C . GLN B 1 5 ? -47.031 77.875 -34.094 1 23.44 5 GLN B C 1
ATOM 2596 O O . GLN B 1 5 ? -47.031 78.562 -33.094 1 23.44 5 GLN B O 1
ATOM 2601 N N . GLN B 1 6 ? -47.844 76.688 -33.75 1 29.88 6 GLN B N 1
ATOM 2602 C CA . GLN B 1 6 ? -47.594 76.375 -32.344 1 29.88 6 GLN B CA 1
ATOM 2603 C C . GLN B 1 6 ? -46.094 76.312 -32.062 1 29.88 6 GLN B C 1
ATOM 2605 O O . GLN B 1 6 ? -45.438 75.438 -32.625 1 29.88 6 GLN B O 1
ATOM 2610 N N . TYR B 1 7 ? -45.438 77.438 -31.812 1 23.53 7 TYR B N 1
ATOM 2611 C CA . TYR B 1 7 ? -44.062 77.875 -31.469 1 23.53 7 TYR B CA 1
ATOM 2612 C C . TYR B 1 7 ? -43.438 76.875 -30.469 1 23.53 7 TYR B C 1
ATOM 2614 O O . TYR B 1 7 ? -44.125 76.125 -29.781 1 23.53 7 TYR B O 1
ATOM 2622 N N . LEU B 1 8 ? -42.125 77.188 -30 1 24.59 8 LEU B N 1
ATOM 2623 C CA . LEU B 1 8 ? -40.688 77 -29.734 1 24.59 8 LEU B CA 1
ATOM 2624 C C . LEU B 1 8 ? -40.438 76.688 -28.266 1 24.59 8 LEU B C 1
ATOM 2626 O O . LEU B 1 8 ? -39.281 76.562 -27.844 1 24.59 8 LEU B O 1
ATOM 2630 N N . LEU B 1 9 ? -41.406 77 -27.312 1 26.8 9 LEU B N 1
ATOM 2631 C CA . LEU B 1 9 ? -40.719 77.312 -26.062 1 26.8 9 LEU B CA 1
ATOM 2632 C C . LEU B 1 9 ? -39.969 76.125 -25.562 1 26.8 9 LEU B C 1
ATOM 2634 O O . LEU B 1 9 ? -40.531 75.062 -25.375 1 26.8 9 LEU B O 1
ATOM 2638 N N . LEU B 1 10 ? -38.531 76.125 -25.578 1 26.77 10 LEU B N 1
ATOM 2639 C CA . LEU B 1 10 ? -37.219 75.562 -25.297 1 26.77 10 LEU B CA 1
ATOM 2640 C C . LEU B 1 10 ? -37.062 75.25 -23.797 1 26.77 10 LEU B C 1
ATOM 2642 O O . LEU B 1 10 ? -36.406 76.062 -23.078 1 26.77 10 LEU B O 1
ATOM 2646 N N . LEU B 1 11 ? -38.125 75.25 -22.938 1 28.41 11 LEU B N 1
ATOM 2647 C CA . LEU B 1 11 ? -37.75 75.125 -21.531 1 28.41 11 LEU B CA 1
ATOM 2648 C C . LEU B 1 11 ? -36.812 74 -21.312 1 28.41 11 LEU B C 1
ATOM 2650 O O . LEU B 1 11 ? -37.125 72.812 -21.703 1 28.41 11 LEU B O 1
ATOM 2654 N N . GLN B 1 12 ? -35.469 74.312 -21.062 1 29.19 12 GLN B N 1
ATOM 2655 C CA . GLN B 1 12 ? -34.188 73.688 -20.703 1 29.19 12 GLN B CA 1
ATOM 2656 C C . GLN B 1 12 ? -34.312 72.812 -19.469 1 29.19 12 GLN B C 1
ATOM 2658 O O . GLN B 1 12 ? -34.469 73.375 -18.359 1 29.19 12 GLN B O 1
ATOM 2663 N N . LEU B 1 13 ? -35.25 71.875 -19.375 1 28.31 13 LEU B N 1
ATOM 2664 C CA . LEU B 1 13 ? -35.281 70.938 -18.25 1 28.31 13 LEU B CA 1
ATOM 2665 C C . LEU B 1 13 ? -33.938 70.312 -17.984 1 28.31 13 LEU B C 1
ATOM 2667 O O . LEU B 1 13 ? -33.406 69.625 -18.828 1 28.31 13 LEU B O 1
ATOM 2671 N N . THR B 1 14 ? -33.031 71.125 -17.297 1 29.97 14 THR B N 1
ATOM 2672 C CA . THR B 1 14 ? -31.734 70.688 -16.797 1 29.97 14 THR B CA 1
ATOM 2673 C C . THR B 1 14 ? -31.828 69.438 -15.977 1 29.97 14 THR B C 1
ATOM 2675 O O . THR B 1 14 ? -32.5 69.438 -14.938 1 29.97 14 THR B O 1
ATOM 2678 N N . PRO B 1 15 ? -31.953 68.25 -16.578 1 31.33 15 PRO B N 1
ATOM 2679 C CA . PRO B 1 15 ? -31.984 67 -15.781 1 31.33 15 PRO B CA 1
ATOM 2680 C C . PRO B 1 15 ? -30.828 66.938 -14.766 1 31.33 15 PRO B C 1
ATOM 2682 O O . PRO B 1 15 ? -29.672 67.125 -15.141 1 31.33 15 PRO B O 1
ATOM 2685 N N . LEU B 1 16 ? -31.047 67.5 -13.531 1 30.05 16 LEU B N 1
ATOM 2686 C CA . LEU B 1 16 ? -30.172 67.25 -12.383 1 30.05 16 LEU B CA 1
ATOM 2687 C C . LEU B 1 16 ? -29.75 65.812 -12.312 1 30.05 16 LEU B C 1
ATOM 2689 O O . LEU B 1 16 ? -30.578 64.938 -12.109 1 30.05 16 LEU B O 1
ATOM 2693 N N . ILE B 1 17 ? -28.797 65.438 -13.148 1 30.2 17 ILE B N 1
ATOM 2694 C CA . ILE B 1 17 ? -28.031 64.188 -13.133 1 30.2 17 ILE B CA 1
ATOM 2695 C C . ILE B 1 17 ? -27.594 63.875 -11.711 1 30.2 17 ILE B C 1
ATOM 2697 O O . ILE B 1 17 ? -26.812 64.625 -11.109 1 30.2 17 ILE B O 1
ATOM 2701 N N . TRP B 1 18 ? -28.578 63.375 -10.867 1 28.7 18 TRP B N 1
ATOM 2702 C CA . TRP B 1 18 ? -28.266 62.812 -9.57 1 28.7 18 TRP B CA 1
ATOM 2703 C C . TRP B 1 18 ? -27.031 61.938 -9.656 1 28.7 18 TRP B C 1
ATOM 2705 O O . TRP B 1 18 ? -27.016 60.906 -10.359 1 28.7 18 TRP B O 1
ATOM 2715 N N . LEU B 1 19 ? -25.875 62.562 -9.531 1 28.91 19 LEU B N 1
ATOM 2716 C CA . LEU B 1 19 ? -24.594 61.906 -9.234 1 28.91 19 LEU B CA 1
ATOM 2717 C C . LEU B 1 19 ? -24.734 60.906 -8.094 1 28.91 19 LEU B C 1
ATOM 2719 O O . LEU B 1 19 ? -24.891 61.312 -6.934 1 28.91 19 LEU B O 1
ATOM 2723 N N . ALA B 1 20 ? -25.625 59.906 -8.25 1 27.59 20 ALA B N 1
ATOM 2724 C CA . ALA B 1 20 ? -25.609 58.906 -7.199 1 27.59 20 ALA B CA 1
ATOM 2725 C C . ALA B 1 20 ? -24.172 58.469 -6.867 1 27.59 20 ALA B C 1
ATOM 2727 O O . ALA B 1 20 ? -23.438 58 -7.738 1 27.59 20 ALA B O 1
ATOM 2728 N N . LEU B 1 21 ? -23.547 59.188 -5.957 1 27.23 21 LEU B N 1
ATOM 2729 C CA . LEU B 1 21 ? -22.344 58.75 -5.266 1 27.23 21 LEU B CA 1
ATOM 2730 C C . LEU B 1 21 ? -22.469 57.281 -4.855 1 27.23 21 LEU B C 1
ATOM 2732 O O . LEU B 1 21 ? -23.297 56.938 -4.016 1 27.23 21 LEU B O 1
ATOM 2736 N N . ALA B 1 22 ? -22.453 56.344 -5.84 1 28.48 22 ALA B N 1
ATOM 2737 C CA . ALA B 1 22 ? -22.266 54.969 -5.426 1 28.48 22 ALA B CA 1
ATOM 2738 C C . ALA B 1 22 ? -21.188 54.844 -4.355 1 28.48 22 ALA B C 1
ATOM 2740 O O . ALA B 1 22 ? -20.031 55.188 -4.594 1 28.48 22 ALA B O 1
ATOM 2741 N N . ALA B 1 23 ? -21.531 55 -3.102 1 28.06 23 ALA B N 1
ATOM 2742 C CA . ALA B 1 23 ? -20.656 54.656 -1.979 1 28.06 23 ALA B CA 1
ATOM 2743 C C . ALA B 1 23 ? -20.062 53.25 -2.172 1 28.06 23 ALA B C 1
ATOM 2745 O O . ALA B 1 23 ? -20.781 52.281 -2.354 1 28.06 23 ALA B O 1
ATOM 2746 N N . ALA B 1 24 ? -18.922 53.219 -2.918 1 27.56 24 ALA B N 1
ATOM 2747 C CA . ALA B 1 24 ? -18.062 52.031 -2.855 1 27.56 24 ALA B CA 1
ATOM 2748 C C . ALA B 1 24 ? -17.984 51.5 -1.432 1 27.56 24 ALA B C 1
ATOM 2750 O O . ALA B 1 24 ? -17.5 52.188 -0.527 1 27.56 24 ALA B O 1
ATOM 2751 N N . ALA B 1 25 ? -18.984 50.812 -0.981 1 29.88 25 ALA B N 1
ATOM 2752 C CA . ALA B 1 25 ? -18.75 50.062 0.254 1 29.88 25 ALA B CA 1
ATOM 2753 C C . ALA B 1 25 ? -17.391 49.375 0.247 1 29.88 25 ALA B C 1
ATOM 2755 O O . ALA B 1 25 ? -17.031 48.719 -0.725 1 29.88 25 ALA B O 1
ATOM 2756 N N . ALA B 1 26 ? -16.422 49.938 0.954 1 29.3 26 ALA B N 1
ATOM 2757 C CA . ALA B 1 26 ? -15.148 49.344 1.33 1 29.3 26 ALA B CA 1
ATOM 2758 C C . ALA B 1 26 ? -15.305 47.844 1.675 1 29.3 26 ALA B C 1
ATOM 2760 O O . ALA B 1 26 ? -15.922 47.5 2.684 1 29.3 26 ALA B O 1
ATOM 2761 N N . ALA B 1 27 ? -15.695 47.062 0.805 1 32.53 27 ALA B N 1
ATOM 2762 C CA . ALA B 1 27 ? -15.578 45.625 1.01 1 32.53 27 ALA B CA 1
ATOM 2763 C C . ALA B 1 27 ? -14.281 45.281 1.721 1 32.53 27 ALA B C 1
ATOM 2765 O O . ALA B 1 27 ? -13.188 45.594 1.225 1 32.53 27 ALA B O 1
ATOM 2766 N N . ALA B 1 28 ? -14.297 45.031 2.957 1 34.22 28 ALA B N 1
ATOM 2767 C CA . ALA B 1 28 ? -13.336 44.781 4.027 1 34.22 28 ALA B CA 1
ATOM 2768 C C . ALA B 1 28 ? -12.211 43.844 3.559 1 34.22 28 ALA B C 1
ATOM 2770 O O . ALA B 1 28 ? -11.062 44.281 3.426 1 34.22 28 ALA B O 1
ATOM 2771 N N . SER B 1 29 ? -12.055 42.469 4.23 1 37.41 29 SER B N 1
ATOM 2772 C CA . SER B 1 29 ? -10.828 42.031 4.891 1 37.41 29 SER B CA 1
ATOM 2773 C C . SER B 1 29 ? -9.844 41.438 3.883 1 37.41 29 SER B C 1
ATOM 2775 O O . SER B 1 29 ? -9.961 40.281 3.502 1 37.41 29 SER B O 1
ATOM 2777 N N . GLY B 1 30 ? -9.758 41.906 2.809 1 45.75 30 GLY B N 1
ATOM 2778 C CA . GLY B 1 30 ? -8.57 41.594 2.033 1 45.75 30 GLY B CA 1
ATOM 2779 C C . GLY B 1 30 ? -7.305 41.562 2.865 1 45.75 30 GLY B C 1
ATOM 2780 O O . GLY B 1 30 ? -7.293 42.062 4 1 45.75 30 GLY B O 1
ATOM 2781 N N . ALA B 1 31 ? -6.359 40.625 2.594 1 53.38 31 ALA B N 1
ATOM 2782 C CA . ALA B 1 31 ? -5.09 40.719 3.307 1 53.38 31 ALA B CA 1
ATOM 2783 C C . ALA B 1 31 ? -4.664 42.188 3.436 1 53.38 31 ALA B C 1
ATOM 2785 O O . ALA B 1 31 ? -4.676 42.938 2.453 1 53.38 31 ALA B O 1
ATOM 2786 N N . LYS B 1 32 ? -4.734 42.781 4.641 1 60.41 32 LYS B N 1
ATOM 2787 C CA . LYS B 1 32 ? -4.195 44.125 4.898 1 60.41 32 LYS B CA 1
ATOM 2788 C C . LYS B 1 32 ? -2.811 44.281 4.273 1 60.41 32 LYS B C 1
ATOM 2790 O O . LYS B 1 32 ? -2.023 43.344 4.238 1 60.41 32 LYS B O 1
ATOM 2795 N N . SER B 1 33 ? -2.527 45.25 3.473 1 64 33 SER B N 1
ATOM 2796 C CA . SER B 1 33 ? -1.287 45.594 2.777 1 64 33 SER B CA 1
ATOM 2797 C C . SER B 1 33 ? -0.077 45.375 3.686 1 64 33 SER B C 1
ATOM 2799 O O . SER B 1 33 ? 1.022 45.094 3.207 1 64 33 SER B O 1
ATOM 2801 N N . ASP B 1 34 ? -0.252 45.25 4.984 1 84.31 34 ASP B N 1
ATOM 2802 C CA . ASP B 1 34 ? 0.909 45.219 5.867 1 84.31 34 ASP B CA 1
ATOM 2803 C C . ASP B 1 34 ? 1.195 43.812 6.355 1 84.31 34 ASP B C 1
ATOM 2805 O O . ASP B 1 34 ? 2.098 43.594 7.168 1 84.31 34 ASP B O 1
ATOM 2809 N N . CYS B 1 35 ? 0.477 42.875 5.727 1 91.69 35 CYS B N 1
ATOM 2810 C CA . CYS B 1 35 ? 0.684 41.5 6.191 1 91.69 35 CYS B CA 1
ATOM 2811 C C . CYS B 1 35 ? 1.837 40.844 5.445 1 91.69 35 CYS B C 1
ATOM 2813 O O . CYS B 1 35 ? 1.908 40.906 4.219 1 91.69 35 CYS B O 1
ATOM 2815 N N . PRO B 1 36 ? 2.799 40.188 6.188 1 93 36 PRO B N 1
ATOM 2816 C CA . PRO B 1 36 ? 3.855 39.469 5.488 1 93 36 PRO B CA 1
ATOM 2817 C C . PRO B 1 36 ? 3.309 38.406 4.547 1 93 36 PRO B C 1
ATOM 2819 O O . PRO B 1 36 ? 2.408 37.625 4.926 1 93 36 PRO B O 1
ATOM 2822 N N . GLN B 1 37 ? 3.881 38.344 3.395 1 92.69 37 GLN B N 1
ATOM 2823 C CA . GLN B 1 37 ? 3.41 37.406 2.402 1 92.69 37 GLN B CA 1
ATOM 2824 C C . GLN B 1 37 ? 4.332 36.188 2.326 1 92.69 37 GLN B C 1
ATOM 2826 O O . GLN B 1 37 ? 4.062 35.25 1.586 1 92.69 37 GLN B O 1
ATOM 2831 N N . SER B 1 38 ? 5.441 36.25 3.002 1 95.56 38 SER B N 1
ATOM 2832 C CA . SER B 1 38 ? 6.398 35.156 3.031 1 95.56 38 SER B CA 1
ATOM 2833 C C . SER B 1 38 ? 7.172 35.125 4.344 1 95.56 38 SER B C 1
ATOM 2835 O O . SER B 1 38 ? 7.117 36.062 5.121 1 95.56 38 SER B O 1
ATOM 2837 N N . CYS B 1 39 ? 7.746 34.031 4.617 1 96.75 39 CYS B N 1
ATOM 2838 C CA . CYS B 1 39 ? 8.609 33.844 5.781 1 96.75 39 CYS B CA 1
ATOM 2839 C C . CYS B 1 39 ? 9.93 33.188 5.383 1 96.75 39 CYS B C 1
ATOM 2841 O O . CYS B 1 39 ? 9.945 32.219 4.637 1 96.75 39 CYS B O 1
ATOM 2843 N N . GLY B 1 40 ? 11.023 33.75 5.871 1 93.44 40 GLY B N 1
ATOM 2844 C CA . GLY B 1 40 ? 12.336 33.188 5.633 1 93.44 40 GLY B CA 1
ATOM 2845 C C . GLY B 1 40 ? 12.719 33.125 4.164 1 93.44 40 GLY B C 1
ATOM 2846 O O . GLY B 1 40 ? 12.633 34.156 3.469 1 93.44 40 GLY B O 1
ATOM 2847 N N . ASN B 1 41 ? 13.234 31.875 3.773 1 84 41 ASN B N 1
ATOM 2848 C CA . ASN B 1 41 ? 13.68 31.672 2.4 1 84 41 ASN B CA 1
ATOM 2849 C C . ASN B 1 41 ? 12.5 31.547 1.439 1 84 41 ASN B C 1
ATOM 2851 O O . ASN B 1 41 ? 12.414 30.562 0.691 1 84 41 ASN B O 1
ATOM 2855 N N . ASN B 1 42 ? 11.625 32.438 1.562 1 85.62 42 ASN B N 1
ATOM 2856 C CA . ASN B 1 42 ? 10.555 32.719 0.607 1 85.62 42 ASN B CA 1
ATOM 2857 C C . ASN B 1 42 ? 9.469 31.641 0.659 1 85.62 42 ASN B C 1
ATOM 2859 O O . ASN B 1 42 ? 8.977 31.188 -0.38 1 85.62 42 ASN B O 1
ATOM 2863 N N . VAL B 1 43 ? 9.203 31.141 1.889 1 95.31 43 VAL B N 1
ATOM 2864 C CA . VAL B 1 43 ? 7.988 30.328 2.004 1 95.31 43 VAL B CA 1
ATOM 2865 C C . VAL B 1 43 ? 6.762 31.234 1.895 1 95.31 43 VAL B C 1
ATOM 2867 O O . VAL B 1 43 ? 6.551 32.125 2.73 1 95.31 43 VAL B O 1
ATOM 2870 N N . SER B 1 44 ? 6.023 31 0.856 1 96.19 44 SER B N 1
ATOM 2871 C CA . SER B 1 44 ? 4.84 31.812 0.616 1 96.19 44 SER B CA 1
ATOM 2872 C C . SER B 1 44 ? 3.746 31.516 1.635 1 96.19 44 SER B C 1
ATOM 2874 O O . SER B 1 44 ? 3.488 30.359 1.955 1 96.19 44 SER B O 1
ATOM 2876 N N . ILE B 1 45 ? 3.15 32.625 2.141 1 96.75 45 ILE B N 1
ATOM 2877 C CA . ILE B 1 45 ? 2.043 32.5 3.084 1 96.75 45 ILE B CA 1
ATOM 2878 C C . ILE B 1 45 ? 0.8 33.188 2.5 1 96.75 45 ILE B C 1
ATOM 2880 O O . ILE B 1 45 ? 0.496 34.312 2.824 1 96.75 45 ILE B O 1
ATOM 2884 N N . PRO B 1 46 ? 0.116 32.438 1.766 1 95.38 46 PRO B N 1
ATOM 2885 C CA . PRO B 1 46 ? -1.06 33.031 1.138 1 95.38 46 PRO B CA 1
ATOM 2886 C C . PRO B 1 46 ? -2.271 33.062 2.066 1 95.38 46 PRO B C 1
ATOM 2888 O O . PRO B 1 46 ? -2.465 32.156 2.873 1 95.38 46 PRO B O 1
ATOM 2891 N N . PHE B 1 47 ? -3.016 34.156 1.947 1 94.19 47 PHE B N 1
ATOM 2892 C CA . PHE B 1 47 ? -4.336 34.094 2.566 1 94.19 47 PHE B CA 1
ATOM 2893 C C . PHE B 1 47 ? -5.129 32.906 2.08 1 94.19 47 PHE B C 1
ATOM 2895 O O . PHE B 1 47 ? -5.062 32.531 0.901 1 94.19 47 PHE B O 1
ATOM 2902 N N . PRO B 1 48 ? -5.82 32.156 2.941 1 95.06 48 PRO B N 1
ATOM 2903 C CA . PRO B 1 48 ? -6.367 32.594 4.219 1 95.06 48 PRO B CA 1
ATOM 2904 C C . PRO B 1 48 ? -5.383 32.438 5.375 1 95.06 48 PRO B C 1
ATOM 2906 O O . PRO B 1 48 ? -5.699 32.812 6.512 1 95.06 48 PRO B O 1
ATOM 2909 N N . PHE B 1 49 ? -4.203 31.859 5.043 1 96.44 49 PHE B N 1
ATOM 2910 C CA . PHE B 1 49 ? -3.172 31.844 6.074 1 96.44 49 PHE B CA 1
ATOM 2911 C C . PHE B 1 49 ? -2.551 33.219 6.242 1 96.44 49 PHE B C 1
ATOM 2913 O O . PHE B 1 49 ? -2.613 34.062 5.336 1 96.44 49 PHE B O 1
ATOM 2920 N N . GLY B 1 50 ? -2.006 33.438 7.41 1 96 50 GLY B N 1
ATOM 2921 C CA . GLY B 1 50 ? -1.341 34.719 7.633 1 96 50 GLY B CA 1
ATOM 2922 C C . GLY B 1 50 ? -0.422 34.719 8.844 1 96 50 GLY B C 1
ATOM 2923 O O . GLY B 1 50 ? -0.435 33.75 9.625 1 96 50 GLY B O 1
ATOM 2924 N N . ILE B 1 51 ? 0.44 35.688 8.906 1 94.56 51 ILE B N 1
ATOM 2925 C CA . ILE B 1 51 ? 1.314 35.906 10.055 1 94.56 51 ILE B CA 1
ATOM 2926 C C . ILE B 1 51 ? 0.864 37.125 10.828 1 94.56 51 ILE B C 1
ATOM 2928 O O . ILE B 1 51 ? 0.929 38.25 10.312 1 94.56 51 ILE B O 1
ATOM 2932 N N . GLY B 1 52 ? 0.467 36.938 12.039 1 89.12 52 GLY B N 1
ATOM 2933 C CA . GLY B 1 52 ? 0.03 38.062 12.852 1 89.12 52 GLY B CA 1
ATOM 2934 C C . GLY B 1 52 ? -1.479 38.219 12.891 1 89.12 52 GLY B C 1
ATOM 2935 O O . GLY B 1 52 ? -2.186 37.688 12.031 1 89.12 52 GLY B O 1
ATOM 2936 N N . ASP B 1 53 ? -1.815 39.031 13.812 1 84.81 53 ASP B N 1
ATOM 2937 C CA . ASP B 1 53 ? -3.244 39.25 14.023 1 84.81 53 ASP B CA 1
ATOM 2938 C C . ASP B 1 53 ? -3.871 39.969 12.836 1 84.81 53 ASP B C 1
ATOM 2940 O O . ASP B 1 53 ? -3.25 40.844 12.234 1 84.81 53 ASP B O 1
ATOM 2944 N N . GLU B 1 54 ? -4.992 39.656 12.336 1 87.56 54 GLU B N 1
ATOM 2945 C CA . GLU B 1 54 ? -5.812 40.281 11.305 1 87.56 54 GLU B CA 1
ATOM 2946 C C . GLU B 1 54 ? -5.285 39.969 9.906 1 87.56 54 GLU B C 1
ATOM 2948 O O . GLU B 1 54 ? -5.699 40.594 8.922 1 87.56 54 GLU B O 1
ATOM 2953 N N . CYS B 1 55 ? -4.258 39.094 9.898 1 93.44 55 CYS B N 1
ATOM 2954 C CA . CYS B 1 55 ? -3.676 38.781 8.602 1 93.44 55 CYS B CA 1
ATOM 2955 C C . CYS B 1 55 ? -4.176 37.438 8.102 1 93.44 55 CYS B C 1
ATOM 2957 O O . CYS B 1 55 ? -3.711 36.938 7.074 1 93.44 55 CYS B O 1
ATOM 2959 N N . HIS B 1 56 ? -5.016 36.812 8.805 1 94.06 56 HIS B N 1
ATOM 2960 C CA . HIS B 1 56 ? -5.562 35.5 8.453 1 94.06 56 HIS B CA 1
ATOM 2961 C C . HIS B 1 56 ? -7.082 35.5 8.578 1 94.06 56 HIS B C 1
ATOM 2963 O O . HIS B 1 56 ? -7.672 36.438 9.117 1 94.06 56 HIS B O 1
ATOM 2969 N N . ILE B 1 57 ? -7.559 34.438 8.094 1 90.19 57 ILE B N 1
ATOM 2970 C CA . ILE B 1 57 ? -9.016 34.344 8.133 1 90.19 57 ILE B CA 1
ATOM 2971 C C . ILE B 1 57 ? -9.469 33.969 9.539 1 90.19 57 ILE B C 1
ATOM 2973 O O . ILE B 1 57 ? -8.953 33 10.117 1 90.19 57 ILE B O 1
ATOM 2977 N N . GLY B 1 58 ? -10.469 34.656 10.062 1 76.69 58 GLY B N 1
ATOM 2978 C CA . GLY B 1 58 ? -11.258 34.25 11.211 1 76.69 58 GLY B CA 1
ATOM 2979 C C . GLY B 1 58 ? -10.43 33.656 12.336 1 76.69 58 GLY B C 1
ATOM 2980 O O . GLY B 1 58 ? -9.469 34.281 12.797 1 76.69 58 GLY B O 1
ATOM 2981 N N . GLU B 1 59 ? -10.492 32.188 12.508 1 71.62 59 GLU B N 1
ATOM 2982 C CA . GLU B 1 59 ? -10.031 31.406 13.648 1 71.62 59 GLU B CA 1
ATOM 2983 C C . GLU B 1 59 ? -8.508 31.312 13.664 1 71.62 59 GLU B C 1
ATOM 2985 O O . GLU B 1 59 ? -7.859 31.391 12.617 1 71.62 59 GLU B O 1
ATOM 2990 N N . PRO B 1 60 ? -8.016 30.969 14.805 1 84.38 60 PRO B N 1
ATOM 2991 C CA . PRO B 1 60 ? -6.566 31.016 14.992 1 84.38 60 PRO B CA 1
ATOM 2992 C C . PRO B 1 60 ? -5.832 29.906 14.234 1 84.38 60 PRO B C 1
ATOM 2994 O O . PRO B 1 60 ? -4.605 29.938 14.125 1 84.38 60 PRO B O 1
ATOM 2997 N N . TRP B 1 61 ? -6.562 29.141 13.539 1 89.44 61 TRP B N 1
ATOM 2998 C CA . TRP B 1 61 ? -5.918 27.984 12.906 1 89.44 61 TRP B CA 1
ATOM 2999 C C . TRP B 1 61 ? -5.121 28.422 11.68 1 89.44 61 TRP B C 1
ATOM 3001 O O . TRP B 1 61 ? -4.23 27.703 11.227 1 89.44 61 TRP B O 1
ATOM 3011 N N . PHE B 1 62 ? -5.414 29.531 11.211 1 94.69 62 PHE B N 1
ATOM 3012 C CA . PHE B 1 62 ? -4.754 29.969 9.984 1 94.69 62 PHE B CA 1
ATOM 3013 C C . PHE B 1 62 ? -3.666 30.984 10.289 1 94.69 62 PHE B C 1
ATOM 3015 O O . PHE B 1 62 ? -3.045 31.531 9.383 1 94.69 62 PHE B O 1
ATOM 3022 N N . ASN B 1 63 ? -3.451 31.172 11.539 1 94.88 63 ASN B N 1
ATOM 3023 C CA . ASN B 1 63 ? -2.387 32.062 11.984 1 94.88 63 ASN B CA 1
ATOM 3024 C C . ASN B 1 63 ? -1.061 31.328 12.133 1 94.88 63 ASN B C 1
ATOM 3026 O O . ASN B 1 63 ? -0.955 30.391 12.922 1 94.88 63 ASN B O 1
ATOM 3030 N N . LEU B 1 64 ? -0.051 31.75 11.445 1 95.62 64 LEU B N 1
ATOM 3031 C CA . LEU B 1 64 ? 1.288 31.188 11.531 1 95.62 64 LEU B CA 1
ATOM 3032 C C . LEU B 1 64 ? 2.246 32.156 12.227 1 95.62 64 LEU B C 1
ATOM 3034 O O . LEU B 1 64 ? 1.964 33.344 12.328 1 95.62 64 LEU B O 1
ATOM 3038 N N . SER B 1 65 ? 3.225 31.594 12.727 1 95.19 65 SER B N 1
ATOM 3039 C CA . SER B 1 65 ? 4.324 32.406 13.25 1 95.19 65 SER B CA 1
ATOM 3040 C C . SER B 1 65 ? 5.555 32.312 12.352 1 95.19 65 SER B C 1
ATOM 3042 O O . SER B 1 65 ? 5.809 31.266 11.75 1 95.19 65 SER B O 1
ATOM 3044 N N . CYS B 1 66 ? 6.227 33.375 12.242 1 96.94 66 CYS B N 1
ATOM 3045 C CA . CYS B 1 66 ? 7.516 33.375 11.562 1 96.94 66 CYS B CA 1
ATOM 3046 C C . CYS B 1 66 ? 8.664 33.469 12.562 1 96.94 66 CYS B C 1
ATOM 3048 O O . CYS B 1 66 ? 8.953 34.562 13.086 1 96.94 66 CYS B O 1
ATOM 3050 N N . ASN B 1 67 ? 9.305 32.375 12.836 1 96.56 67 ASN B N 1
ATOM 3051 C CA . ASN B 1 67 ? 10.328 32.281 13.867 1 96.56 67 ASN B CA 1
ATOM 3052 C C . ASN B 1 67 ? 11.688 32.781 13.359 1 96.56 67 ASN B C 1
ATOM 3054 O O . ASN B 1 67 ? 12.328 32.094 12.562 1 96.56 67 ASN B O 1
ATOM 3058 N N . ASP B 1 68 ? 12.156 33.844 13.883 1 93.75 68 ASP B N 1
ATOM 3059 C CA . ASP B 1 68 ? 13.367 34.469 13.383 1 93.75 68 ASP B CA 1
ATOM 3060 C C . ASP B 1 68 ? 14.594 34 14.164 1 93.75 68 ASP B C 1
ATOM 3062 O O . ASP B 1 68 ? 15.703 34.5 13.938 1 93.75 68 ASP B O 1
ATOM 3066 N N . SER B 1 69 ? 14.359 33.125 15.023 1 95.06 69 SER B N 1
ATOM 3067 C CA . SER B 1 69 ? 15.516 32.531 15.695 1 95.06 69 SER B CA 1
ATOM 3068 C C . SER B 1 69 ? 16.281 31.609 14.766 1 95.06 69 SER B C 1
ATOM 3070 O O . SER B 1 69 ? 17.438 31.25 15.031 1 95.06 69 SER B O 1
ATOM 3072 N N . PHE B 1 70 ? 15.547 31.203 13.805 1 93.5 70 PHE B N 1
ATOM 3073 C CA . PHE B 1 70 ? 16.203 30.438 12.75 1 93.5 70 PHE B CA 1
ATOM 3074 C C . PHE B 1 70 ? 16.734 31.375 11.664 1 93.5 70 PHE B C 1
ATOM 3076 O O . PHE B 1 70 ? 16.219 32.469 11.484 1 93.5 70 PHE B O 1
ATOM 3083 N N . ASN B 1 71 ? 17.812 30.906 11.016 1 93.25 71 ASN B N 1
ATOM 3084 C CA . ASN B 1 71 ? 18.344 31.656 9.891 1 93.25 71 ASN B CA 1
ATOM 3085 C C . ASN B 1 71 ? 18.469 30.797 8.633 1 93.25 71 ASN B C 1
ATOM 3087 O O . ASN B 1 71 ? 19.344 29.938 8.555 1 93.25 71 ASN B O 1
ATOM 3091 N N . PRO B 1 72 ? 17.719 31.062 7.727 1 94.88 72 PRO B N 1
ATOM 3092 C CA . PRO B 1 72 ? 16.609 32 7.586 1 94.88 72 PRO B CA 1
ATOM 3093 C C . PRO B 1 72 ? 15.43 31.688 8.492 1 94.88 72 PRO B C 1
ATOM 3095 O O . PRO B 1 72 ? 15.328 30.562 9 1 94.88 72 PRO B O 1
ATOM 3098 N N . ALA B 1 73 ? 14.586 32.688 8.695 1 96.62 73 ALA B N 1
ATOM 3099 C CA . ALA B 1 73 ? 13.391 32.469 9.508 1 96.62 73 ALA B CA 1
ATOM 3100 C C . ALA B 1 73 ? 12.523 31.344 8.953 1 96.62 73 ALA B C 1
ATOM 3102 O O . ALA B 1 73 ? 12.539 31.078 7.75 1 96.62 73 ALA B O 1
ATOM 3103 N N . LYS B 1 74 ? 11.773 30.656 9.859 1 96.81 74 LYS B N 1
ATOM 3104 C CA . LYS B 1 74 ? 10.938 29.516 9.469 1 96.81 74 LYS B CA 1
ATOM 3105 C C . LYS B 1 74 ? 9.5 29.719 9.938 1 96.81 74 LYS B C 1
ATOM 3107 O O . LYS B 1 74 ? 9.258 30.172 11.055 1 96.81 74 LYS B O 1
ATOM 3112 N N . PRO B 1 75 ? 8.578 29.422 9.055 1 97.12 75 PRO B N 1
ATOM 3113 C CA . PRO B 1 75 ? 7.176 29.484 9.469 1 97.12 75 PRO B CA 1
ATOM 3114 C C . PRO B 1 75 ? 6.742 28.266 10.289 1 97.12 75 PRO B C 1
ATOM 3116 O O . PRO B 1 75 ? 7.164 27.141 9.992 1 97.12 75 PRO B O 1
ATOM 3119 N N . PHE B 1 76 ? 5.875 28.531 11.32 1 95.94 76 PHE B N 1
ATOM 3120 C CA . PHE B 1 76 ? 5.418 27.453 12.188 1 95.94 76 PHE B CA 1
ATOM 3121 C C . PHE B 1 76 ? 3.918 27.562 12.43 1 95.94 76 PHE B C 1
ATOM 3123 O O . PHE B 1 76 ? 3.379 28.656 12.586 1 95.94 76 PHE B O 1
ATOM 3130 N N . TRP B 1 77 ? 3.277 26.484 12.414 1 93.5 77 TRP B N 1
ATOM 3131 C CA . TRP B 1 77 ? 1.972 26.297 13.039 1 93.5 77 TRP B CA 1
ATOM 3132 C C . TRP B 1 77 ? 2.098 25.531 14.344 1 93.5 77 TRP B C 1
ATOM 3134 O O . TRP B 1 77 ? 2.301 24.312 14.344 1 93.5 77 TRP B O 1
ATOM 3144 N N . GLY B 1 78 ? 1.92 26.25 15.367 1 89.12 78 GLY B N 1
ATOM 3145 C CA . GLY B 1 78 ? 2.346 25.609 16.609 1 89.12 78 GLY B CA 1
ATOM 3146 C C . GLY B 1 78 ? 3.799 25.188 16.578 1 89.12 78 GLY B C 1
ATOM 3147 O O . GLY B 1 78 ? 4.688 25.984 16.297 1 89.12 78 GLY B O 1
ATOM 3148 N N . ASP B 1 79 ? 3.986 23.922 16.734 1 89.31 79 ASP B N 1
ATOM 3149 C CA . ASP B 1 79 ? 5.348 23.391 16.75 1 89.31 79 ASP B CA 1
ATOM 3150 C C . ASP B 1 79 ? 5.715 22.766 15.406 1 89.31 79 ASP B C 1
ATOM 3152 O O . ASP B 1 79 ? 6.844 22.312 15.211 1 89.31 79 ASP B O 1
ATOM 3156 N N . LEU B 1 80 ? 4.82 22.906 14.492 1 92.81 80 LEU B N 1
ATOM 3157 C CA . LEU B 1 80 ? 5.059 22.297 13.195 1 92.81 80 LEU B CA 1
ATOM 3158 C C . LEU B 1 80 ? 5.676 23.297 12.219 1 92.81 80 LEU B C 1
ATOM 3160 O O . LEU B 1 80 ? 5.074 24.344 11.938 1 92.81 80 LEU B O 1
ATOM 3164 N N . GLU B 1 81 ? 6.816 22.984 11.742 1 95.56 81 GLU B N 1
ATOM 3165 C CA . GLU B 1 81 ? 7.414 23.828 10.711 1 95.56 81 GLU B CA 1
ATOM 3166 C C . GLU B 1 81 ? 6.711 23.641 9.367 1 95.56 81 GLU B C 1
ATOM 3168 O O . GLU B 1 81 ? 6.668 22.531 8.836 1 95.56 81 GLU B O 1
ATOM 3173 N N . ILE B 1 82 ? 6.234 24.719 8.844 1 96.62 82 ILE B N 1
ATOM 3174 C CA . ILE B 1 82 ? 5.527 24.688 7.57 1 96.62 82 ILE B CA 1
ATOM 3175 C C . ILE B 1 82 ? 6.516 24.891 6.422 1 96.62 82 ILE B C 1
ATOM 3177 O O . ILE B 1 82 ? 7.348 25.797 6.461 1 96.62 82 ILE B O 1
ATOM 3181 N N . LEU B 1 83 ? 6.359 24.016 5.434 1 96.31 83 LEU B N 1
ATOM 3182 C CA . LEU B 1 83 ? 7.305 24.062 4.324 1 96.31 83 LEU B CA 1
ATOM 3183 C C . LEU B 1 83 ? 6.656 24.688 3.09 1 96.31 83 LEU B C 1
ATOM 3185 O O . LEU B 1 83 ? 7.332 25.344 2.299 1 96.31 83 LEU B O 1
ATOM 3189 N N . ASN B 1 84 ? 5.461 24.406 2.916 1 96.38 84 ASN B N 1
ATOM 3190 C CA . ASN B 1 84 ? 4.727 24.922 1.763 1 96.38 84 ASN B CA 1
ATOM 3191 C C . ASN B 1 84 ? 3.223 24.922 2.012 1 96.38 84 ASN B C 1
ATOM 3193 O O . ASN B 1 84 ? 2.705 24.078 2.736 1 96.38 84 ASN B O 1
ATOM 3197 N N . ILE B 1 85 ? 2.553 25.922 1.377 1 96.56 85 ILE B N 1
ATOM 3198 C CA . ILE B 1 85 ? 1.099 26 1.441 1 96.56 85 ILE B CA 1
ATOM 3199 C C . ILE B 1 85 ? 0.526 26.141 0.032 1 96.56 85 ILE B C 1
ATOM 3201 O O . ILE B 1 85 ? 0.935 27.031 -0.726 1 96.56 85 ILE B O 1
ATOM 3205 N N . SER B 1 86 ? -0.345 25.234 -0.283 1 94.75 86 SER B N 1
ATOM 3206 C CA . SER B 1 86 ? -1.063 25.344 -1.55 1 94.75 86 SER B CA 1
ATOM 3207 C C . SER B 1 86 ? -2.514 25.75 -1.331 1 94.75 86 SER B C 1
ATOM 3209 O O . SER B 1 86 ? -3.182 25.25 -0.426 1 94.75 86 SER B O 1
ATOM 3211 N N . LEU B 1 87 ? -3 26.609 -2.184 1 93.56 87 LEU B N 1
ATOM 3212 C CA . LEU B 1 87 ? -4.383 27.062 -2.084 1 93.56 87 LEU B CA 1
ATOM 3213 C C . LEU B 1 87 ? -5.348 25.953 -2.531 1 93.56 87 LEU B C 1
ATOM 3215 O O . LEU B 1 87 ? -6.555 26.062 -2.312 1 93.56 87 LEU B O 1
ATOM 3219 N N . GLN B 1 88 ? -4.785 24.891 -3.039 1 90 88 GLN B N 1
ATOM 3220 C CA . GLN B 1 88 ? -5.609 23.766 -3.471 1 90 88 GLN B CA 1
ATOM 3221 C C . GLN B 1 88 ? -5.949 22.859 -2.299 1 90 88 GLN B C 1
ATOM 3223 O O . GLN B 1 88 ? -6.637 21.844 -2.471 1 90 88 GLN B O 1
ATOM 3228 N N . GLY B 1 89 ? -5.5 23.203 -1.151 1 94.69 89 GLY B N 1
ATOM 3229 C CA . GLY B 1 89 ? -6.023 22.516 0.016 1 94.69 89 GLY B CA 1
ATOM 3230 C C . GLY B 1 89 ? -4.98 21.688 0.732 1 94.69 89 GLY B C 1
ATOM 3231 O O . GLY B 1 89 ? -5.32 20.828 1.556 1 94.69 89 GLY B O 1
ATOM 3232 N N . GLN B 1 90 ? -3.717 21.938 0.411 1 96.25 90 GLN B N 1
ATOM 3233 C CA . GLN B 1 90 ? -2.695 21.109 1.054 1 96.25 90 GLN B CA 1
ATOM 3234 C C . GLN B 1 90 ? -1.566 21.984 1.611 1 96.25 90 GLN B C 1
ATOM 3236 O O . GLN B 1 90 ? -1.313 23.078 1.113 1 96.25 90 GLN B O 1
ATOM 3241 N N . LEU B 1 91 ? -1.046 21.547 2.67 1 96.44 91 LEU B N 1
ATOM 3242 C CA . LEU B 1 91 ? 0.184 22.125 3.186 1 96.44 91 LEU B CA 1
ATOM 3243 C C . LEU B 1 91 ? 1.178 21.047 3.592 1 96.44 91 LEU B C 1
ATOM 3245 O O . LEU B 1 91 ? 0.778 19.953 3.992 1 96.44 91 LEU B O 1
ATOM 3249 N N . THR B 1 92 ? 2.398 21.281 3.414 1 97.12 92 THR B N 1
ATOM 3250 C CA . THR B 1 92 ? 3.451 20.359 3.789 1 97.12 92 THR B CA 1
ATOM 3251 C C . THR B 1 92 ? 4.191 20.844 5.031 1 97.12 92 THR B C 1
ATOM 3253 O O . THR B 1 92 ? 4.395 22.047 5.207 1 97.12 92 THR B O 1
ATOM 3256 N N . PHE B 1 93 ? 4.551 19.969 5.852 1 96.81 93 PHE B N 1
ATOM 3257 C CA . PHE B 1 93 ? 5.273 20.328 7.066 1 96.81 93 PHE B CA 1
ATOM 3258 C C . PHE B 1 93 ? 6.371 19.312 7.363 1 96.81 93 PHE B C 1
ATOM 3260 O O . PHE B 1 93 ? 6.402 18.234 6.766 1 96.81 93 PHE B O 1
ATOM 3267 N N . SER B 1 94 ? 7.27 19.703 8.234 1 96.06 94 SER B N 1
ATOM 3268 C CA . SER B 1 94 ? 8.375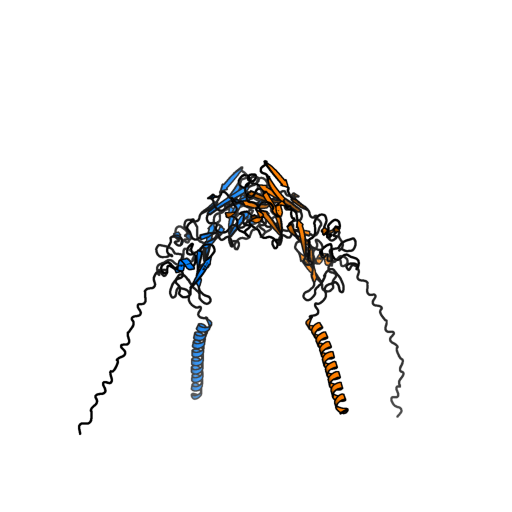 18.859 8.656 1 96.06 94 SER B CA 1
ATOM 3269 C C . SER B 1 94 ? 7.973 17.984 9.836 1 96.06 94 SER B C 1
ATOM 3271 O O . SER B 1 94 ? 7.445 18.469 10.836 1 96.06 94 SER B O 1
ATOM 3273 N N . SER B 1 95 ? 8.242 16.688 9.695 1 94.69 95 SER B N 1
ATOM 3274 C CA . SER B 1 95 ? 7.855 15.75 10.734 1 94.69 95 SER B CA 1
ATOM 3275 C C . SER B 1 95 ? 9.055 14.953 11.234 1 94.69 95 SER B C 1
ATOM 3277 O O . SER B 1 95 ? 9.938 14.594 10.445 1 94.69 95 SER B O 1
ATOM 3279 N N . PRO B 1 96 ? 9.008 14.688 12.492 1 93 96 PRO B N 1
ATOM 3280 C CA . PRO B 1 96 ? 10.094 13.875 13.039 1 93 96 PRO B CA 1
ATOM 3281 C C . PRO B 1 96 ? 9.984 12.398 12.664 1 93 96 PRO B C 1
ATOM 3283 O O . PRO B 1 96 ? 8.961 11.977 12.117 1 93 96 PRO B O 1
ATOM 3286 N N . VAL B 1 97 ? 11.109 11.664 13 1 95.19 97 VAL B N 1
ATOM 3287 C CA . VAL B 1 97 ? 11.234 10.242 12.695 1 95.19 97 VAL B CA 1
ATOM 3288 C C . VAL B 1 97 ? 11.398 9.453 13.992 1 95.19 97 VAL B C 1
ATOM 3290 O O . VAL B 1 97 ? 12.203 9.82 14.852 1 95.19 97 VAL B O 1
ATOM 3293 N N . ALA B 1 98 ? 10.539 8.43 14.117 1 95.88 98 ALA B N 1
ATOM 3294 C CA . ALA B 1 98 ? 10.734 7.504 15.234 1 95.88 98 ALA B CA 1
ATOM 3295 C C . ALA B 1 98 ? 11.914 6.57 14.961 1 95.88 98 ALA B C 1
ATOM 3297 O O . ALA B 1 98 ? 12.188 6.223 13.812 1 95.88 98 ALA B O 1
ATOM 3298 N N . LYS B 1 99 ? 12.602 6.137 16.016 1 94.38 99 LYS B N 1
ATOM 3299 C CA . LYS B 1 99 ? 13.742 5.25 15.797 1 94.38 99 LYS B CA 1
ATOM 3300 C C . LYS B 1 99 ? 13.914 4.273 16.953 1 94.38 99 LYS B C 1
ATOM 3302 O O . LYS B 1 99 ? 13.406 4.508 18.047 1 94.38 99 LYS B O 1
ATOM 3307 N N . ASP B 1 100 ? 14.422 3.209 16.703 1 94.81 100 ASP B N 1
ATOM 3308 C CA . ASP B 1 100 ? 14.875 2.164 17.609 1 94.81 100 ASP B CA 1
ATOM 3309 C C . ASP B 1 100 ? 16.234 1.624 17.188 1 94.81 100 ASP B C 1
ATOM 3311 O O . ASP B 1 100 ? 16.359 0.967 16.156 1 94.81 100 ASP B O 1
ATOM 3315 N N . CYS B 1 101 ? 17.219 1.988 18.047 1 91.94 101 CYS B N 1
ATOM 3316 C CA . CYS B 1 101 ? 18.594 1.602 17.703 1 91.94 101 CYS B CA 1
ATOM 3317 C C . CYS B 1 101 ? 19.234 0.807 18.844 1 91.94 101 CYS B C 1
ATOM 3319 O O . CYS B 1 101 ? 18.891 1.006 20 1 91.94 101 CYS B O 1
ATOM 3321 N N . TYR B 1 102 ? 20.031 -0.097 18.359 1 85.06 102 TYR B N 1
ATOM 3322 C CA . TYR B 1 102 ? 20.812 -0.867 19.328 1 85.06 102 TYR B CA 1
ATOM 3323 C C . TYR B 1 102 ? 22.297 -0.67 19.109 1 85.06 102 TYR B C 1
ATOM 3325 O O . TYR B 1 102 ? 22.781 -0.759 17.984 1 85.06 102 TYR B O 1
ATOM 3333 N N . ASN B 1 103 ? 22.891 -0.075 20.062 1 71.19 103 ASN B N 1
ATOM 3334 C CA . ASN B 1 103 ? 24.344 0.03 19.938 1 71.19 103 ASN B CA 1
ATOM 3335 C C . ASN B 1 103 ? 25.047 -1.196 20.516 1 71.19 103 ASN B C 1
ATOM 3337 O O . ASN B 1 103 ? 24.422 -2.014 21.188 1 71.19 103 ASN B O 1
ATOM 3341 N N . ARG B 1 104 ? 26.172 -1.388 20.031 1 61.69 104 ARG B N 1
ATOM 3342 C CA . ARG B 1 104 ? 27 -2.531 20.391 1 61.69 104 ARG B CA 1
ATOM 3343 C C . ARG B 1 104 ? 27.172 -2.633 21.906 1 61.69 104 ARG B C 1
ATOM 3345 O O . ARG B 1 104 ? 27.391 -3.721 22.438 1 61.69 104 ARG B O 1
ATOM 3352 N N . SER B 1 105 ? 27.062 -1.531 22.453 1 61.19 105 SER B N 1
ATOM 3353 C CA . SER B 1 105 ? 27.25 -1.592 23.906 1 61.19 105 SER B CA 1
ATOM 3354 C C . SER B 1 105 ? 25.984 -2.043 24.609 1 61.19 105 SER B C 1
ATOM 3356 O O . SER B 1 105 ? 25.953 -2.186 25.828 1 61.19 105 SER B O 1
ATOM 3358 N N . GLY B 1 106 ? 24.953 -2.348 23.906 1 59.69 106 GLY B N 1
ATOM 3359 C CA . GLY B 1 106 ? 23.719 -2.898 24.453 1 59.69 106 GLY B CA 1
ATOM 3360 C C . GLY B 1 106 ? 22.688 -1.841 24.766 1 59.69 106 GLY B C 1
ATOM 3361 O O . GLY B 1 106 ? 21.594 -2.156 25.266 1 59.69 106 GLY B O 1
ATOM 3362 N N . GLU B 1 107 ? 23.047 -0.622 24.609 1 64.12 107 GLU B N 1
ATOM 3363 C CA . GLU B 1 107 ? 22.062 0.388 24.969 1 64.12 107 GLU B CA 1
ATOM 3364 C C . GLU B 1 107 ? 21.109 0.671 23.812 1 64.12 107 GLU B C 1
ATOM 3366 O O . GLU B 1 107 ? 21.531 0.739 22.656 1 64.12 107 GLU B O 1
ATOM 3371 N N . THR B 1 108 ? 19.859 0.478 24.125 1 67.25 108 THR B N 1
ATOM 3372 C CA . THR B 1 108 ? 18.797 0.795 23.172 1 67.25 108 THR B CA 1
ATOM 3373 C C . THR B 1 108 ? 18.453 2.281 23.219 1 67.25 108 THR B C 1
ATOM 3375 O O . THR B 1 108 ? 18.297 2.85 24.312 1 67.25 108 THR B O 1
ATOM 3378 N N . GLU B 1 109 ? 18.734 2.895 22.062 1 81.5 109 GLU B N 1
ATOM 3379 C CA . GLU B 1 109 ? 18.25 4.262 21.906 1 81.5 109 GLU B CA 1
ATOM 3380 C C . GLU B 1 109 ? 17.062 4.316 20.953 1 81.5 109 GLU B C 1
ATOM 3382 O O . GLU B 1 109 ? 17.141 3.828 19.828 1 81.5 109 GLU B O 1
ATOM 3387 N N . GLY B 1 110 ? 15.875 4.59 21.547 1 84.25 110 GLY B N 1
ATOM 3388 C CA . GLY B 1 110 ? 14.695 4.73 20.719 1 84.25 110 GLY B CA 1
ATOM 3389 C C . GLY B 1 110 ? 13.68 5.707 21.281 1 84.25 110 GLY B C 1
ATOM 3390 O O . GLY B 1 110 ? 13.68 5.992 22.484 1 84.25 110 GLY B O 1
ATOM 3391 N N . TYR B 1 111 ? 13.039 6.383 20.391 1 88.75 111 TYR B N 1
ATOM 3392 C CA . TYR B 1 111 ? 11.938 7.227 20.859 1 88.75 111 TYR B CA 1
ATOM 3393 C C . TYR B 1 111 ? 10.758 7.148 19.891 1 88.75 111 TYR B C 1
ATOM 3395 O O . TYR B 1 111 ? 10.938 6.93 18.688 1 88.75 111 TYR B O 1
ATOM 3403 N N . ASP B 1 112 ? 9.641 7.219 20.484 1 93.06 112 ASP B N 1
ATOM 3404 C CA . ASP B 1 112 ? 8.375 7.359 19.766 1 93.06 112 ASP B CA 1
ATOM 3405 C C . ASP B 1 112 ? 8.117 8.812 19.391 1 93.06 112 ASP B C 1
ATOM 3407 O O . ASP B 1 112 ? 8.711 9.727 19.969 1 93.06 112 ASP B O 1
ATOM 3411 N N . VAL B 1 113 ? 7.363 8.953 18.375 1 93.31 113 VAL B N 1
ATOM 3412 C CA . VAL B 1 113 ? 7.039 10.305 17.922 1 93.31 113 VAL B CA 1
ATOM 3413 C C . VAL B 1 113 ? 5.523 10.461 17.812 1 93.31 113 VAL B C 1
ATOM 3415 O O . VAL B 1 113 ? 4.82 9.508 17.469 1 93.31 113 VAL B O 1
ATOM 3418 N N . SER B 1 114 ? 5.133 11.695 18.141 1 92.44 114 SER B N 1
ATOM 3419 C CA . SER B 1 114 ? 3.707 12 18.031 1 92.44 114 SER B CA 1
ATOM 3420 C C . SER B 1 114 ? 3.469 13.219 17.141 1 92.44 114 SER B C 1
ATOM 3422 O O . SER B 1 114 ? 4.324 14.102 17.047 1 92.44 114 SER B O 1
ATOM 3424 N N . ILE B 1 115 ? 2.42 13.125 16.438 1 91.5 115 ILE B N 1
ATOM 3425 C CA . ILE B 1 115 ? 1.857 14.281 15.758 1 91.5 115 ILE B CA 1
ATOM 3426 C C . ILE B 1 115 ? 0.496 14.625 16.359 1 91.5 115 ILE B C 1
ATOM 3428 O O . ILE B 1 115 ? -0.386 13.766 16.438 1 91.5 115 ILE B O 1
ATOM 3432 N N . GLU B 1 116 ? 0.425 15.852 16.766 1 89.56 116 GLU B N 1
ATOM 3433 C CA . GLU B 1 116 ? -0.804 16.297 17.406 1 89.56 116 GLU B CA 1
ATOM 3434 C C . GLU B 1 116 ? -1.356 17.547 16.75 1 89.56 116 GLU B C 1
ATOM 3436 O O . GLU B 1 116 ? -0.748 18.625 16.828 1 89.56 116 GLU B O 1
ATOM 3441 N N . LEU B 1 117 ? -2.477 17.266 16.156 1 89.12 117 LEU B N 1
ATOM 3442 C CA . LEU B 1 117 ? -3.225 18.406 15.617 1 89.12 117 LEU B CA 1
ATOM 3443 C C . LEU B 1 117 ? -4.43 18.719 16.5 1 89.12 117 LEU B C 1
ATOM 3445 O O . LEU B 1 117 ? -5.008 17.812 17.109 1 89.12 117 LEU B O 1
ATOM 3449 N N . ASP B 1 118 ? -4.695 19.984 16.641 1 85.69 118 ASP B N 1
ATOM 3450 C CA . ASP B 1 118 ? -5.895 20.375 17.375 1 85.69 118 ASP B CA 1
ATOM 3451 C C . ASP B 1 118 ? -7.145 19.75 16.75 1 85.69 118 ASP B C 1
ATOM 3453 O O . ASP B 1 118 ? -7.344 19.812 15.539 1 85.69 118 ASP B O 1
ATOM 3457 N N . ASP B 1 119 ? -8 19.156 17.609 1 84.88 119 ASP B N 1
ATOM 3458 C CA . ASP B 1 119 ? -9.195 18.469 17.141 1 84.88 119 ASP B CA 1
ATOM 3459 C C . ASP B 1 119 ? -10.133 19.406 16.406 1 84.88 119 ASP B C 1
ATOM 3461 O O . ASP B 1 119 ? -10.852 19 15.492 1 84.88 119 ASP B O 1
ATOM 3465 N N . ASP B 1 120 ? -10.055 20.641 16.766 1 86.38 120 ASP B N 1
ATOM 3466 C CA . ASP B 1 120 ? -10.969 21.609 16.172 1 86.38 120 ASP B CA 1
ATOM 3467 C C . ASP B 1 120 ? -10.383 22.219 14.898 1 86.38 120 ASP B C 1
ATOM 3469 O O . ASP B 1 120 ? -11.086 22.891 14.148 1 86.38 120 ASP B O 1
ATOM 3473 N N . ALA B 1 121 ? -9.094 21.938 14.734 1 88.81 121 ALA B N 1
ATOM 3474 C CA . ALA B 1 121 ? -8.477 22.484 13.523 1 88.81 121 ALA B CA 1
ATOM 3475 C C . ALA B 1 121 ? -9.031 21.797 12.273 1 88.81 121 ALA B C 1
ATOM 3477 O O . ALA B 1 121 ? -9.25 20.594 12.266 1 88.81 121 ALA B O 1
ATOM 3478 N N . PRO B 1 122 ? -9.312 22.625 11.281 1 91.31 122 PRO B N 1
ATOM 3479 C CA . PRO B 1 122 ? -9.836 22.031 10.047 1 91.31 122 PRO B CA 1
ATOM 3480 C C . PRO B 1 122 ? -8.734 21.422 9.18 1 91.31 122 PRO B C 1
ATOM 3482 O O . PRO B 1 122 ? -8.703 21.641 7.969 1 91.31 122 PRO B O 1
ATOM 3485 N N . PHE B 1 123 ? -7.836 20.719 9.828 1 92.69 123 PHE B N 1
ATOM 3486 C CA . PHE B 1 123 ? -6.707 20.047 9.203 1 92.69 123 PHE B CA 1
ATOM 3487 C C . PHE B 1 123 ? -6.734 18.547 9.492 1 92.69 123 PHE B C 1
ATOM 3489 O O . PHE B 1 123 ? -7.152 18.141 10.578 1 92.69 123 PHE B O 1
ATOM 3496 N N . THR B 1 124 ? -6.367 17.75 8.531 1 93.38 124 THR B N 1
ATOM 3497 C CA . THR B 1 124 ? -6.148 16.328 8.711 1 93.38 124 THR B CA 1
ATOM 3498 C C . THR B 1 124 ? -4.91 15.867 7.945 1 93.38 124 THR B C 1
ATOM 3500 O O . THR B 1 124 ? -4.52 16.484 6.957 1 93.38 124 THR B O 1
ATOM 3503 N N . LEU B 1 125 ? -4.371 14.797 8.453 1 94.69 125 LEU B N 1
ATOM 3504 C CA . LEU B 1 125 ? -3.328 14.18 7.645 1 94.69 125 LEU B CA 1
ATOM 3505 C C . LEU B 1 125 ? -3.893 13.68 6.316 1 94.69 125 LEU B C 1
ATOM 3507 O O . LEU B 1 125 ? -4.98 13.102 6.277 1 94.69 125 LEU B O 1
ATOM 3511 N N . SER B 1 126 ? -3.137 14.016 5.273 1 96.12 126 SER B N 1
ATOM 3512 C CA . SER B 1 126 ? -3.611 13.602 3.955 1 96.12 126 SER B CA 1
ATOM 3513 C C . SER B 1 126 ? -3.459 12.094 3.764 1 96.12 126 SER B C 1
ATOM 3515 O O . SER B 1 126 ? -2.346 11.594 3.59 1 96.12 126 SER B O 1
ATOM 3517 N N . SER B 1 127 ? -4.539 11.359 3.646 1 92.56 127 SER B N 1
ATOM 3518 C CA . SER B 1 127 ? -4.477 9.914 3.484 1 92.56 127 SER B CA 1
ATOM 3519 C C . SER B 1 127 ? -4.125 9.531 2.051 1 92.56 127 SER B C 1
ATOM 3521 O O . SER B 1 127 ? -3.754 8.391 1.78 1 92.56 127 SER B O 1
ATOM 3523 N N . THR B 1 128 ? -4.223 10.484 1.159 1 92.25 128 THR B N 1
ATOM 3524 C CA . THR B 1 128 ? -3.955 10.188 -0.245 1 92.25 128 THR B CA 1
ATOM 3525 C C . THR B 1 128 ? -2.504 10.508 -0.595 1 92.25 128 THR B C 1
ATOM 3527 O O . THR B 1 128 ? -1.938 9.914 -1.516 1 92.25 128 THR B O 1
ATOM 3530 N N . ARG B 1 129 ? -1.928 11.352 0.16 1 96.5 129 ARG B N 1
ATOM 3531 C CA . ARG B 1 129 ? -0.591 11.797 -0.224 1 96.5 129 ARG B CA 1
ATOM 3532 C C . ARG B 1 129 ? 0.449 11.344 0.795 1 96.5 129 ARG B C 1
ATOM 3534 O O . ARG B 1 129 ? 1.65 11.375 0.522 1 96.5 129 ARG B O 1
ATOM 3541 N N . THR B 1 130 ? -0.036 10.961 1.882 1 96.12 130 THR B N 1
ATOM 3542 C CA . THR B 1 130 ? 0.873 10.578 2.955 1 96.12 130 THR B CA 1
ATOM 3543 C C . THR B 1 130 ? 0.851 9.062 3.17 1 96.12 130 THR B C 1
ATOM 3545 O O . THR B 1 130 ? -0.216 8.445 3.154 1 96.12 130 THR B O 1
ATOM 3548 N N . ILE B 1 131 ? 2.078 8.492 3.365 1 95.88 131 ILE B N 1
ATOM 3549 C CA . ILE B 1 131 ? 2.191 7.078 3.707 1 95.88 131 ILE B CA 1
ATOM 3550 C C . ILE B 1 131 ? 3.008 6.922 4.988 1 95.88 131 ILE B C 1
ATOM 3552 O O . ILE B 1 131 ? 3.805 7.797 5.336 1 95.88 131 ILE B O 1
ATOM 3556 N N . PHE B 1 132 ? 2.648 5.867 5.672 1 96.69 132 PHE B N 1
ATOM 3557 C CA . PHE B 1 132 ? 3.471 5.438 6.793 1 96.69 132 PHE B CA 1
ATOM 3558 C C . PHE B 1 132 ? 4.547 4.461 6.336 1 96.69 132 PHE B C 1
ATOM 3560 O O . PHE B 1 132 ? 4.242 3.43 5.73 1 96.69 132 PHE B O 1
ATOM 3567 N N . ALA B 1 133 ? 5.832 4.773 6.602 1 97.25 133 ALA B N 1
ATOM 3568 C CA . ALA B 1 133 ? 6.93 3.932 6.141 1 97.25 133 ALA B CA 1
ATOM 3569 C C . ALA B 1 133 ? 7.871 3.582 7.289 1 97.25 133 ALA B C 1
ATOM 3571 O O . ALA B 1 133 ? 7.965 4.32 8.273 1 97.25 133 ALA B O 1
ATOM 3572 N N . ALA B 1 134 ? 8.5 2.479 7.133 1 97.44 134 ALA B N 1
ATOM 3573 C CA . ALA B 1 134 ? 9.555 2.08 8.062 1 97.44 134 ALA B CA 1
ATOM 3574 C C . ALA B 1 134 ? 10.75 1.499 7.32 1 97.44 134 ALA B C 1
ATOM 3576 O O . ALA B 1 134 ? 10.586 0.81 6.309 1 97.44 134 ALA B O 1
ATOM 3577 N N . ILE B 1 135 ? 11.891 1.817 7.816 1 97.12 135 ILE B N 1
ATOM 3578 C CA . ILE B 1 135 ? 13.141 1.335 7.25 1 97.12 135 ILE B CA 1
ATOM 3579 C C . ILE B 1 135 ? 13.914 0.543 8.305 1 97.12 135 ILE B C 1
ATOM 3581 O O . ILE B 1 135 ? 14.102 1.015 9.422 1 97.12 135 ILE B O 1
ATOM 3585 N N . GLY B 1 136 ? 14.305 -0.615 7.891 1 96.31 136 GLY B N 1
ATOM 3586 C CA . GLY B 1 136 ? 15.109 -1.459 8.766 1 96.31 136 GLY B CA 1
ATOM 3587 C C . GLY B 1 136 ? 15.008 -2.934 8.422 1 96.31 136 GLY B C 1
ATOM 3588 O O . GLY B 1 136 ? 14.047 -3.365 7.785 1 96.31 136 GLY B O 1
ATOM 3589 N N . CYS B 1 137 ? 15.938 -3.701 8.883 1 94.81 137 CYS B N 1
ATOM 3590 C CA . CYS B 1 137 ? 15.977 -5.125 8.562 1 94.81 137 CYS B CA 1
ATOM 3591 C C . CYS B 1 137 ? 15.523 -5.961 9.758 1 94.81 137 CYS B C 1
ATOM 3593 O O . CYS B 1 137 ? 15.648 -7.184 9.75 1 94.81 137 CYS B O 1
ATOM 3595 N N . ASP B 1 138 ? 15.062 -5.375 10.758 1 94.12 138 ASP B N 1
ATOM 3596 C CA . ASP B 1 138 ? 14.477 -5.969 11.961 1 94.12 138 ASP B CA 1
ATOM 3597 C C . ASP B 1 138 ? 13.477 -5.012 12.609 1 94.12 138 ASP B C 1
ATOM 3599 O O . ASP B 1 138 ? 13.688 -4.555 13.734 1 94.12 138 ASP B O 1
ATOM 3603 N N . SER B 1 139 ? 12.383 -4.793 11.891 1 95.38 139 SER B N 1
ATOM 3604 C CA . SER B 1 139 ? 11.578 -3.641 12.273 1 95.38 139 SER B CA 1
ATOM 3605 C C . SER B 1 139 ? 10.094 -3.996 12.305 1 95.38 139 SER B C 1
ATOM 3607 O O . SER B 1 139 ? 9.555 -4.531 11.328 1 95.38 139 SER B O 1
ATOM 3609 N N . GLN B 1 140 ? 9.469 -3.719 13.375 1 94.44 140 GLN B N 1
ATOM 3610 C CA . GLN B 1 140 ? 8.023 -3.645 13.531 1 94.44 140 GLN B CA 1
ATOM 3611 C C . GLN B 1 140 ? 7.562 -2.205 13.742 1 94.44 140 GLN B C 1
ATOM 3613 O O . GLN B 1 140 ? 7.859 -1.604 14.781 1 94.44 140 GLN B O 1
ATOM 3618 N N . ALA B 1 141 ? 6.84 -1.726 12.781 1 96.75 141 ALA B N 1
ATOM 3619 C CA . ALA B 1 141 ? 6.434 -0.325 12.859 1 96.75 141 ALA B CA 1
ATOM 3620 C C . ALA B 1 141 ? 4.934 -0.201 13.102 1 96.75 141 ALA B C 1
ATOM 3622 O O . ALA B 1 141 ? 4.133 -0.875 12.453 1 96.75 141 ALA B O 1
ATOM 3623 N N . TYR B 1 142 ? 4.617 0.718 14.016 1 94 142 TYR B N 1
ATOM 3624 C CA . TYR B 1 142 ? 3.23 0.903 14.438 1 94 142 TYR B CA 1
ATO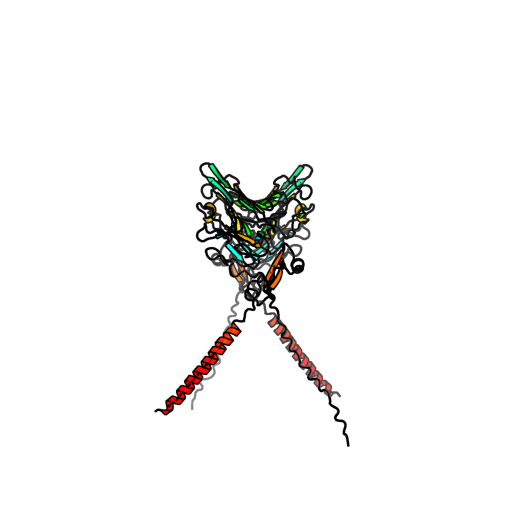M 3625 C C . TYR B 1 142 ? 2.824 2.369 14.336 1 94 142 TYR B C 1
ATOM 3627 O O . TYR B 1 142 ? 3.627 3.262 14.625 1 94 142 TYR B O 1
ATOM 3635 N N . ILE B 1 143 ? 1.664 2.529 13.969 1 93.44 143 ILE B N 1
ATOM 3636 C CA . ILE B 1 143 ? 1.053 3.846 14.125 1 93.44 143 ILE B CA 1
ATOM 3637 C C . ILE B 1 143 ? -0.271 3.713 14.875 1 93.44 143 ILE B C 1
ATOM 3639 O O . ILE B 1 143 ? -1.015 2.75 14.672 1 93.44 143 ILE B O 1
ATOM 3643 N N . TYR B 1 144 ? -0.501 4.625 15.703 1 90.31 144 TYR B N 1
ATOM 3644 C CA . TYR B 1 144 ? -1.733 4.715 16.484 1 90.31 144 TYR B CA 1
ATOM 3645 C C . TYR B 1 144 ? -2.533 5.953 16.094 1 90.31 144 TYR B C 1
ATOM 3647 O O . TYR B 1 144 ? -2.344 7.027 16.672 1 90.31 144 TYR B O 1
ATOM 3655 N N . PRO B 1 145 ? -3.391 5.832 15.023 1 79.75 145 PRO B N 1
ATOM 3656 C CA . PRO B 1 145 ? -4.027 7.02 14.445 1 79.75 145 PRO B CA 1
ATOM 3657 C C . PRO B 1 145 ? -5.051 7.656 15.383 1 79.75 145 PRO B C 1
ATOM 3659 O O . PRO B 1 145 ? -5.414 8.82 15.211 1 79.75 145 PRO B O 1
ATOM 3662 N N . PHE B 1 146 ? -5.609 6.926 16.297 1 72.88 146 PHE B N 1
ATOM 3663 C CA . PHE B 1 146 ? -6.578 7.484 17.234 1 72.88 146 PHE B CA 1
ATOM 3664 C C . PHE B 1 146 ? -6.148 7.227 18.672 1 72.88 146 PHE B C 1
ATOM 3666 O O . PHE B 1 146 ? -6.523 6.215 19.266 1 72.88 146 PHE B O 1
ATOM 3673 N N . ILE B 1 147 ? -5.359 8.18 19.062 1 62.19 147 ILE B N 1
ATOM 3674 C CA . ILE B 1 147 ? -4.652 8.031 20.328 1 62.19 147 ILE B CA 1
ATOM 3675 C C . ILE B 1 147 ? -5.605 7.504 21.391 1 62.19 147 ILE B C 1
ATOM 3677 O O . ILE B 1 147 ? -5.223 6.68 22.219 1 62.19 147 ILE B O 1
ATOM 3681 N N . ASP B 1 148 ? -6.781 7.832 21.312 1 62.28 148 ASP B N 1
ATOM 3682 C CA . ASP B 1 148 ? -7.719 7.449 22.359 1 62.28 148 ASP B CA 1
ATOM 3683 C C . ASP B 1 148 ? -8.164 6 22.203 1 62.28 148 ASP B C 1
ATOM 3685 O O . ASP B 1 148 ? -8.758 5.422 23.125 1 62.28 148 ASP B O 1
ATOM 3689 N N . ARG B 1 149 ? -7.906 5.355 21.125 1 63.88 149 ARG B N 1
ATOM 3690 C CA . ARG B 1 149 ? -8.523 4.055 20.875 1 63.88 149 ARG B CA 1
ATOM 3691 C C . ARG B 1 149 ? -7.488 2.938 20.953 1 63.88 149 ARG B C 1
ATOM 3693 O O . ARG B 1 149 ? -7.84 1.767 21.094 1 63.88 149 ARG B O 1
ATOM 3700 N N . ASN B 1 150 ? -6.328 3.119 21.281 1 65.19 150 ASN B N 1
ATOM 3701 C CA . ASN B 1 150 ? -5.246 2.145 21.375 1 65.19 150 ASN B CA 1
ATOM 3702 C C . ASN B 1 150 ? -5.211 1.229 20.156 1 65.19 150 ASN B C 1
ATOM 3704 O O . ASN B 1 150 ? -4.715 0.104 20.219 1 65.19 150 ASN B O 1
ATOM 3708 N N . ASP B 1 151 ? -5.848 1.502 19.078 1 76.75 151 ASP B N 1
ATOM 3709 C CA . ASP B 1 151 ? -5.793 0.748 17.828 1 76.75 151 ASP B CA 1
ATOM 3710 C C . ASP B 1 151 ? -4.52 1.064 17.062 1 76.75 151 ASP B C 1
ATOM 3712 O O . ASP B 1 151 ? -4.148 2.232 16.906 1 76.75 151 ASP B O 1
ATOM 3716 N N . ALA B 1 152 ? -3.807 -0.046 16.766 1 84.69 152 ALA B N 1
ATOM 3717 C CA . ALA B 1 152 ? -2.557 0.163 16.031 1 84.69 152 ALA B CA 1
ATOM 3718 C C . ALA B 1 152 ? -2.635 -0.417 14.625 1 84.69 152 ALA B C 1
ATOM 3720 O O . ALA B 1 152 ? -3.326 -1.41 14.398 1 84.69 152 ALA B O 1
ATOM 3721 N N . THR B 1 153 ? -2.154 0.289 13.703 1 88.56 153 THR B N 1
ATOM 3722 C CA . THR B 1 153 ? -1.839 -0.238 12.383 1 88.56 153 THR B CA 1
ATOM 3723 C C . THR B 1 153 ? -0.353 -0.077 12.078 1 88.56 153 THR B C 1
ATOM 3725 O O . THR B 1 153 ? 0.39 0.503 12.875 1 88.56 153 THR B O 1
ATOM 3728 N N . GLY B 1 154 ? 0.061 -0.748 11.016 1 94.44 154 GLY B N 1
ATOM 3729 C CA . GLY B 1 154 ? 1.478 -0.635 10.703 1 94.44 154 GLY B CA 1
ATOM 3730 C C . GLY B 1 154 ? 1.951 -1.664 9.695 1 94.44 154 GLY B C 1
ATOM 3731 O O . GLY B 1 154 ? 1.152 -2.199 8.922 1 94.44 154 GLY B O 1
ATOM 3732 N N . CYS B 1 155 ? 3.264 -1.771 9.641 1 95.12 155 CYS B N 1
ATOM 3733 C CA . CYS B 1 155 ? 3.91 -2.668 8.688 1 95.12 155 CYS B CA 1
ATOM 3734 C C . CYS B 1 155 ? 5.188 -3.258 9.273 1 95.12 155 CYS B C 1
ATOM 3736 O O . CYS B 1 155 ? 5.641 -2.834 10.344 1 95.12 155 CYS B O 1
ATOM 3738 N N . LEU B 1 156 ? 5.672 -4.25 8.609 1 94.56 156 LEU B N 1
ATOM 3739 C CA . LEU B 1 156 ? 6.848 -4.973 9.078 1 94.56 156 LEU B CA 1
ATOM 3740 C C . LEU B 1 156 ? 7.906 -5.051 7.98 1 94.56 156 LEU B C 1
ATOM 3742 O O . LEU B 1 156 ? 7.582 -5.234 6.809 1 94.56 156 LEU B O 1
ATOM 3746 N N . SER B 1 157 ? 9.156 -4.941 8.391 1 94.94 157 SER B N 1
ATOM 3747 C CA . SER B 1 157 ? 10.266 -5.043 7.449 1 94.94 157 SER B CA 1
ATOM 3748 C C . SER B 1 157 ? 11.414 -5.863 8.031 1 94.94 157 SER B C 1
ATOM 3750 O O . SER B 1 157 ? 11.828 -5.637 9.164 1 94.94 157 SER B O 1
ATOM 3752 N N . THR B 1 158 ? 11.906 -6.812 7.246 1 93.38 158 THR B N 1
ATOM 3753 C CA . THR B 1 158 ? 13.039 -7.629 7.652 1 93.38 158 THR B CA 1
ATOM 3754 C C . THR B 1 158 ? 13.984 -7.863 6.477 1 93.38 158 THR B C 1
ATOM 3756 O O . THR B 1 158 ? 13.586 -7.734 5.316 1 93.38 158 THR B O 1
ATOM 3759 N N . CYS B 1 159 ? 15.203 -8.086 6.742 1 91.56 159 CYS B N 1
ATOM 3760 C CA . CYS B 1 159 ? 16.172 -8.562 5.77 1 91.56 159 CYS B CA 1
ATOM 3761 C C . CYS B 1 159 ? 17.406 -9.133 6.465 1 91.56 159 CYS B C 1
ATOM 3763 O O . CYS B 1 159 ? 17.703 -8.766 7.602 1 91.56 159 CYS B O 1
ATOM 3765 N N . GLN B 1 160 ? 18.078 -10.023 5.852 1 88.5 160 GLN B N 1
ATOM 3766 C CA . GLN B 1 160 ? 19.234 -10.664 6.457 1 88.5 160 GLN B CA 1
ATOM 3767 C C . GLN B 1 160 ? 20.531 -10.047 5.945 1 88.5 160 GLN B C 1
ATOM 3769 O O . GLN B 1 160 ? 21.609 -10.352 6.453 1 88.5 160 GLN B O 1
ATOM 3774 N N . GLY B 1 161 ? 20.438 -9.289 4.945 1 87.81 161 GLY B N 1
ATOM 3775 C CA . GLY B 1 161 ? 21.594 -8.633 4.367 1 87.81 161 GLY B CA 1
ATOM 3776 C C . GLY B 1 161 ? 21.234 -7.609 3.305 1 87.81 161 GLY B C 1
ATOM 3777 O O . GLY B 1 161 ? 20.125 -7.617 2.781 1 87.81 161 GLY B O 1
ATOM 3778 N N . MET B 1 162 ? 22.25 -6.883 2.969 1 86.38 162 MET B N 1
ATOM 3779 C CA . MET B 1 162 ? 22.031 -5.789 2.027 1 86.38 162 MET B CA 1
ATOM 3780 C C . MET B 1 162 ? 21.812 -6.324 0.616 1 86.38 162 MET B C 1
ATOM 3782 O O . MET B 1 162 ? 21.141 -5.68 -0.2 1 86.38 162 MET B O 1
ATOM 3786 N N . GLY B 1 163 ? 22.297 -7.461 0.379 1 83.56 163 GLY B N 1
ATOM 3787 C CA . GLY B 1 163 ? 22.188 -8.039 -0.95 1 83.56 163 GLY B CA 1
ATOM 3788 C C . GLY B 1 163 ? 20.766 -8.398 -1.341 1 83.56 163 GLY B C 1
ATOM 3789 O O . GLY B 1 163 ? 20.469 -8.562 -2.525 1 83.56 163 GLY B O 1
ATOM 3790 N N . MET B 1 164 ? 19.922 -8.438 -0.447 1 81.81 164 MET B N 1
ATOM 3791 C CA . MET B 1 164 ? 18.531 -8.844 -0.708 1 81.81 164 MET B CA 1
ATOM 3792 C C . MET B 1 164 ? 17.641 -7.633 -0.943 1 81.81 164 MET B C 1
ATOM 3794 O O . MET B 1 164 ? 16.484 -7.773 -1.34 1 81.81 164 MET B O 1
ATOM 3798 N N . VAL B 1 165 ? 18.234 -6.527 -0.662 1 88.81 165 VAL B N 1
ATOM 3799 C CA . VAL B 1 165 ? 17.438 -5.309 -0.673 1 88.81 165 VAL B CA 1
ATOM 3800 C C . VAL B 1 165 ? 17.531 -4.641 -2.043 1 88.81 165 VAL B C 1
ATOM 3802 O O . VAL B 1 165 ? 18.609 -4.617 -2.656 1 88.81 165 VAL B O 1
ATOM 3805 N N . GLU B 1 166 ? 16.422 -4.227 -2.469 1 89.12 166 GLU B N 1
ATOM 3806 C CA . GLU B 1 166 ? 16.359 -3.572 -3.771 1 89.12 166 GLU B CA 1
ATOM 3807 C C . GLU B 1 166 ? 15.961 -2.104 -3.629 1 89.12 166 GLU B C 1
ATOM 3809 O O . GLU B 1 166 ? 15.031 -1.771 -2.896 1 89.12 166 GLU B O 1
ATOM 3814 N N . ASN B 1 167 ? 16.734 -1.288 -4.383 1 91.94 167 ASN B N 1
ATOM 3815 C CA . ASN B 1 167 ? 16.375 0.125 -4.41 1 91.94 167 ASN B CA 1
ATOM 3816 C C . ASN B 1 167 ? 14.953 0.33 -4.926 1 91.94 167 ASN B C 1
ATOM 3818 O O . ASN B 1 167 ? 14.492 -0.399 -5.809 1 91.94 167 ASN B O 1
ATOM 3822 N N . LYS B 1 168 ? 14.25 1.288 -4.344 1 91.88 168 LYS B N 1
ATOM 3823 C CA . LYS B 1 168 ? 12.938 1.764 -4.773 1 91.88 168 LYS B CA 1
ATOM 3824 C C . LYS B 1 168 ? 11.852 0.736 -4.465 1 91.88 168 LYS B C 1
ATOM 3826 O O . LYS B 1 168 ? 10.711 0.868 -4.93 1 91.88 168 LYS B O 1
ATOM 3831 N N . SER B 1 169 ? 12.273 -0.314 -3.777 1 90.94 169 SER B N 1
ATOM 3832 C CA . SER B 1 169 ? 11.305 -1.312 -3.344 1 90.94 169 SER B CA 1
ATOM 3833 C C . SER B 1 169 ? 11.031 -1.204 -1.847 1 90.94 169 SER B C 1
ATOM 3835 O O . SER B 1 169 ? 11.953 -1.325 -1.032 1 90.94 169 SER B O 1
ATOM 3837 N N . CYS B 1 170 ? 9.797 -0.997 -1.534 1 95.12 170 CYS B N 1
ATOM 3838 C CA . CYS B 1 170 ? 9.406 -0.912 -0.131 1 95.12 170 CYS B CA 1
ATOM 3839 C C . CYS B 1 170 ? 8.273 -1.882 0.179 1 95.12 170 CYS B C 1
ATOM 3841 O O . CYS B 1 170 ? 7.176 -1.463 0.554 1 95.12 170 CYS B O 1
ATOM 3843 N N . SER B 1 171 ? 8.68 -3.121 0.053 1 91.31 171 SER B N 1
ATOM 3844 C CA . SER B 1 171 ? 7.668 -4.172 0.099 1 91.31 171 SER B CA 1
ATOM 3845 C C . SER B 1 171 ? 7.953 -5.168 1.215 1 91.31 171 SER B C 1
ATOM 3847 O O . SER B 1 171 ? 7.605 -6.348 1.107 1 91.31 171 SER B O 1
ATOM 3849 N N . GLY B 1 172 ? 8.758 -4.691 2.193 1 92.81 172 GLY B N 1
ATOM 3850 C CA . GLY B 1 172 ? 8.914 -5.535 3.367 1 92.81 172 GLY B CA 1
ATOM 3851 C C . GLY B 1 172 ? 10.336 -6.039 3.549 1 92.81 172 GLY B C 1
ATOM 3852 O O . GLY B 1 172 ? 10.656 -6.648 4.574 1 92.81 172 GLY B O 1
ATOM 3853 N N . ILE B 1 173 ? 11.125 -5.871 2.537 1 92.56 173 ILE B N 1
ATOM 3854 C CA . ILE B 1 173 ? 12.531 -6.238 2.646 1 92.56 173 ILE B CA 1
ATOM 3855 C C . ILE B 1 173 ? 13.383 -4.98 2.795 1 92.56 173 ILE B C 1
ATOM 3857 O O . ILE B 1 173 ? 13.695 -4.312 1.805 1 92.56 173 ILE B O 1
ATOM 3861 N N . GLY B 1 174 ? 13.75 -4.688 4.031 1 95.06 174 GLY B N 1
ATOM 3862 C CA . GLY B 1 174 ? 14.531 -3.498 4.312 1 95.06 174 GLY B CA 1
ATOM 3863 C C . GLY B 1 174 ? 13.688 -2.242 4.43 1 95.06 174 GLY B C 1
ATOM 3864 O O . GLY B 1 174 ? 14.133 -1.241 4.996 1 95.06 174 GLY B O 1
ATOM 3865 N N . CYS B 1 175 ? 12.523 -2.289 3.875 1 96.62 175 CYS B N 1
ATOM 3866 C CA . CYS B 1 175 ? 11.578 -1.181 3.91 1 96.62 175 CYS B CA 1
ATOM 3867 C C . CYS B 1 175 ? 10.148 -1.684 3.783 1 96.62 175 CYS B C 1
ATOM 3869 O O . CYS B 1 175 ? 9.867 -2.576 2.982 1 96.62 175 CYS B O 1
ATOM 3871 N N . CYS B 1 176 ? 9.234 -1.109 4.543 1 96.75 176 CYS B N 1
ATOM 3872 C CA . CYS B 1 176 ? 7.812 -1.412 4.41 1 96.75 176 CYS B CA 1
ATOM 3873 C C . CYS B 1 176 ? 6.977 -0.141 4.477 1 96.75 176 CYS B C 1
ATOM 3875 O O . CYS B 1 176 ? 7.473 0.914 4.879 1 96.75 176 CYS B O 1
ATOM 3877 N N . GLN B 1 177 ? 5.758 -0.294 4.051 1 95.75 177 GLN B N 1
ATOM 3878 C CA . GLN B 1 177 ? 4.883 0.872 4.09 1 95.75 177 GLN B CA 1
ATOM 3879 C C . GLN B 1 177 ? 3.424 0.459 4.27 1 95.75 177 GLN B C 1
ATOM 3881 O O . GLN B 1 177 ? 3.059 -0.684 3.988 1 95.75 177 GLN B O 1
ATOM 3886 N N . ALA B 1 178 ? 2.664 1.395 4.746 1 94.06 178 ALA B N 1
ATOM 3887 C CA . ALA B 1 178 ? 1.225 1.235 4.934 1 94.06 178 ALA B CA 1
ATOM 3888 C C . ALA B 1 178 ? 0.492 2.553 4.703 1 94.06 178 ALA B C 1
ATOM 3890 O O . ALA B 1 178 ? 1.058 3.629 4.91 1 94.06 178 ALA B O 1
ATOM 3891 N N . SER B 1 179 ? -0.755 2.385 4.281 1 91.94 179 SER B N 1
ATOM 3892 C CA . SER B 1 179 ? -1.593 3.574 4.168 1 91.94 179 SER B CA 1
ATOM 3893 C C . SER B 1 179 ? -2.125 4.004 5.531 1 91.94 179 SER B C 1
ATOM 3895 O O . SER B 1 179 ? -2.158 3.209 6.473 1 91.94 179 SER B O 1
ATOM 3897 N N . ILE B 1 180 ? -2.504 5.234 5.57 1 91.38 180 ILE B N 1
ATOM 3898 C CA . ILE B 1 180 ? -3.111 5.719 6.805 1 91.38 180 ILE B CA 1
ATOM 3899 C C . ILE B 1 180 ? -4.605 5.957 6.586 1 91.38 180 ILE B C 1
ATOM 3901 O O . ILE B 1 180 ? -5.023 6.34 5.488 1 91.38 180 ILE B O 1
ATOM 3905 N N . PRO B 1 181 ? -5.352 5.781 7.605 1 87.75 181 PRO B N 1
ATOM 3906 C CA . PRO B 1 181 ? -6.785 6.039 7.457 1 87.75 181 PRO B CA 1
ATOM 3907 C C . PRO B 1 181 ? -7.098 7.516 7.223 1 87.75 181 PRO B C 1
ATOM 3909 O O . PRO B 1 181 ? -6.305 8.383 7.594 1 87.75 181 PRO B O 1
ATOM 3912 N N . SER B 1 182 ? -8.266 7.723 6.707 1 86.62 182 SER B N 1
ATOM 3913 C CA . SER B 1 182 ? -8.711 9.094 6.504 1 86.62 182 SER B CA 1
ATOM 3914 C C . SER B 1 182 ? -9.133 9.742 7.82 1 86.62 182 SER B C 1
ATOM 3916 O O . SER B 1 182 ? -9.57 9.047 8.742 1 86.62 182 SER B O 1
ATOM 3918 N N . GLY B 1 183 ? -8.891 11.055 7.859 1 85.5 183 GLY B N 1
ATOM 3919 C CA . GLY B 1 183 ? -9.422 11.828 8.969 1 85.5 183 GLY B CA 1
ATOM 3920 C C . GLY B 1 183 ? -8.508 11.836 10.18 1 85.5 183 GLY B C 1
ATOM 3921 O O . GLY B 1 183 ? -8.883 12.328 11.242 1 85.5 183 GLY B O 1
ATOM 3922 N N . VAL B 1 184 ? -7.305 11.359 10 1 89.56 184 VAL B N 1
ATOM 3923 C CA . VAL B 1 184 ? -6.391 11.273 11.141 1 89.56 184 VAL B CA 1
ATOM 3924 C C . VAL B 1 184 ? -5.852 12.664 11.469 1 89.56 184 VAL B C 1
ATOM 3926 O O . VAL B 1 184 ? -5.398 13.391 10.578 1 89.56 184 VAL B O 1
ATOM 3929 N N . LYS B 1 185 ? -5.922 13 12.773 1 90.12 185 LYS B N 1
ATOM 3930 C CA . LYS B 1 185 ? -5.398 14.273 13.266 1 90.12 185 LYS B CA 1
ATOM 3931 C C . LYS B 1 185 ? -4.242 14.062 14.234 1 90.12 185 LYS B C 1
ATOM 3933 O O . LYS B 1 185 ? -3.279 14.828 14.242 1 90.12 185 LYS B O 1
ATOM 3938 N N . ASN B 1 186 ? -4.484 13.086 14.961 1 90.75 186 ASN B N 1
ATOM 3939 C CA . ASN B 1 186 ? -3.504 12.758 15.984 1 90.75 186 ASN B CA 1
ATOM 3940 C C . ASN B 1 186 ? -3.02 11.32 15.859 1 90.75 186 ASN B C 1
ATOM 3942 O O . ASN B 1 186 ? -3.807 10.422 15.555 1 90.75 186 ASN B O 1
ATOM 3946 N N . LEU B 1 187 ? -1.662 11.242 16.062 1 92.19 187 LEU B N 1
ATOM 3947 C CA . LEU B 1 187 ? -1.179 9.867 16.016 1 92.19 187 LEU B CA 1
ATOM 3948 C C . LEU B 1 187 ? 0.16 9.742 16.734 1 92.19 187 LEU B C 1
ATOM 3950 O O . LEU B 1 187 ? 0.816 10.75 17.016 1 92.19 187 LEU B O 1
ATOM 3954 N N . VAL B 1 188 ? 0.411 8.523 17.094 1 93.69 188 VAL B N 1
ATOM 3955 C CA . VAL B 1 188 ? 1.715 8.141 17.625 1 93.69 188 VAL B CA 1
ATOM 3956 C C . VAL B 1 188 ? 2.371 7.117 16.703 1 93.69 188 VAL B C 1
ATOM 3958 O O . VAL B 1 188 ? 1.709 6.195 16.219 1 93.69 188 VAL B O 1
ATOM 3961 N N . MET B 1 189 ? 3.598 7.34 16.406 1 94.94 189 MET B N 1
ATOM 3962 C CA . MET B 1 189 ? 4.391 6.391 15.633 1 94.94 189 MET B CA 1
ATOM 3963 C C . MET B 1 189 ? 5.445 5.719 16.5 1 94.94 189 MET B C 1
ATOM 3965 O O . MET B 1 189 ? 6.105 6.375 17.312 1 94.94 189 MET B O 1
ATOM 3969 N N . ARG B 1 190 ? 5.469 4.465 16.297 1 95.06 190 ARG B N 1
ATOM 3970 C CA . ARG B 1 190 ? 6.414 3.66 17.062 1 95.06 190 ARG B CA 1
ATOM 3971 C C . ARG B 1 190 ? 7.078 2.609 16.172 1 95.06 190 ARG B C 1
ATOM 3973 O O . ARG B 1 190 ? 6.441 2.045 15.281 1 95.06 190 ARG B O 1
ATOM 3980 N N . VAL B 1 191 ? 8.406 2.385 16.484 1 96.44 191 VAL B N 1
ATOM 3981 C CA . VAL B 1 191 ? 9.094 1.286 15.812 1 96.44 191 VAL B CA 1
ATOM 3982 C C . VAL B 1 191 ? 9.922 0.495 16.828 1 96.44 191 VAL B C 1
ATOM 3984 O O . VAL B 1 191 ? 10.484 1.068 17.766 1 96.44 191 VAL B O 1
ATOM 3987 N N . ARG B 1 192 ? 9.859 -0.795 16.641 1 93.5 192 ARG B N 1
ATOM 3988 C CA . ARG B 1 192 ? 10.602 -1.704 17.516 1 93.5 192 ARG B CA 1
ATOM 3989 C C . ARG B 1 192 ? 11.25 -2.822 16.703 1 93.5 192 ARG B C 1
ATOM 3991 O O . ARG B 1 192 ? 10.797 -3.146 15.602 1 93.5 192 ARG B O 1
ATOM 3998 N N . SER B 1 193 ? 12.289 -3.303 17.266 1 93.25 193 SER B N 1
ATOM 3999 C CA . SER B 1 193 ? 12.945 -4.465 16.672 1 93.25 193 SER B CA 1
ATOM 4000 C C . SER B 1 193 ? 12.328 -5.766 17.188 1 93.25 193 SER B C 1
ATOM 4002 O O . SER B 1 193 ? 11.922 -5.852 18.344 1 93.25 193 SER B O 1
ATOM 4004 N N . PHE B 1 194 ? 12.305 -6.801 16.281 1 89 194 PHE B N 1
ATOM 4005 C CA . PHE B 1 194 ? 11.867 -8.133 16.688 1 89 194 PHE B CA 1
ATOM 4006 C C . PHE B 1 194 ? 12.859 -8.758 17.656 1 89 194 PHE B C 1
ATOM 4008 O O . PHE B 1 194 ? 12.461 -9.43 18.609 1 89 194 PHE B O 1
ATOM 4015 N N . TYR B 1 195 ? 14.148 -8.523 17.406 1 88.75 195 TYR B N 1
ATOM 4016 C CA . TYR B 1 195 ? 15.203 -9.242 18.109 1 88.75 195 TYR B CA 1
ATOM 4017 C C . TYR B 1 195 ? 16.266 -8.281 18.625 1 88.75 195 TYR B C 1
ATOM 4019 O O . TYR B 1 195 ? 17.453 -8.609 18.625 1 88.75 195 TYR B O 1
ATOM 4027 N N . ASN B 1 196 ? 15.93 -7.164 18.859 1 89.25 196 ASN B N 1
ATOM 4028 C CA . ASN B 1 196 ? 16.844 -6.129 19.344 1 89.25 196 ASN B CA 1
ATOM 4029 C C . ASN B 1 196 ? 18 -5.914 18.391 1 89.25 196 ASN B C 1
ATOM 4031 O O . ASN B 1 196 ? 19.141 -5.734 18.828 1 89.25 196 ASN B O 1
ATOM 4035 N N . HIS B 1 197 ? 17.812 -6.152 17.156 1 91.44 197 HIS B N 1
ATOM 4036 C CA . HIS B 1 197 ? 18.766 -5.953 16.062 1 91.44 197 HIS B CA 1
ATOM 4037 C C . HIS B 1 197 ? 19.969 -6.887 16.219 1 91.44 197 HIS B C 1
ATOM 4039 O O . HIS B 1 197 ? 21.047 -6.617 15.664 1 91.44 197 HIS B O 1
ATOM 4045 N N . SER B 1 198 ? 19.844 -7.879 16.922 1 88.75 198 SER B N 1
ATOM 4046 C CA . SER B 1 198 ? 20.969 -8.758 17.203 1 88.75 198 SER B CA 1
ATOM 4047 C C . SER B 1 198 ? 21.453 -9.461 15.938 1 88.75 198 SER B C 1
ATOM 4049 O O . SER B 1 198 ? 22.656 -9.68 15.766 1 88.75 198 SER B O 1
ATOM 4051 N N . LYS B 1 199 ? 20.578 -9.758 15.055 1 87.12 199 LYS B N 1
ATOM 4052 C CA . LYS B 1 199 ? 20.953 -10.531 13.867 1 87.12 199 LYS B CA 1
ATOM 4053 C C . LYS B 1 199 ? 21.438 -9.617 12.742 1 87.12 199 LYS B C 1
ATOM 4055 O O . LYS B 1 199 ? 22 -10.094 11.758 1 87.12 199 LYS B O 1
ATOM 4060 N N . VAL B 1 200 ? 21.203 -8.312 12.945 1 91.56 200 VAL B N 1
ATOM 4061 C CA . VAL B 1 200 ? 21.516 -7.41 11.836 1 91.56 200 VAL B CA 1
ATOM 4062 C C . VAL B 1 200 ? 22.422 -6.289 12.328 1 91.56 200 VAL B C 1
ATOM 4064 O O . VAL B 1 200 ? 22.594 -5.273 11.648 1 91.56 200 VAL B O 1
ATOM 4067 N N . LEU B 1 201 ? 23 -6.445 13.422 1 90.31 201 LEU B N 1
ATOM 4068 C CA . LEU B 1 201 ? 23.75 -5.395 14.109 1 90.31 201 LEU B CA 1
ATOM 4069 C C . LEU B 1 201 ? 24.922 -4.91 13.266 1 90.31 201 LEU B C 1
ATOM 4071 O O . LEU B 1 201 ? 25.281 -3.734 13.312 1 90.31 201 LEU B O 1
ATOM 4075 N N . ASP B 1 202 ? 25.453 -5.691 12.469 1 89.06 202 ASP B N 1
ATOM 4076 C CA . ASP B 1 202 ? 26.672 -5.371 11.734 1 89.06 202 ASP B CA 1
ATOM 4077 C C . ASP B 1 202 ? 26.391 -4.422 10.57 1 89.06 202 ASP B C 1
ATOM 4079 O O . ASP B 1 202 ? 27.266 -3.666 10.148 1 89.06 202 ASP B O 1
ATOM 4083 N N . PHE B 1 203 ? 25.109 -4.465 10.094 1 90.19 203 PHE B N 1
ATOM 4084 C CA . PHE B 1 203 ? 24.891 -3.666 8.891 1 90.19 203 PHE B CA 1
ATOM 4085 C C . PHE B 1 203 ? 23.688 -2.756 9.062 1 90.19 203 PHE B C 1
ATOM 4087 O O . PHE B 1 203 ? 23.5 -1.807 8.297 1 90.19 203 PHE B O 1
ATOM 4094 N N . ASN B 1 204 ? 22.828 -3.031 9.961 1 92.75 204 ASN B N 1
ATOM 4095 C CA . ASN B 1 204 ? 21.625 -2.242 10.18 1 92.75 204 ASN B CA 1
ATOM 4096 C C . ASN B 1 204 ? 21.219 -2.23 11.648 1 92.75 204 ASN B C 1
ATOM 4098 O O . ASN B 1 204 ? 20.25 -2.891 12.031 1 92.75 204 ASN B O 1
ATOM 4102 N N . PRO B 1 205 ? 21.812 -1.403 12.453 1 92.12 205 PRO B N 1
ATOM 4103 C CA . PRO B 1 205 ? 21.578 -1.422 13.898 1 92.12 205 PRO B CA 1
ATOM 4104 C C . PRO B 1 205 ? 20.359 -0.604 14.312 1 92.12 205 PRO B C 1
ATOM 4106 O O . PRO B 1 205 ? 20.047 -0.503 15.508 1 92.12 205 PRO B O 1
ATOM 4109 N N . CYS B 1 206 ? 19.719 0.02 13.32 1 93.94 206 CYS B N 1
ATOM 4110 C CA . CYS B 1 206 ? 18.625 0.914 13.688 1 93.94 206 CYS B CA 1
ATOM 4111 C C . CYS B 1 206 ? 17.406 0.662 12.812 1 93.94 206 CYS B C 1
ATOM 4113 O O . CYS B 1 206 ? 17.531 0.245 11.656 1 93.94 206 CYS B O 1
ATOM 4115 N N . SER B 1 207 ? 16.219 0.864 13.406 1 96 207 SER B N 1
ATOM 4116 C CA . SER B 1 207 ? 14.945 0.932 12.695 1 96 207 SER B CA 1
ATOM 4117 C C . SER B 1 207 ? 14.344 2.332 12.766 1 96 207 SER B C 1
ATOM 4119 O O . SER B 1 207 ? 14.453 3.008 13.789 1 96 207 SER B O 1
ATOM 4121 N N . TYR B 1 208 ? 13.727 2.748 11.695 1 96.5 208 TYR B N 1
ATOM 4122 C CA . TYR B 1 208 ? 13.094 4.059 11.625 1 96.5 208 TYR B CA 1
ATOM 4123 C C . TYR B 1 208 ? 11.648 3.945 11.148 1 96.5 208 TYR B C 1
ATOM 4125 O O . TYR B 1 208 ? 11.344 3.119 10.289 1 96.5 208 TYR B O 1
ATOM 4133 N N . ALA B 1 209 ? 10.766 4.73 11.672 1 97.19 209 ALA B N 1
ATOM 4134 C CA . ALA B 1 209 ? 9.375 4.824 11.234 1 97.19 209 ALA B CA 1
ATOM 4135 C C . ALA B 1 209 ? 8.93 6.281 11.141 1 97.19 209 ALA B C 1
ATOM 4137 O O . ALA B 1 209 ? 9.281 7.102 11.992 1 97.19 209 ALA B O 1
ATOM 4138 N N . PHE B 1 210 ? 8.18 6.566 10.07 1 96.88 210 PHE B N 1
ATOM 4139 C CA . PHE B 1 210 ? 7.801 7.953 9.836 1 96.88 210 PHE B CA 1
ATOM 4140 C C . PHE B 1 210 ? 6.637 8.039 8.852 1 96.88 210 PHE B C 1
ATOM 4142 O O . PHE B 1 210 ? 6.418 7.121 8.062 1 96.88 210 PHE B O 1
ATOM 4149 N N . LEU B 1 211 ? 5.902 9.109 8.961 1 97 211 LEU B N 1
ATOM 4150 C CA . LEU B 1 211 ? 5.023 9.516 7.871 1 97 211 LEU B CA 1
ATOM 4151 C C . LEU B 1 211 ? 5.793 10.312 6.82 1 97 211 LEU B C 1
ATOM 4153 O O . LEU B 1 211 ? 6.691 11.086 7.156 1 97 211 LEU B O 1
ATOM 4157 N N . ILE B 1 212 ? 5.363 10.125 5.543 1 97.44 212 ILE B N 1
ATOM 4158 C CA . ILE B 1 212 ? 6.102 10.859 4.52 1 97.44 212 ILE B CA 1
ATOM 4159 C C . ILE B 1 212 ? 5.211 11.07 3.299 1 97.44 212 ILE B C 1
ATOM 4161 O O . ILE B 1 212 ? 4.312 10.273 3.027 1 97.44 212 ILE B O 1
ATOM 4165 N N . ASP B 1 213 ? 5.414 12.148 2.65 1 97.62 213 ASP B N 1
ATOM 4166 C CA . ASP B 1 213 ? 4.797 12.406 1.353 1 97.62 213 ASP B CA 1
ATOM 4167 C C . ASP B 1 213 ? 5.246 11.375 0.318 1 97.62 213 ASP B C 1
ATOM 4169 O O . ASP B 1 213 ? 6.434 11.289 -0.002 1 97.62 213 ASP B O 1
ATOM 4173 N N . LYS B 1 214 ? 4.266 10.711 -0.241 1 95 214 LYS B N 1
ATOM 4174 C CA . LYS B 1 214 ? 4.574 9.602 -1.138 1 95 214 LYS B CA 1
ATOM 4175 C C . LYS B 1 214 ? 5.395 10.07 -2.336 1 95 214 LYS B C 1
ATOM 4177 O O . LYS B 1 214 ? 6.234 9.328 -2.85 1 95 214 LYS B O 1
ATOM 4182 N N . ASP B 1 215 ? 5.203 11.258 -2.762 1 92.81 215 ASP B N 1
ATOM 4183 C CA . ASP B 1 215 ? 5.891 11.789 -3.936 1 92.81 215 ASP B CA 1
ATOM 4184 C C . ASP B 1 215 ? 7.328 12.18 -3.602 1 92.81 215 ASP B C 1
ATOM 4186 O O . ASP B 1 215 ? 8.141 12.406 -4.5 1 92.81 215 ASP B O 1
ATOM 4190 N N . HIS B 1 216 ? 7.609 12.227 -2.383 1 92.94 216 HIS B N 1
ATOM 4191 C CA . HIS B 1 216 ? 8.945 12.641 -1.971 1 92.94 216 HIS B CA 1
ATOM 4192 C C . HIS B 1 216 ? 9.695 11.508 -1.286 1 92.94 216 HIS B C 1
ATOM 4194 O O . HIS B 1 216 ? 10.617 11.742 -0.51 1 92.94 216 HIS B O 1
ATOM 4200 N N . PHE B 1 217 ? 9.25 10.336 -1.497 1 94.75 217 PHE B N 1
ATOM 4201 C CA . PHE B 1 217 ? 9.891 9.203 -0.847 1 94.75 217 PHE B CA 1
ATOM 4202 C C . PHE B 1 217 ? 10.352 8.18 -1.878 1 94.75 217 PHE B C 1
ATOM 4204 O O . PHE B 1 217 ? 9.555 7.691 -2.68 1 94.75 217 PHE B O 1
ATOM 4211 N N . GLU B 1 218 ? 11.578 7.938 -1.822 1 94.69 218 GLU B N 1
ATOM 4212 C CA . GLU B 1 218 ? 12.18 6.84 -2.576 1 94.69 218 GLU B CA 1
ATOM 4213 C C . GLU B 1 218 ? 13.211 6.094 -1.735 1 94.69 218 GLU B C 1
ATOM 4215 O O . GLU B 1 218 ? 14.219 6.672 -1.314 1 94.69 218 GLU B O 1
ATOM 4220 N N . PHE B 1 219 ? 12.914 4.875 -1.537 1 96 219 PHE B N 1
ATOM 4221 C CA . PHE B 1 219 ? 13.789 4.059 -0.704 1 96 219 PHE B CA 1
ATOM 4222 C C . PHE B 1 219 ? 15.102 3.77 -1.422 1 96 219 PHE B C 1
ATOM 4224 O O . PHE B 1 219 ? 15.109 3.477 -2.619 1 96 219 PHE B O 1
ATOM 4231 N N . SER B 1 220 ? 16.109 3.879 -0.654 1 94.62 220 SER B N 1
ATOM 4232 C CA . SER B 1 220 ? 17.453 3.494 -1.102 1 94.62 220 SER B CA 1
ATOM 4233 C C . SER B 1 220 ? 18.094 2.52 -0.126 1 94.62 220 SER B C 1
ATOM 4235 O O . SER B 1 220 ? 17.938 2.648 1.09 1 94.62 220 SER B O 1
ATOM 4237 N N . VAL B 1 221 ? 18.859 1.656 -0.675 1 93.44 221 VAL B N 1
ATOM 4238 C CA . VAL B 1 221 ? 19.562 0.695 0.157 1 93.44 221 VAL B CA 1
ATOM 4239 C C . VAL B 1 221 ? 20.469 1.435 1.136 1 93.44 221 VAL B C 1
ATOM 4241 O O . VAL B 1 221 ? 20.672 0.985 2.268 1 93.44 221 VAL B O 1
ATOM 4244 N N . ASP B 1 222 ? 20.859 2.607 0.726 1 92.44 222 ASP B N 1
ATOM 4245 C CA . ASP B 1 222 ? 21.734 3.414 1.576 1 92.44 222 ASP B CA 1
ATOM 4246 C C . ASP B 1 222 ? 21 3.877 2.832 1 92.44 222 ASP B C 1
ATOM 4248 O O . ASP B 1 222 ? 21.625 4.262 3.82 1 92.44 222 ASP B O 1
ATOM 4252 N N . ASP B 1 223 ? 19.734 3.828 2.836 1 94.25 223 ASP B N 1
ATOM 4253 C CA . ASP B 1 223 ? 18.938 4.246 3.984 1 94.25 223 ASP B CA 1
ATOM 4254 C C . ASP B 1 223 ? 19.094 3.27 5.148 1 94.25 223 ASP B C 1
ATOM 4256 O O . ASP B 1 223 ? 18.719 3.578 6.281 1 94.25 223 ASP B O 1
ATOM 4260 N N . LEU B 1 224 ? 19.641 2.113 4.844 1 94.25 224 LEU B N 1
ATOM 4261 C CA . LEU B 1 224 ? 19.812 1.086 5.863 1 94.25 224 LEU B CA 1
ATOM 4262 C C . LEU B 1 224 ? 21.156 1.239 6.574 1 94.25 224 LEU B C 1
ATOM 4264 O O . LEU B 1 224 ? 21.375 0.644 7.629 1 94.25 224 LEU B O 1
ATOM 4268 N N . SER B 1 225 ? 21.984 1.992 6.004 1 87.62 225 SER B N 1
ATOM 4269 C CA . SER B 1 225 ? 23.344 2.133 6.535 1 87.62 225 SER B CA 1
ATOM 4270 C C . SER B 1 225 ? 23.359 3.072 7.738 1 87.62 225 SER B C 1
ATOM 4272 O O . SER B 1 225 ? 22.344 3.646 8.109 1 87.62 225 SER B O 1
ATOM 4274 N N . VAL B 1 226 ? 24.562 3.025 8.289 1 78.06 226 VAL B N 1
ATOM 4275 C CA . VAL B 1 226 ? 24.797 3.965 9.383 1 78.06 226 VAL B CA 1
ATOM 4276 C C . VAL B 1 226 ? 25 5.371 8.82 1 78.06 226 VAL B C 1
ATOM 4278 O O . VAL B 1 226 ? 25.375 5.531 7.66 1 78.06 226 VAL B O 1
ATOM 4281 N N . ASN B 1 227 ? 24.594 6.371 9.523 1 78.31 227 ASN B N 1
ATOM 4282 C CA . ASN B 1 227 ? 24.75 7.781 9.188 1 78.31 227 ASN B CA 1
ATOM 4283 C C . ASN B 1 227 ? 23.75 8.227 8.125 1 78.31 227 ASN B C 1
ATOM 4285 O O . ASN B 1 227 ? 24.109 8.938 7.188 1 78.31 227 ASN B O 1
ATOM 4289 N N . THR B 1 228 ? 22.594 7.57 8.211 1 84.31 228 THR B N 1
ATOM 4290 C CA . THR B 1 228 ? 21.516 7.953 7.305 1 84.31 228 THR B CA 1
ATOM 4291 C C . THR B 1 228 ? 20.891 9.273 7.738 1 84.31 228 THR B C 1
ATOM 4293 O O . THR B 1 228 ? 21.141 9.758 8.844 1 84.31 228 THR B O 1
ATOM 4296 N N . ARG B 1 229 ? 20.156 9.859 6.824 1 85.06 229 ARG B N 1
ATOM 4297 C CA . ARG B 1 229 ? 19.422 11.078 7.164 1 85.06 229 ARG B CA 1
ATOM 4298 C C . ARG B 1 229 ? 18.5 10.844 8.359 1 85.06 229 ARG B C 1
ATOM 4300 O O . ARG B 1 229 ? 18.25 11.766 9.148 1 85.06 229 ARG B O 1
ATOM 4307 N N . TYR B 1 230 ? 18.094 9.656 8.516 1 88.44 230 TYR B N 1
ATOM 4308 C CA . TYR B 1 230 ? 17.188 9.328 9.617 1 88.44 230 TYR B CA 1
ATOM 4309 C C . TYR B 1 230 ? 17.938 9.25 10.938 1 88.44 230 TYR B C 1
ATOM 4311 O O . TYR B 1 230 ? 17.438 9.672 11.977 1 88.44 230 TYR B O 1
ATOM 4319 N N . GLU B 1 231 ? 19.094 8.781 10.852 1 82.94 231 GLU B N 1
ATOM 4320 C CA . GLU B 1 231 ? 19.938 8.75 12.047 1 82.94 231 GLU B CA 1
ATOM 4321 C C . GLU B 1 231 ? 20.281 10.156 12.516 1 82.94 231 GLU B C 1
ATOM 4323 O O . GLU B 1 231 ? 20.391 10.406 13.719 1 82.94 231 GLU B O 1
ATOM 4328 N N . ARG B 1 232 ? 20.406 11.031 11.57 1 82.69 232 ARG B N 1
ATOM 4329 C CA . ARG B 1 232 ? 20.75 12.414 11.883 1 82.69 232 ARG B CA 1
ATOM 4330 C C . ARG B 1 232 ? 19.516 13.211 12.281 1 82.69 232 ARG B C 1
ATOM 4332 O O . ARG B 1 232 ? 19.562 14.438 12.391 1 82.69 232 ARG B O 1
ATOM 4339 N N . ASP B 1 233 ? 18.406 12.547 12.352 1 80.75 233 ASP B N 1
ATOM 4340 C CA . ASP B 1 233 ? 17.141 13.141 12.789 1 80.75 233 ASP B CA 1
ATOM 4341 C C . ASP B 1 233 ? 16.672 14.219 11.82 1 80.75 233 ASP B C 1
ATOM 4343 O O . ASP B 1 233 ? 16.094 15.227 12.234 1 80.75 233 ASP B O 1
ATOM 4347 N N . GLU B 1 234 ? 17.078 13.992 10.578 1 87.81 234 GLU B N 1
ATOM 4348 C CA . GLU B 1 234 ? 16.531 14.906 9.578 1 87.81 234 GLU B CA 1
ATOM 4349 C C . GLU B 1 234 ? 15.031 14.688 9.391 1 87.81 234 GLU B C 1
ATOM 4351 O O . GLU B 1 234 ? 14.586 13.562 9.188 1 87.81 234 GLU B O 1
ATOM 4356 N N . PRO B 1 235 ? 14.367 15.805 9.484 1 90.25 235 PRO B N 1
ATOM 4357 C CA . PRO B 1 235 ? 12.922 15.641 9.367 1 90.25 235 PRO B CA 1
ATOM 4358 C C . PRO B 1 235 ? 12.484 15.273 7.949 1 90.25 235 PRO B C 1
ATOM 4360 O O . PRO B 1 235 ? 13.258 15.422 7.004 1 90.25 235 PRO B O 1
ATOM 4363 N N . VAL B 1 236 ? 11.273 14.727 7.934 1 95.38 236 VAL B N 1
ATOM 4364 C CA . VAL B 1 236 ? 10.695 14.359 6.645 1 95.38 236 VAL B CA 1
ATOM 4365 C C . VAL B 1 236 ? 9.461 15.219 6.363 1 95.38 236 VAL B C 1
ATOM 4367 O O . VAL B 1 236 ? 8.898 15.812 7.277 1 95.38 236 VAL B O 1
ATOM 4370 N N . GLN B 1 237 ? 9.117 15.219 5.066 1 96.38 237 GLN B N 1
ATOM 4371 C CA . GLN B 1 237 ? 7.988 16.047 4.668 1 96.38 237 GLN B CA 1
ATOM 4372 C C . GLN B 1 237 ? 6.688 15.25 4.68 1 96.38 237 GLN B C 1
ATOM 4374 O O . GLN B 1 237 ? 6.621 14.156 4.125 1 96.38 237 GLN B O 1
ATOM 4379 N N . VAL B 1 238 ? 5.684 15.805 5.32 1 97.81 238 VAL B N 1
ATOM 4380 C CA . VAL B 1 238 ? 4.363 15.195 5.398 1 97.81 238 VAL B CA 1
ATOM 4381 C C . VAL B 1 238 ? 3.309 16.172 4.895 1 97.81 238 VAL B C 1
ATOM 4383 O O . VAL B 1 238 ? 3.52 17.391 4.918 1 97.81 238 VAL B O 1
ATOM 4386 N N . VAL B 1 239 ? 2.184 15.648 4.445 1 97.81 239 VAL B N 1
ATOM 4387 C CA . VAL B 1 239 ? 1.171 16.5 3.832 1 97.81 239 VAL B CA 1
ATOM 4388 C C . VAL B 1 239 ? -0.081 16.531 4.707 1 97.81 239 VAL B C 1
ATOM 4390 O O . VAL B 1 239 ? -0.535 15.484 5.184 1 97.81 239 VAL B O 1
ATOM 4393 N N . LEU B 1 240 ? -0.604 17.688 4.859 1 96.5 240 LEU B N 1
ATOM 4394 C CA . LEU B 1 240 ? -1.904 17.906 5.484 1 96.5 240 LEU B CA 1
ATOM 4395 C C . LEU B 1 240 ? -2.926 18.391 4.461 1 96.5 240 LEU B C 1
ATOM 4397 O O . LEU B 1 240 ? -2.578 19.125 3.531 1 96.5 240 LEU B O 1
ATOM 4401 N N . ASP B 1 241 ? -4.133 17.938 4.703 1 96.06 241 ASP B N 1
ATOM 4402 C CA . ASP B 1 241 ? -5.273 18.547 4.027 1 96.06 241 ASP B CA 1
ATOM 4403 C C . ASP B 1 241 ? -5.941 19.594 4.914 1 96.06 241 ASP B C 1
ATOM 4405 O O . ASP B 1 241 ? -6.184 19.344 6.098 1 96.06 241 ASP B O 1
ATOM 4409 N N . TRP B 1 242 ? -6.191 20.734 4.309 1 95.12 242 TRP B N 1
ATOM 4410 C CA . TRP B 1 242 ? -6.871 21.766 5.098 1 95.12 242 TRP B CA 1
ATOM 4411 C C . TRP B 1 242 ? -8.141 22.234 4.402 1 95.12 242 TRP B C 1
ATOM 4413 O O . TRP B 1 242 ? -8.266 22.125 3.178 1 95.12 242 TRP B O 1
ATOM 4423 N N . THR B 1 243 ? -9.102 22.656 5.242 1 94.31 243 THR B N 1
ATOM 4424 C CA . THR B 1 243 ? -10.328 23.312 4.82 1 94.31 243 THR B CA 1
ATOM 4425 C C . THR B 1 243 ? -10.547 24.609 5.602 1 94.31 243 THR B C 1
ATOM 4427 O O . THR B 1 243 ? -9.805 24.906 6.543 1 94.31 243 THR B O 1
ATOM 4430 N N . ILE B 1 244 ? -11.523 25.375 5.148 1 91.5 244 ILE B N 1
ATOM 4431 C CA . ILE B 1 244 ? -11.789 26.656 5.809 1 91.5 244 ILE B CA 1
ATOM 4432 C C . ILE B 1 244 ? -12.508 26.406 7.133 1 91.5 244 ILE B C 1
ATOM 4434 O O . ILE B 1 244 ? -12.242 27.078 8.125 1 91.5 244 ILE B O 1
ATOM 4438 N N . ALA B 1 245 ? -13.422 25.547 7.125 1 85.12 245 ALA B N 1
ATOM 4439 C CA . ALA B 1 245 ? -14.227 25.188 8.289 1 85.12 245 ALA B CA 1
ATOM 4440 C C . ALA B 1 245 ? -14.82 23.797 8.133 1 85.12 245 ALA B C 1
ATOM 4442 O O . ALA B 1 245 ? -14.852 23.234 7.031 1 85.12 245 ALA B O 1
ATOM 4443 N N . ASN B 1 246 ? -15.18 23.328 9.312 1 84.56 246 ASN B N 1
ATOM 4444 C CA . ASN B 1 246 ? -15.828 22.016 9.32 1 84.56 246 ASN B CA 1
ATOM 4445 C C . ASN B 1 246 ? -17.328 22.125 9.016 1 84.56 246 ASN B C 1
ATOM 4447 O O . ASN B 1 246 ? -18.156 21.75 9.844 1 84.56 246 ASN B O 1
ATOM 4451 N N . GLN B 1 247 ? -17.625 22.766 7.891 1 88.62 247 GLN B N 1
ATOM 4452 C CA . GLN B 1 247 ? -19 22.922 7.43 1 88.62 247 GLN B CA 1
ATOM 4453 C C . GLN B 1 247 ? -19.094 22.797 5.91 1 88.62 247 GLN B C 1
ATOM 4455 O O . GLN B 1 247 ? -18.078 22.969 5.215 1 88.62 247 GLN B O 1
ATOM 4460 N N . THR B 1 248 ? -20.234 22.5 5.426 1 92.94 248 THR B N 1
ATOM 4461 C CA . THR B 1 248 ? -20.453 22.375 3.986 1 92.94 248 THR B CA 1
ATOM 4462 C C . THR B 1 248 ? -20.594 23.766 3.352 1 92.94 248 THR B C 1
ATOM 4464 O O . THR B 1 248 ? -20.875 24.75 4.047 1 92.94 248 THR B O 1
ATOM 4467 N N . CYS B 1 249 ? -20.5 23.734 2.031 1 95.06 249 CYS B N 1
ATOM 4468 C CA . CYS B 1 249 ? -20.719 24.969 1.278 1 95.06 249 CYS B CA 1
ATOM 4469 C C . CYS B 1 249 ? -22.109 25.516 1.516 1 95.06 249 CYS B C 1
ATOM 4471 O O . CYS B 1 249 ? -22.297 26.734 1.674 1 95.06 249 CYS B O 1
ATOM 4473 N N . GLU B 1 250 ? -23.062 24.719 1.544 1 94 250 GLU B N 1
ATOM 4474 C CA . GLU B 1 250 ? -24.453 25.125 1.748 1 94 250 GLU B CA 1
ATOM 4475 C C . GLU B 1 250 ? -24.625 25.844 3.08 1 94 250 GLU B C 1
ATOM 4477 O O . GLU B 1 250 ? -25.234 26.906 3.139 1 94 250 GLU B O 1
ATOM 4482 N N . THR B 1 251 ? -24.078 25.281 4.109 1 93.94 251 THR B N 1
ATOM 4483 C CA . THR B 1 251 ? -24.172 25.859 5.441 1 93.94 251 THR B CA 1
ATOM 4484 C C . THR B 1 251 ? -23.375 27.156 5.523 1 93.94 251 THR B C 1
ATOM 4486 O O . THR B 1 251 ? -23.844 28.141 6.094 1 93.94 251 THR B O 1
ATOM 4489 N N . ALA B 1 252 ? -22.234 27.172 4.961 1 92.88 252 ALA B N 1
ATOM 4490 C CA . ALA B 1 252 ? -21.344 28.312 5.023 1 92.88 252 ALA B CA 1
ATOM 4491 C C . ALA B 1 252 ? -21.953 29.531 4.32 1 92.88 252 ALA B C 1
ATOM 4493 O O . ALA B 1 252 ? -21.781 30.656 4.762 1 92.88 252 ALA B O 1
ATOM 4494 N N . ARG B 1 253 ? -22.672 29.297 3.312 1 92.56 253 ARG B N 1
ATOM 4495 C CA . ARG B 1 253 ? -23.219 30.375 2.486 1 92.56 253 ARG B CA 1
ATOM 4496 C C . ARG B 1 253 ? -24.359 31.094 3.207 1 92.56 253 ARG B C 1
ATOM 4498 O O . ARG B 1 253 ? -24.75 32.188 2.826 1 92.56 253 ARG B O 1
ATOM 4505 N N . ARG B 1 254 ? -24.859 30.438 4.125 1 92.56 254 ARG B N 1
ATOM 4506 C CA . ARG B 1 254 ? -25.969 31.031 4.848 1 92.56 254 ARG B CA 1
ATOM 4507 C C . ARG B 1 254 ? -25.531 32.281 5.629 1 92.56 254 ARG B C 1
ATOM 4509 O O . ARG B 1 254 ? -26.344 33.156 5.941 1 92.56 254 ARG B O 1
ATOM 4516 N N . ASP B 1 255 ? -24.344 32.25 5.98 1 89.19 255 ASP B N 1
ATOM 4517 C CA . ASP B 1 255 ? -23.781 33.406 6.652 1 89.19 255 ASP B CA 1
ATOM 4518 C C . ASP B 1 255 ? -22.812 34.156 5.738 1 89.19 255 ASP B C 1
ATOM 4520 O O . ASP B 1 255 ? -21.625 33.844 5.691 1 89.19 255 ASP B O 1
ATOM 4524 N N . ALA B 1 256 ? -23.266 35.188 5.203 1 83.88 256 ALA B N 1
ATOM 4525 C CA . ALA B 1 256 ? -22.5 35.906 4.199 1 83.88 256 ALA B CA 1
ATOM 4526 C C . ALA B 1 256 ? -21.266 36.562 4.816 1 83.88 256 ALA B C 1
ATOM 4528 O O . ALA B 1 256 ? -20.25 36.75 4.152 1 83.88 256 ALA B O 1
ATOM 4529 N N . LYS B 1 257 ? -21.438 36.875 6.016 1 83.81 257 LYS B N 1
ATOM 4530 C CA . LYS B 1 257 ? -20.344 37.594 6.68 1 83.81 257 LYS B CA 1
ATOM 4531 C C . LYS B 1 257 ? -19.141 36.688 6.902 1 83.81 257 LYS B C 1
ATOM 4533 O O . LYS B 1 257 ? -18 37.125 6.781 1 83.81 257 LYS B O 1
ATOM 4538 N N . THR B 1 258 ? -19.422 35.469 7.117 1 85.06 258 THR B N 1
ATOM 4539 C CA . THR B 1 258 ? -18.344 34.562 7.496 1 85.06 258 THR B CA 1
ATOM 4540 C C . THR B 1 258 ? -17.953 33.656 6.328 1 85.06 258 THR B C 1
ATOM 4542 O O . THR B 1 258 ? -16.953 32.938 6.391 1 85.06 258 THR B O 1
ATOM 4545 N N . PHE B 1 259 ? -18.75 33.781 5.316 1 92.38 259 PHE B N 1
ATOM 4546 C CA . PHE B 1 259 ? -18.453 32.969 4.145 1 92.38 259 PHE B CA 1
ATOM 4547 C C . PHE B 1 259 ? -17.094 33.344 3.551 1 92.38 259 PHE B C 1
ATOM 4549 O O . PHE B 1 259 ? -16.844 34.531 3.283 1 92.38 259 PHE B O 1
ATOM 4556 N N . ALA B 1 260 ? -16.281 32.375 3.312 1 93.75 260 ALA B N 1
ATOM 4557 C CA . ALA B 1 260 ? -14.867 32.656 3.086 1 93.75 260 ALA B CA 1
ATOM 4558 C C . ALA B 1 260 ? -14.594 32.938 1.614 1 93.75 260 ALA B C 1
ATOM 4560 O O . ALA B 1 260 ? -13.594 33.562 1.276 1 93.75 260 ALA B O 1
ATOM 4561 N N . CYS B 1 261 ? -15.375 32.375 0.694 1 95.06 261 CYS B N 1
ATOM 4562 C CA . CYS B 1 261 ? -15.133 32.594 -0.729 1 95.06 261 CYS B CA 1
ATOM 4563 C C . CYS B 1 261 ? -15.562 34 -1.153 1 95.06 261 CYS B C 1
ATOM 4565 O O . CYS B 1 261 ? -16.672 34.188 -1.661 1 95.06 261 CYS B O 1
ATOM 4567 N N . LYS B 1 262 ? -14.656 34.906 -1.136 1 92.56 262 LYS B N 1
ATOM 4568 C CA . LYS B 1 262 ? -14.984 36.312 -1.227 1 92.56 262 LYS B CA 1
ATOM 4569 C C . LYS B 1 262 ? -14.859 36.812 -2.662 1 92.56 262 LYS B C 1
ATOM 4571 O O . LYS B 1 262 ? -15.523 37.781 -3.047 1 92.56 262 LYS B O 1
ATOM 4576 N N . SER B 1 263 ? -14.07 36.125 -3.363 1 93 263 SER B N 1
ATOM 4577 C CA . SER B 1 263 ? -13.859 36.562 -4.73 1 93 263 SER B CA 1
ATOM 4578 C C . SER B 1 263 ? -15.102 36.375 -5.586 1 93 263 SER B C 1
ATOM 4580 O O . SER B 1 263 ? -15.789 35.344 -5.469 1 93 263 SER B O 1
ATOM 4582 N N . GLU B 1 264 ? -15.336 37.312 -6.426 1 90.25 264 GLU B N 1
ATOM 4583 C CA . GLU B 1 264 ? -16.5 37.25 -7.301 1 90.25 264 GLU B CA 1
ATOM 4584 C C . GLU B 1 264 ? -16.469 36 -8.18 1 90.25 264 GLU B C 1
ATOM 4586 O O . GLU B 1 264 ? -17.5 35.438 -8.484 1 90.25 264 GLU B O 1
ATOM 4591 N N . ASN B 1 265 ? -15.32 35.625 -8.531 1 93.25 265 ASN B N 1
ATOM 4592 C CA . ASN B 1 265 ? -15.18 34.5 -9.445 1 93.25 265 ASN B CA 1
ATOM 4593 C C . ASN B 1 265 ? -14.656 33.25 -8.727 1 93.25 265 ASN B C 1
ATOM 4595 O O . ASN B 1 265 ? -13.906 32.469 -9.305 1 93.25 265 ASN B O 1
ATOM 4599 N N . SER B 1 266 ? -15.039 33.156 -7.504 1 95.06 266 SER B N 1
ATOM 4600 C CA . SER B 1 266 ? -14.68 31.969 -6.73 1 95.06 266 SER B CA 1
ATOM 4601 C C . SER B 1 266 ? -15.859 31.016 -6.578 1 95.06 266 SER B C 1
ATOM 4603 O O . SER B 1 266 ? -17.016 31.422 -6.727 1 95.06 266 SER B O 1
ATOM 4605 N N . LEU B 1 267 ? -15.547 29.812 -6.449 1 95.31 267 LEU B N 1
ATOM 4606 C CA . LEU B 1 267 ? -16.516 28.75 -6.172 1 95.31 267 LEU B CA 1
ATOM 4607 C C . LEU B 1 267 ? -16.203 28.047 -4.863 1 95.31 267 LEU B C 1
ATOM 4609 O O . LEU B 1 267 ? -15.07 28.125 -4.371 1 95.31 267 LEU B O 1
ATOM 4613 N N . CYS B 1 268 ? -17.25 27.438 -4.367 1 95.5 268 CYS B N 1
ATOM 4614 C CA . CYS B 1 268 ? -17.109 26.656 -3.15 1 95.5 268 CYS B CA 1
ATOM 4615 C C . CYS B 1 268 ? -17.266 25.172 -3.443 1 95.5 268 CYS B C 1
ATOM 4617 O O . CYS B 1 268 ? -18.141 24.766 -4.219 1 95.5 268 CYS B O 1
ATOM 4619 N N . ASN B 1 269 ? -16.281 24.359 -2.883 1 94.44 269 ASN B N 1
ATOM 4620 C CA . ASN B 1 269 ? -16.359 22.906 -3.023 1 94.44 269 ASN B CA 1
ATOM 4621 C C . ASN B 1 269 ? -16.328 22.219 -1.669 1 94.44 269 ASN B C 1
ATOM 4623 O O . ASN B 1 269 ? -15.484 22.516 -0.829 1 94.44 269 ASN B O 1
ATOM 4627 N N . ASP B 1 270 ? -17.266 21.25 -1.519 1 93.69 270 ASP B N 1
ATOM 4628 C CA . ASP B 1 270 ? -17.266 20.438 -0.304 1 93.69 270 ASP B CA 1
ATOM 4629 C C . ASP B 1 270 ? -16.188 19.359 -0.366 1 93.69 270 ASP B C 1
ATOM 4631 O O . ASP B 1 270 ? -15.883 18.828 -1.44 1 93.69 270 ASP B O 1
ATOM 4635 N N . THR B 1 271 ? -15.523 19.109 0.736 1 88.38 271 THR B N 1
ATOM 4636 C CA . THR B 1 271 ? -14.641 17.969 0.936 1 88.38 271 THR B CA 1
ATOM 4637 C C . THR B 1 271 ? -15.195 17.031 2.006 1 88.38 271 THR B C 1
ATOM 4639 O O . THR B 1 271 ? -16.281 17.281 2.549 1 88.38 271 THR B O 1
ATOM 4642 N N . ASP B 1 272 ? -14.445 15.969 2.316 1 80.5 272 ASP B N 1
ATOM 4643 C CA . ASP B 1 272 ? -14.891 15.031 3.342 1 80.5 272 ASP B CA 1
ATOM 4644 C C . ASP B 1 272 ? -14.891 15.688 4.723 1 80.5 272 ASP B C 1
ATOM 4646 O O . ASP B 1 272 ? -15.625 15.258 5.613 1 80.5 272 ASP B O 1
ATOM 4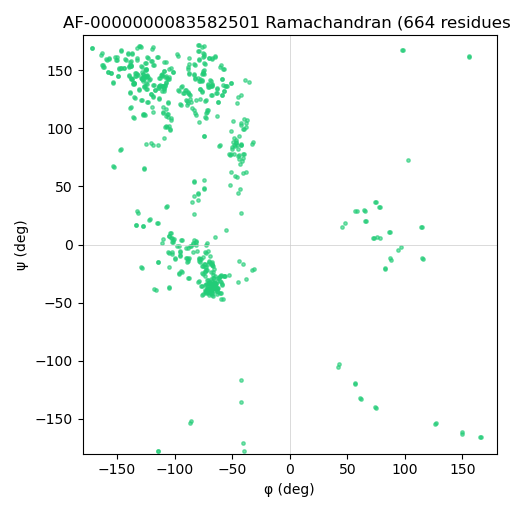650 N N . HIS B 1 273 ? -14.188 16.797 4.816 1 83.31 273 HIS B N 1
ATOM 4651 C CA . HIS B 1 273 ? -14.023 17.328 6.164 1 83.31 273 HIS B CA 1
ATOM 4652 C C . HIS B 1 273 ? -14.289 18.828 6.199 1 83.31 273 HIS B C 1
ATOM 4654 O O . HIS B 1 273 ? -13.875 19.516 7.137 1 83.31 273 HIS B O 1
ATOM 4660 N N . GLY B 1 274 ? -14.945 19.375 5.156 1 91 274 GLY B N 1
ATOM 4661 C CA . GLY B 1 274 ? -15.242 20.797 5.082 1 91 274 GLY B CA 1
ATOM 4662 C C . GLY B 1 274 ? -15.289 21.328 3.658 1 91 274 GLY B C 1
ATOM 4663 O O . GLY B 1 274 ? -15.555 20.578 2.721 1 91 274 GLY B O 1
ATOM 4664 N N . TYR B 1 275 ? -15.164 22.688 3.629 1 94.12 275 TYR B N 1
ATOM 4665 C CA . TYR B 1 275 ? -15.227 23.25 2.281 1 94.12 275 TYR B CA 1
ATOM 4666 C C . TYR B 1 275 ? -13.992 24.078 1.981 1 94.12 275 TYR B C 1
ATOM 4668 O O . TYR B 1 275 ? -13.258 24.469 2.896 1 94.12 275 TYR B O 1
ATOM 4676 N N . ARG B 1 276 ? -13.797 24.281 0.719 1 95.62 276 ARG B N 1
ATOM 4677 C CA . ARG B 1 276 ? -12.727 25.125 0.209 1 95.62 276 ARG B CA 1
ATOM 4678 C C . ARG B 1 276 ? -13.219 25.984 -0.959 1 95.62 276 ARG B C 1
ATOM 4680 O O . ARG B 1 276 ? -14.242 25.672 -1.569 1 95.62 276 ARG B O 1
ATOM 4687 N N . CYS B 1 277 ? -12.508 27 -1.11 1 95.88 277 CYS B N 1
ATOM 4688 C CA . CYS B 1 277 ? -12.828 27.875 -2.234 1 95.88 277 CYS B CA 1
ATOM 4689 C C . CYS B 1 277 ? -11.859 27.641 -3.391 1 95.88 277 CYS B C 1
ATOM 4691 O O . CYS B 1 277 ? -10.711 27.266 -3.178 1 95.88 277 CYS B O 1
ATOM 4693 N N . TYR B 1 278 ? -12.352 27.828 -4.59 1 95.75 278 TYR B N 1
ATOM 4694 C CA . TYR B 1 278 ? -11.523 27.734 -5.785 1 95.75 278 TYR B CA 1
ATOM 4695 C C . TYR B 1 278 ? -11.953 28.766 -6.828 1 95.75 278 TYR B C 1
ATOM 4697 O O . TYR B 1 278 ? -13.102 29.219 -6.824 1 95.75 278 TYR B O 1
ATOM 4705 N N . CYS B 1 279 ? -11.008 29.156 -7.609 1 95 279 CYS B N 1
ATOM 4706 C CA . CYS B 1 279 ? -11.359 30.031 -8.719 1 95 279 CYS B CA 1
ATOM 4707 C C . CYS B 1 279 ? -12.023 29.25 -9.852 1 95 279 CYS B C 1
ATOM 4709 O O . CYS B 1 279 ? -11.602 28.141 -10.164 1 95 279 CYS B O 1
ATOM 4711 N N . ARG B 1 280 ? -12.953 29.906 -10.367 1 92.62 280 ARG B N 1
ATOM 4712 C CA . ARG B 1 280 ? -13.625 29.328 -11.516 1 92.62 280 ARG B CA 1
ATOM 4713 C C . ARG B 1 280 ? -12.648 29.109 -12.672 1 92.62 280 ARG B C 1
ATOM 4715 O O . ARG B 1 280 ? -11.625 29.797 -12.758 1 92.62 280 ARG B O 1
ATOM 4722 N N . GLY B 1 281 ? -13.031 28.094 -13.5 1 91.19 281 GLY B N 1
ATOM 4723 C CA . GLY B 1 281 ? -12.195 27.875 -14.664 1 91.19 281 GLY B CA 1
ATOM 4724 C C . GLY B 1 281 ? -11.938 29.156 -15.453 1 91.19 281 GLY B C 1
ATOM 4725 O O . GLY B 1 281 ? -12.844 29.953 -15.656 1 91.19 281 GLY B O 1
ATOM 4726 N N . GLY B 1 282 ? -10.68 29.312 -15.922 1 90.12 282 GLY B N 1
ATOM 4727 C CA . GLY B 1 282 ? -10.32 30.5 -16.672 1 90.12 282 GLY B CA 1
ATOM 4728 C C . GLY B 1 282 ? -9.852 31.641 -15.789 1 90.12 282 GLY B C 1
ATOM 4729 O O . GLY B 1 282 ? -9.414 32.688 -16.281 1 90.12 282 GLY B O 1
ATOM 4730 N N . TYR B 1 283 ? -10.062 31.547 -14.508 1 91.62 283 TYR B N 1
ATOM 4731 C CA . TYR B 1 283 ? -9.648 32.562 -13.539 1 91.62 283 TYR B CA 1
ATOM 4732 C C . TYR B 1 283 ? -8.516 32.031 -12.664 1 91.62 283 TYR B C 1
ATOM 4734 O O . TYR B 1 283 ? -8.383 30.812 -12.469 1 91.62 283 TYR B O 1
ATOM 4742 N N . ARG B 1 284 ? -7.602 32.906 -12.266 1 91.81 284 ARG B N 1
ATOM 4743 C CA . ARG B 1 284 ? -6.504 32.531 -11.367 1 91.81 284 ARG B CA 1
ATOM 4744 C C . ARG B 1 284 ? -6.375 33.562 -10.242 1 91.81 284 ARG B C 1
ATOM 4746 O O . ARG B 1 284 ? -6.871 34.688 -10.352 1 91.81 284 ARG B O 1
ATOM 4753 N N . GLY B 1 285 ? -5.703 33.062 -9.188 1 93 285 GLY B N 1
ATOM 4754 C CA . GLY B 1 285 ? -5.512 33.938 -8.047 1 93 285 GLY B CA 1
ATOM 4755 C C . GLY B 1 285 ? -5.988 33.344 -6.738 1 93 285 GLY B C 1
ATOM 4756 O O . GLY B 1 285 ? -5.977 32.125 -6.57 1 93 285 GLY B O 1
ATOM 4757 N N . ASN B 1 286 ? -6.348 34.219 -5.785 1 95.31 286 ASN B N 1
ATOM 4758 C CA . ASN B 1 286 ? -6.738 33.781 -4.445 1 95.31 286 ASN B CA 1
ATOM 4759 C C . ASN B 1 286 ? -8.25 33.906 -4.242 1 95.31 286 ASN B C 1
ATOM 4761 O O . ASN B 1 286 ? -8.789 35 -4.156 1 95.31 286 ASN B O 1
ATOM 4765 N N . PRO B 1 287 ? -8.844 32.75 -4.129 1 96.44 287 PRO B N 1
ATOM 4766 C CA . PRO B 1 287 ? -10.312 32.781 -4.07 1 96.44 287 PRO B CA 1
ATOM 4767 C C . PRO B 1 287 ? -10.844 33.344 -2.764 1 96.44 287 PRO B C 1
ATOM 4769 O O . PRO B 1 287 ? -12.039 33.625 -2.643 1 96.44 287 PRO B O 1
ATOM 4772 N N . TYR B 1 288 ? -10.039 33.625 -1.826 1 95.31 288 TYR B N 1
ATOM 4773 C CA . TYR B 1 288 ? -10.445 34.094 -0.508 1 95.31 288 TYR B CA 1
ATOM 4774 C C . TYR B 1 288 ? -10.344 35.594 -0.42 1 95.31 288 TYR B C 1
ATOM 4776 O O . TYR B 1 288 ? -10.695 36.188 0.602 1 95.31 288 TYR B O 1
ATOM 4784 N N . LEU B 1 289 ? -9.922 36.188 -1.454 1 93.06 289 LEU B N 1
ATOM 4785 C CA . LEU B 1 289 ? -9.727 37.625 -1.482 1 93.06 289 LEU B CA 1
ATOM 4786 C C . LEU B 1 289 ? -10.617 38.281 -2.529 1 93.06 289 LEU B C 1
ATOM 4788 O O . LEU B 1 289 ? -11.016 37.625 -3.504 1 93.06 289 LEU B O 1
ATOM 4792 N N . ASN B 1 290 ? -10.875 39.531 -2.227 1 88.94 290 ASN B N 1
ATOM 4793 C CA . ASN B 1 290 ? -11.664 40.312 -3.178 1 88.94 290 ASN B CA 1
ATOM 4794 C C . ASN B 1 290 ? -10.789 41.156 -4.09 1 88.94 290 ASN B C 1
ATOM 4796 O O . ASN B 1 290 ? -9.586 41.281 -3.844 1 88.94 290 ASN B O 1
ATOM 4800 N N . GLY B 1 291 ? -11.453 41.562 -5.172 1 85.12 291 GLY B N 1
ATOM 4801 C CA . GLY B 1 291 ? -10.82 42.562 -6.023 1 85.12 291 GLY B CA 1
ATOM 4802 C C . GLY B 1 291 ? -9.703 42 -6.871 1 85.12 291 GLY B C 1
ATOM 4803 O O . GLY B 1 291 ? -9.805 40.875 -7.371 1 85.12 291 GLY B O 1
ATOM 4804 N N . GLY B 1 292 ? -8.609 42.719 -7.047 1 84.19 292 GLY B N 1
ATOM 4805 C CA . GLY B 1 292 ? -7.5 42.375 -7.926 1 84.19 292 GLY B CA 1
ATOM 4806 C C . GLY B 1 292 ? -6.637 41.25 -7.395 1 84.19 292 GLY B C 1
ATOM 4807 O O . GLY B 1 292 ? -5.906 40.625 -8.148 1 84.19 292 GLY B O 1
ATOM 4808 N N . ASP B 1 293 ? -6.836 41.062 -6.172 1 87.06 293 ASP B N 1
ATOM 4809 C CA . ASP B 1 293 ? -6.035 40 -5.555 1 87.06 293 ASP B CA 1
ATOM 4810 C C . ASP B 1 293 ? -6.805 38.688 -5.516 1 87.06 293 ASP B C 1
ATOM 4812 O O . ASP B 1 293 ? -6.27 37.656 -5.082 1 87.06 293 ASP B O 1
ATOM 4816 N N . GLY B 1 294 ? -8.016 38.812 -5.922 1 94.25 294 GLY B N 1
ATOM 4817 C CA . GLY B 1 294 ? -8.867 37.625 -5.949 1 94.25 294 GLY B CA 1
ATOM 4818 C C . GLY B 1 294 ? -8.742 36.844 -7.234 1 94.25 294 GLY B C 1
ATOM 4819 O O . GLY B 1 294 ? -7.652 36.719 -7.805 1 94.25 294 GLY B O 1
ATOM 4820 N N . CYS B 1 295 ? -9.797 36.125 -7.57 1 95.25 295 CYS B N 1
ATOM 4821 C CA . CYS B 1 295 ? -9.852 35.375 -8.812 1 95.25 295 CYS B CA 1
ATOM 4822 C C . CYS B 1 295 ? -10.023 36.281 -10.016 1 95.25 295 CYS B C 1
ATOM 4824 O O . CYS B 1 295 ? -11.109 36.844 -10.242 1 95.25 295 CYS B O 1
ATOM 4826 N N . VAL B 1 296 ? -8.984 36.406 -10.805 1 92.38 296 VAL B N 1
ATOM 4827 C CA . VAL B 1 296 ? -9 37.312 -11.93 1 92.38 296 VAL B CA 1
ATOM 4828 C C . VAL B 1 296 ? -8.836 36.531 -13.234 1 92.38 296 VAL B C 1
ATOM 4830 O O . VAL B 1 296 ? -8.117 35.562 -13.289 1 92.38 296 VAL B O 1
ATOM 4833 N N . GLY B 1 297 ? -9.68 36.969 -14.242 1 86.25 297 GLY B N 1
ATOM 4834 C CA . GLY B 1 297 ? -9.664 36.312 -15.531 1 86.25 297 GLY B CA 1
ATOM 4835 C C . GLY B 1 297 ? -8.305 36.344 -16.203 1 86.25 297 GLY B C 1
ATOM 4836 O O . GLY B 1 297 ? -7.551 37.312 -16.047 1 86.25 297 GLY B O 1
ATOM 4837 N N . MET B 1 298 ? -7.84 35.156 -16.625 1 72 298 MET B N 1
ATOM 4838 C CA . MET B 1 298 ? -6.602 35.094 -17.391 1 72 298 MET B CA 1
ATOM 4839 C C . MET B 1 298 ? -6.73 35.875 -18.688 1 72 298 MET B C 1
ATOM 4841 O O . MET B 1 298 ? -7.699 35.719 -19.438 1 72 298 MET B O 1
ATOM 4845 N N . ILE B 1 299 ? -6.512 37.125 -18.688 1 54.28 299 ILE B N 1
ATOM 4846 C CA . ILE B 1 299 ? -6.453 37.75 -20 1 54.28 299 ILE B CA 1
ATOM 4847 C C . ILE B 1 299 ? -5.719 36.844 -20.984 1 54.28 299 ILE B C 1
ATOM 4849 O O . ILE B 1 299 ? -4.621 36.375 -20.688 1 54.28 299 ILE B O 1
ATOM 4853 N N . SER B 1 300 ? -6.367 36.125 -21.781 1 46.25 300 SER B N 1
ATOM 4854 C CA . SER B 1 300 ? -5.613 35.469 -22.844 1 46.25 300 SER B CA 1
ATOM 4855 C C . SER B 1 300 ? -4.438 36.312 -23.297 1 46.25 300 SER B C 1
ATOM 4857 O O . SER B 1 300 ? -4.617 37.5 -23.641 1 46.25 300 SER B O 1
ATOM 4859 N N . THR B 1 301 ? -3.408 36.156 -22.656 1 44.38 301 THR B N 1
ATOM 4860 C CA . THR B 1 301 ? -2.252 36.875 -23.188 1 44.38 301 THR B CA 1
ATOM 4861 C C . THR B 1 301 ? -2.342 37 -24.719 1 44.38 301 THR B C 1
ATOM 4863 O O . THR B 1 301 ? -1.508 37.656 -25.344 1 44.38 301 THR B O 1
ATOM 4866 N N . ASN B 1 302 ? -3.125 36.156 -25.406 1 39.62 302 ASN B N 1
ATOM 4867 C CA . ASN B 1 302 ? -3.207 36.531 -26.828 1 39.62 302 ASN B CA 1
ATOM 4868 C C . ASN B 1 302 ? -3.928 37.844 -27.016 1 39.62 302 ASN B C 1
ATOM 4870 O O . ASN B 1 302 ? -3.818 38.469 -28.062 1 39.62 302 ASN B O 1
ATOM 4874 N N . ALA B 1 303 ? -4.832 38.344 -26.188 1 38.28 303 ALA B N 1
ATOM 4875 C CA . ALA 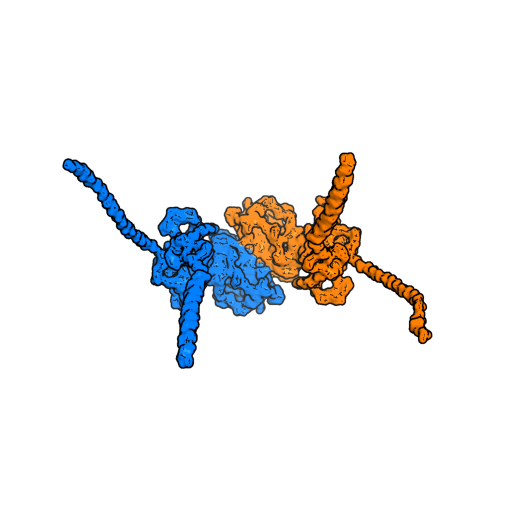B 1 303 ? -5.441 39.656 -26.391 1 38.28 303 ALA B CA 1
ATOM 4876 C C . ALA B 1 303 ? -4.508 40.75 -25.922 1 38.28 303 ALA B C 1
ATOM 4878 O O . ALA B 1 303 ? -4.477 41.844 -26.516 1 38.28 303 ALA B O 1
ATOM 4879 N N . MET B 1 304 ? -3.693 40.594 -24.922 1 35.34 304 MET B N 1
ATOM 4880 C CA . MET B 1 304 ? -2.689 41.625 -24.641 1 35.34 304 MET B CA 1
ATOM 4881 C C . MET B 1 304 ? -1.584 41.594 -25.688 1 35.34 304 MET B C 1
ATOM 4883 O O . MET B 1 304 ? -0.99 42.625 -25.984 1 35.34 304 MET B O 1
ATOM 4887 N N . LYS B 1 305 ? -1.303 40.375 -26.141 1 40.84 305 LYS B N 1
ATOM 4888 C CA . LYS B 1 305 ? -0.365 40.406 -27.25 1 40.84 305 LYS B CA 1
ATOM 4889 C C . LYS B 1 305 ? -1.009 41.031 -28.5 1 40.84 305 LYS B C 1
ATOM 4891 O O . LYS B 1 305 ? -0.327 41.656 -29.297 1 40.84 305 LYS B O 1
ATOM 4896 N N . MET B 1 306 ? -2.256 40.75 -28.594 1 37.19 306 MET B N 1
ATOM 4897 C CA . MET B 1 306 ? -2.855 41.375 -29.781 1 37.19 306 MET B CA 1
ATOM 4898 C C . MET B 1 306 ? -2.982 42.875 -29.609 1 37.19 306 MET B C 1
ATOM 4900 O O . MET B 1 306 ? -2.961 43.625 -30.594 1 37.19 306 MET B O 1
ATOM 4904 N N . SER B 1 307 ? -3.232 43.344 -28.438 1 39.09 307 SER B N 1
ATOM 4905 C CA . SER B 1 307 ? -3.295 44.781 -28.281 1 39.09 307 SER B CA 1
ATOM 4906 C C . SER B 1 307 ? -1.913 45.406 -28.422 1 39.09 307 SER B C 1
ATOM 4908 O O . SER B 1 307 ? -1.771 46.5 -29.016 1 39.09 307 SER B O 1
ATOM 4910 N N . THR B 1 308 ? -0.948 44.75 -27.781 1 40.22 308 THR B N 1
ATOM 4911 C CA . THR B 1 308 ? 0.398 45.312 -27.922 1 40.22 308 THR B CA 1
ATOM 4912 C C . THR B 1 308 ? 0.912 45.125 -29.344 1 40.22 308 THR B C 1
ATOM 4914 O O . THR B 1 308 ? 1.642 45.969 -29.875 1 40.22 308 THR B O 1
ATOM 4917 N N . VAL B 1 309 ? 0.544 43.906 -29.938 1 40.69 309 VAL B N 1
ATOM 4918 C CA . VAL B 1 309 ? 0.884 43.781 -31.344 1 40.69 309 VAL B CA 1
ATOM 4919 C C . VAL B 1 309 ? 0.053 44.75 -32.188 1 40.69 309 VAL B C 1
ATOM 4921 O O . VAL B 1 309 ? 0.557 45.344 -33.125 1 40.69 309 VAL B O 1
ATOM 4924 N N . ALA B 1 310 ? -1.282 44.844 -31.734 1 39.12 310 ALA B N 1
ATOM 4925 C CA . ALA B 1 310 ? -2.092 45.844 -32.438 1 39.12 310 ALA B CA 1
ATOM 4926 C C . ALA B 1 310 ? -1.547 47.25 -32.219 1 39.12 310 ALA B C 1
ATOM 4928 O O . ALA B 1 310 ? -1.537 48.062 -33.125 1 39.12 310 ALA B O 1
ATOM 4929 N N . GLU B 1 311 ? -1.125 47.5 -31.016 1 40.34 311 GLU B N 1
ATOM 4930 C CA . GLU B 1 311 ? -0.547 48.812 -30.719 1 40.34 311 GLU B CA 1
ATOM 4931 C C . GLU B 1 311 ? 0.817 48.969 -31.391 1 40.34 311 GLU B C 1
ATOM 4933 O O . GLU B 1 311 ? 1.138 50.062 -31.922 1 40.34 311 GLU B O 1
ATOM 4938 N N . LYS B 1 312 ? 1.521 47.844 -31.375 1 40.41 312 LYS B N 1
ATOM 4939 C CA . LYS B 1 312 ? 2.809 47.906 -32.062 1 40.41 312 LYS B CA 1
ATOM 4940 C C . LYS B 1 312 ? 2.625 47.938 -33.562 1 40.41 312 LYS B C 1
ATOM 4942 O O . LYS B 1 312 ? 3.363 48.625 -34.281 1 40.41 312 LYS B O 1
ATOM 4947 N N . LYS B 1 313 ? 1.663 47.125 -33.906 1 41.72 313 LYS B N 1
ATOM 4948 C CA . LYS B 1 313 ? 1.406 47.188 -35.344 1 41.72 313 LYS B CA 1
ATOM 4949 C C . LYS B 1 313 ? 0.861 48.531 -35.75 1 41.72 313 LYS B C 1
ATOM 4951 O O . LYS B 1 313 ? 1.195 49.062 -36.812 1 41.72 313 LYS B O 1
ATOM 4956 N N . TYR B 1 314 ? 0.072 49.062 -34.906 1 38.75 314 TYR B N 1
ATOM 4957 C CA . TYR B 1 314 ? -0.447 50.406 -35.188 1 38.75 314 TYR B CA 1
ATOM 4958 C C . TYR B 1 314 ? 0.667 51.438 -35.125 1 38.75 314 TYR B C 1
ATOM 4960 O O . TYR B 1 314 ? 0.715 52.344 -35.969 1 38.75 314 TYR B O 1
ATOM 4968 N N . VAL B 1 315 ? 1.558 51.219 -34.156 1 39.91 315 VAL B N 1
ATOM 4969 C CA . VAL B 1 315 ? 2.674 52.156 -34.062 1 39.91 315 VAL B CA 1
ATOM 4970 C C . VAL B 1 315 ? 3.629 51.938 -35.219 1 39.91 315 VAL B C 1
ATOM 4972 O O . VAL B 1 315 ? 4.152 52.906 -35.781 1 39.91 315 VAL B O 1
ATOM 4975 N N . LYS B 1 316 ? 3.686 50.562 -35.469 1 43.94 316 LYS B N 1
ATOM 4976 C CA . LYS B 1 316 ? 4.574 50.281 -36.594 1 43.94 316 LYS B CA 1
ATOM 4977 C C . LYS B 1 316 ? 3.984 50.812 -37.906 1 43.94 316 LYS B C 1
ATOM 4979 O O . LYS B 1 316 ? 4.703 51.375 -38.719 1 43.94 316 LYS B O 1
ATOM 4984 N N . THR B 1 317 ? 2.73 50.594 -38.094 1 42.66 317 THR B N 1
ATOM 4985 C CA . THR B 1 317 ? 2.072 51.125 -39.281 1 42.66 317 THR B CA 1
ATOM 4986 C C . THR B 1 317 ? 2.08 52.625 -39.281 1 42.66 317 THR B C 1
ATOM 4988 O O . THR B 1 317 ? 2.246 53.25 -40.312 1 42.66 317 THR B O 1
ATOM 4991 N N . GLN B 1 318 ? 1.987 53.188 -38.031 1 42.94 318 GLN B N 1
ATOM 4992 C CA . GLN B 1 318 ? 2.051 54.656 -37.938 1 42.94 318 GLN B CA 1
ATOM 4993 C C . GLN B 1 318 ? 3.461 55.156 -38.25 1 42.94 318 GLN B C 1
ATOM 4995 O O . GLN B 1 318 ? 3.637 56.188 -38.906 1 42.94 318 GLN B O 1
ATOM 5000 N N . MET B 1 319 ? 4.43 54.344 -37.688 1 44.06 319 MET B N 1
ATOM 5001 C CA . MET B 1 319 ? 5.812 54.75 -37.938 1 44.06 319 MET B CA 1
ATOM 5002 C C . MET B 1 319 ? 6.203 54.531 -39.375 1 44.06 319 MET B C 1
ATOM 5004 O O . MET B 1 319 ? 6.949 55.344 -39.969 1 44.06 319 MET B O 1
ATOM 5008 N N . GLU B 1 320 ? 5.711 53.406 -39.969 1 46.12 320 GLU B N 1
ATOM 5009 C CA . GLU B 1 320 ? 5.957 53.188 -41.375 1 46.12 320 GLU B CA 1
ATOM 5010 C C . GLU B 1 320 ? 5.293 54.281 -42.219 1 46.12 320 GLU B C 1
ATOM 5012 O O . GLU B 1 320 ? 5.852 54.688 -43.25 1 46.12 320 GLU B O 1
ATOM 5017 N N . VAL B 1 321 ? 4.129 54.656 -41.75 1 45.59 321 VAL B N 1
ATOM 5018 C CA . VAL B 1 321 ? 3.449 55.719 -42.469 1 45.59 321 VAL B CA 1
ATOM 5019 C C . VAL B 1 321 ? 4.23 57.031 -42.312 1 45.59 321 VAL B C 1
ATOM 5021 O O . VAL B 1 321 ? 4.367 57.812 -43.281 1 45.59 321 VAL B O 1
ATOM 5024 N N . ILE B 1 322 ? 4.766 57.188 -41.062 1 45.47 322 ILE B N 1
ATOM 5025 C CA . ILE B 1 322 ? 5.52 58.406 -40.781 1 45.47 322 ILE B CA 1
ATOM 5026 C C . ILE B 1 322 ? 6.82 58.406 -41.594 1 45.47 322 ILE B C 1
ATOM 5028 O O . ILE B 1 322 ? 7.195 59.406 -42.188 1 45.47 322 ILE B O 1
ATOM 5032 N N . THR B 1 323 ? 7.41 57.188 -41.594 1 42.62 323 THR B N 1
ATOM 5033 C CA . THR B 1 323 ? 8.672 57.094 -42.312 1 42.62 323 THR B CA 1
ATOM 5034 C C . THR B 1 323 ? 8.438 57.125 -43.844 1 42.62 323 THR B C 1
ATOM 5036 O O . THR B 1 323 ? 9.25 57.688 -44.562 1 42.62 323 THR B O 1
ATOM 5039 N N . ALA B 1 324 ? 7.363 56.438 -44.188 1 44.16 324 ALA B N 1
ATOM 5040 C CA . ALA B 1 324 ? 7.055 56.469 -45.594 1 44.16 324 ALA B CA 1
ATOM 5041 C C . ALA B 1 324 ? 6.723 57.906 -46.031 1 44.16 324 ALA B C 1
ATOM 5043 O O . ALA B 1 324 ? 7.098 58.312 -47.125 1 44.16 324 ALA B O 1
ATOM 5044 N N . SER B 1 325 ? 5.973 58.562 -45.219 1 40.12 325 SER B N 1
ATOM 5045 C CA . SER B 1 325 ? 5.652 59.969 -45.531 1 40.12 325 SER B CA 1
ATOM 5046 C C . SER B 1 325 ? 6.902 60.844 -45.5 1 40.12 325 SER B C 1
ATOM 5048 O O . SER B 1 325 ? 7.02 61.781 -46.312 1 40.12 325 SER B O 1
ATOM 5050 N N . ALA B 1 326 ? 7.816 60.5 -44.594 1 39.59 326 ALA B N 1
ATOM 5051 C CA . ALA B 1 326 ? 9.047 61.281 -44.531 1 39.59 326 ALA B CA 1
ATOM 5052 C C . ALA B 1 326 ? 9.914 61.031 -45.75 1 39.59 326 ALA B C 1
ATOM 5054 O O . ALA B 1 326 ? 10.633 61.938 -46.219 1 39.59 326 ALA B O 1
ATOM 5055 N N . ALA B 1 327 ? 9.828 59.781 -46.219 1 42.78 327 ALA B N 1
ATOM 5056 C CA . ALA B 1 327 ? 10.641 59.438 -47.375 1 42.78 327 ALA B CA 1
ATOM 5057 C C . ALA B 1 327 ? 10.148 60.188 -48.625 1 42.78 327 ALA B C 1
ATOM 5059 O O . ALA B 1 327 ? 10.938 60.531 -49.5 1 42.78 327 ALA B O 1
ATOM 5060 N N . LEU B 1 328 ? 8.914 60.406 -48.719 1 37.56 328 LEU B N 1
ATOM 5061 C CA . LEU B 1 328 ? 8.414 61.125 -49.875 1 37.56 328 LEU B CA 1
ATOM 5062 C C . LEU B 1 328 ? 8.898 62.594 -49.875 1 37.56 328 LEU B C 1
ATOM 5064 O O . LEU B 1 328 ? 9.008 63.219 -50.938 1 37.56 328 LEU B O 1
ATOM 5068 N N . THR B 1 329 ? 9.016 63.125 -48.625 1 37.47 329 THR B N 1
ATOM 5069 C CA . THR B 1 329 ? 9.375 64.5 -48.688 1 37.47 329 THR B CA 1
ATOM 5070 C C . THR B 1 329 ? 10.812 64.688 -49.156 1 37.47 329 THR B C 1
ATOM 5072 O O . THR B 1 329 ? 11.188 65.812 -49.594 1 37.47 329 THR B O 1
ATOM 5075 N N . ASN B 1 330 ? 11.664 63.688 -48.812 1 35.25 330 ASN B N 1
ATOM 5076 C CA . ASN B 1 330 ? 13.055 64 -49.156 1 35.25 330 ASN B CA 1
ATOM 5077 C C . ASN B 1 330 ? 13.305 63.969 -50.656 1 35.25 330 ASN B C 1
ATOM 5079 O O . ASN B 1 330 ? 14.445 64.125 -51.094 1 35.25 330 ASN B O 1
ATOM 5083 N N . LEU B 1 331 ? 12.445 63.375 -51.406 1 35.97 331 LEU B N 1
ATOM 5084 C CA . LEU B 1 331 ? 12.797 63.344 -52.812 1 35.97 331 LEU B CA 1
ATOM 5085 C C . LEU B 1 331 ? 12.797 64.75 -53.406 1 35.97 331 LEU B C 1
ATOM 5087 O O . LEU B 1 331 ? 13.273 65 -54.5 1 35.97 331 LEU B O 1
ATOM 5091 N N . TRP B 1 332 ? 12.086 65.625 -52.719 1 35.66 332 TRP B N 1
ATOM 5092 C CA . TRP B 1 332 ? 11.984 66.875 -53.5 1 35.66 332 TRP B CA 1
ATOM 5093 C C . TRP B 1 332 ? 13.328 67.625 -53.531 1 35.66 332 TRP B C 1
ATOM 5095 O O . TRP B 1 332 ? 13.516 68.562 -54.312 1 35.66 332 TRP B O 1
ATOM 5105 N N . HIS B 1 333 ? 14.188 67.5 -52.438 1 31.5 333 HIS B N 1
ATOM 5106 C CA . HIS B 1 333 ? 15.266 68.5 -52.5 1 31.5 333 HIS B CA 1
ATOM 5107 C C . HIS B 1 333 ? 16.359 68 -53.469 1 31.5 333 HIS B C 1
ATOM 5109 O O . HIS B 1 333 ? 17.344 68.75 -53.688 1 31.5 333 HIS B O 1
ATOM 5115 N N . ILE B 1 334 ? 16.344 66.812 -54.031 1 26.45 334 ILE B N 1
ATOM 5116 C CA . ILE B 1 334 ? 17.25 66.875 -55.156 1 26.45 334 ILE B CA 1
ATOM 5117 C C . ILE B 1 334 ? 16.516 67.5 -56.375 1 26.45 334 ILE B C 1
ATOM 5119 O O . ILE B 1 334 ? 15.367 67.125 -56.656 1 26.45 334 ILE B O 1
#

Organism: NCBI:txid337451

Secondary structure (DSSP, 8-state):
-----------------------------S--TTS--EETTTEE--TTSEESTTSS-SSGGGEEEEETTSSS-EEEETTEEEEEEETTTEEEEEE--EEEEE-TTS-EEEE-EEEE--TTSSEEE-TTTEEEEEE-SEEEEEEEESGGG---EEEEEE-S-GGG--TT--SSBSEEEEE--TT--EEEEEEE-SSTTTTTTTT--EEEEEEEEGGG----GGGGSSS-TTTTT--EEEEEEE-SBSS-HHHHHT-TTT----STTEEEEEETTEEEEEEPTTEEE-TTS-GGGSEEE---HHHHHHHHHHHHHHHHHHHHHHHHHHHHHTTS--/-----------------------------S--TTS--EETTTEE--TTSEESTTSS-SSGGGEEEEETTSSS-EEEETTEEEEEEETTTEEEEEE--EEEEE-TTS-EEEE-EEEE--TTSSEEE-TTTEEEEEE-SEEEEEEEEETTTTEEEEEEEE-S-GGG--TT--SSBSEEEEE--TT--EEEEEEE-SSTTTTTTTT--EEEEEEEEGGG----GGGGSSS-TTTTT--EEEEEEE-SBSS-HHHHHT-TTT----STTEEEEEETTEEEEEEPTTEEE-TTS-GGGSEEE---HHHHHHHHHHHHHHHHHHHHHHHHHHHHHTTTT-